Protein AF-A0A1F5VJU9-F1 (afdb_monomer_lite)

Foldseek 3Di:
DDPVLLVLLLVVLVVLCVVQVNPPSVLSSVLLVVQLVVLVVLCQPPPVPDPPQSQPGPVHLSVLSVQDRNVLSSVCSVPDDRVLNRLLQVLLLLLLPQLHPQDALVLVLVLLVVVLVQLVVQVVVCLAAFAGQWASNSHNNCRLLANGAAGQFDFLEKDQVVLVDPDLAPDDPQADPVRTGGIDGWAFLDDDDPPDDPVPTDTDDPVNHDTDPLDDPVRVVVSSVCSNLQSVLSSVLSVLLSVCSVPLDALVVSLVVSVVSCCVSQNDVNLVVQVVVVVSQQPDWHFHFDDDPDDDGDTDTDGDNNSDDLSSLLVSLVSSCCSVPVLSNVLSVQVCVLVVNDDDSGVSNVSPGPSNVVNSVSSVCSLVCLVVSVVSVVVSCVVCVVSVRDNPDDPVNNSRSNVVSVCVVVSNDPDPDCVVVPDDPPPPPPLVADDDDPPFDQAQWEWEDQALFWTWIGGPPDTDIDGQVSLPQASPVVRDGHVLSVVLQVCQLVFQKFAPPPDPDVPPVVVSQVVNQVSVCRRHVPPDGQWDDCVVVVITGGNHGYHHHPVRD

Organism: NCBI:txid1817863

pLDDT: mean 78.78, std 17.87, range [29.16, 98.38]

Sequence (553 aa):
MDTIDKKIVLQKAKEIAKRYHIDDEKRILAIMENTVIRALDINLPKDDSNSHHIVTCIPSLEDALKYMPPDQAMQLFDIHNLDKLRKIIFLWEILTFFKTPFYTHKELAEIIKKFISYLENNENSLISIGYPETYFNDSPWLHDILSLMFPVKVPLFIKDKISDANDASGQHPYRDSYGNLILEYCWSKEQSNQEASAEKQQECSYKEAPFINRLTKQEIDYIKELRAKLFNLKIDLLETSFKYTSFDKSADSYLDECLTSIYQKLGSDNVDKLALIESTYSEISINYSFSRQSGLPRIVYQPIQTGAIQSIFSFLFFIASELQLSIMHSFKSKLLDLTNGSIPSSYYELASLPTIAGIDDVILNISSRADKEKVFFESFRKKLSAIKIPVWVSPQDYGSISAIAQQFEAGKLSFIPPELIKEQSLKRNITASFDLAPETNWKDITIKFINNEDVIIIAKNLHHRTNYREMGFEDLKKKSYNLQWNLLLILTQHKGELSWSTQESNYTIKKQKQLLSKKLRTYFQIDEDPFHPYRKLKKYKIKLQLIPPPDSE

Structure (mmCIF, N/CA/C/O backbone):
data_AF-A0A1F5VJU9-F1
#
_entry.id   AF-A0A1F5VJU9-F1
#
loop_
_atom_site.group_PDB
_atom_site.id
_atom_site.type_symbol
_atom_site.label_atom_id
_atom_site.label_alt_id
_atom_site.label_comp_id
_atom_site.label_asym_id
_atom_site.label_entity_id
_atom_site.label_seq_id
_atom_site.pdbx_PDB_ins_code
_atom_site.Cartn_x
_atom_site.Cartn_y
_atom_site.Cartn_z
_atom_site.occupancy
_atom_site.B_iso_or_equiv
_atom_site.auth_seq_id
_atom_site.auth_comp_id
_atom_site.auth_asym_id
_atom_site.auth_atom_id
_atom_site.pdbx_PDB_model_num
ATOM 1 N N . MET A 1 1 ? 31.536 18.716 -11.413 1.00 59.41 1 MET A N 1
ATOM 2 C CA . MET A 1 1 ? 31.996 17.359 -11.069 1.00 59.41 1 MET A CA 1
ATOM 3 C C . MET A 1 1 ? 33.472 17.442 -10.746 1.00 59.41 1 MET A C 1
ATOM 5 O O . MET A 1 1 ? 34.253 17.807 -11.627 1.00 59.41 1 MET A O 1
ATOM 9 N N . ASP A 1 2 ? 33.825 17.193 -9.492 1.00 68.62 2 ASP A N 1
ATOM 10 C CA . ASP A 1 2 ? 35.184 17.403 -8.997 1.00 68.62 2 ASP A CA 1
ATOM 11 C C . ASP A 1 2 ? 36.101 16.238 -9.406 1.00 68.62 2 ASP A C 1
ATOM 13 O O . ASP A 1 2 ? 35.664 15.192 -9.895 1.00 68.62 2 ASP A O 1
ATOM 17 N N . THR A 1 3 ? 37.413 16.404 -9.228 1.00 65.38 3 THR A N 1
ATOM 18 C CA . THR A 1 3 ? 38.420 15.391 -9.599 1.00 65.38 3 THR A CA 1
ATOM 19 C C . THR A 1 3 ? 38.209 14.050 -8.881 1.00 65.38 3 THR A C 1
ATOM 21 O O . THR A 1 3 ? 38.583 13.003 -9.412 1.00 65.38 3 THR A O 1
ATOM 24 N N . ILE A 1 4 ? 37.619 14.069 -7.681 1.00 61.84 4 ILE A N 1
ATOM 25 C CA . ILE A 1 4 ? 37.304 12.872 -6.887 1.00 61.84 4 ILE A CA 1
ATOM 26 C C . ILE A 1 4 ? 36.139 12.099 -7.526 1.00 61.84 4 ILE A C 1
ATOM 28 O O . ILE A 1 4 ? 36.268 10.895 -7.753 1.00 61.84 4 ILE A O 1
ATOM 32 N N . ASP A 1 5 ? 35.072 12.789 -7.931 1.00 71.19 5 ASP A N 1
ATOM 33 C CA . ASP A 1 5 ? 33.894 12.192 -8.574 1.00 71.19 5 ASP A CA 1
ATOM 34 C C . ASP A 1 5 ? 34.260 11.496 -9.891 1.00 71.19 5 ASP A C 1
ATOM 36 O O . ASP A 1 5 ? 33.865 10.358 -10.134 1.00 71.19 5 ASP A O 1
ATOM 40 N N . LYS A 1 6 ? 35.108 12.132 -10.714 1.00 78.62 6 LYS A N 1
ATOM 41 C CA . LYS A 1 6 ? 35.608 11.547 -11.973 1.00 78.62 6 LYS A CA 1
ATOM 42 C C . LYS A 1 6 ? 36.332 10.220 -11.767 1.00 78.62 6 LYS A C 1
ATOM 44 O O . LYS A 1 6 ? 36.152 9.291 -12.551 1.00 78.62 6 LYS A O 1
ATOM 49 N N . LYS A 1 7 ? 37.150 10.109 -10.715 1.00 80.50 7 LYS A N 1
ATOM 50 C CA . LYS A 1 7 ? 37.872 8.865 -10.402 1.00 80.50 7 LYS A CA 1
ATOM 51 C C . LYS A 1 7 ? 36.917 7.752 -9.977 1.00 80.50 7 LYS A C 1
ATOM 53 O O . LYS A 1 7 ? 37.101 6.617 -10.412 1.00 80.50 7 LYS A O 1
ATOM 58 N N . ILE A 1 8 ? 35.907 8.081 -9.170 1.00 79.50 8 ILE A N 1
ATOM 59 C CA . ILE A 1 8 ? 34.884 7.130 -8.713 1.00 79.50 8 ILE A CA 1
ATOM 60 C C . ILE A 1 8 ? 34.073 6.612 -9.906 1.00 79.50 8 ILE A C 1
ATOM 62 O O . ILE A 1 8 ? 33.934 5.400 -10.073 1.00 79.50 8 ILE A O 1
ATOM 66 N N . VAL A 1 9 ? 33.601 7.514 -10.774 1.00 83.56 9 VAL A N 1
ATOM 67 C CA . VAL A 1 9 ? 32.839 7.155 -11.980 1.00 83.56 9 VAL A CA 1
ATOM 68 C C . VAL A 1 9 ? 33.669 6.274 -12.917 1.00 83.56 9 VAL A C 1
ATOM 70 O O . VAL A 1 9 ? 33.189 5.231 -13.356 1.00 83.56 9 VAL A O 1
ATOM 73 N N . LEU A 1 10 ? 34.941 6.619 -13.152 1.00 87.62 10 LEU A N 1
ATOM 74 C CA . LEU A 1 10 ? 35.851 5.814 -13.971 1.00 87.62 10 LEU A CA 1
ATOM 75 C C . LEU A 1 10 ? 36.080 4.409 -13.406 1.00 87.62 10 LEU A C 1
ATOM 77 O O . LEU A 1 10 ? 36.054 3.427 -14.148 1.00 87.62 10 LEU A O 1
ATOM 81 N N . GLN A 1 11 ? 36.320 4.297 -12.098 1.00 87.44 11 GLN A N 1
ATOM 82 C CA . GLN A 1 11 ? 36.506 2.997 -11.458 1.00 87.44 11 GLN A CA 1
ATOM 83 C C . GLN A 1 11 ? 35.253 2.131 -11.607 1.00 87.44 11 GLN A C 1
ATOM 85 O O . GLN A 1 11 ? 35.348 0.957 -11.965 1.00 87.44 11 GLN A O 1
ATOM 90 N N . LYS A 1 12 ? 34.076 2.716 -11.394 1.00 85.94 12 LYS A N 1
ATOM 91 C CA . LYS A 1 12 ? 32.820 1.990 -11.518 1.00 85.94 12 LYS A CA 1
ATOM 92 C C . LYS A 1 12 ? 32.511 1.587 -12.965 1.00 85.94 12 LYS A C 1
ATOM 94 O O . LYS A 1 12 ? 32.063 0.463 -13.183 1.00 85.94 12 LYS A O 1
ATOM 99 N N . ALA A 1 13 ? 32.802 2.440 -13.948 1.00 90.25 13 ALA A N 1
ATOM 100 C CA . ALA A 1 13 ? 32.663 2.104 -15.366 1.00 90.25 13 ALA A CA 1
ATOM 101 C C . ALA A 1 13 ? 33.482 0.852 -15.729 1.00 90.25 13 ALA A C 1
ATOM 103 O O . ALA A 1 13 ? 32.956 -0.071 -16.351 1.00 90.25 13 ALA A O 1
ATOM 104 N N . LYS A 1 14 ? 34.729 0.762 -15.242 1.00 91.69 14 LYS A N 1
ATOM 105 C CA . LYS A 1 14 ? 35.591 -0.426 -15.391 1.00 91.69 14 LYS A CA 1
ATOM 106 C C . LYS A 1 14 ? 35.002 -1.675 -14.751 1.00 91.69 14 LYS A C 1
ATOM 108 O O . LYS A 1 14 ? 35.057 -2.761 -15.327 1.00 91.69 14 LYS A O 1
ATOM 113 N N . GLU A 1 15 ? 34.449 -1.541 -13.549 1.00 90.62 15 GLU A N 1
ATOM 114 C CA . GLU A 1 15 ? 33.803 -2.654 -12.851 1.00 90.62 15 GLU A CA 1
ATOM 115 C C . GLU A 1 15 ? 32.584 -3.179 -13.618 1.00 90.62 15 GLU A C 1
ATOM 117 O O . GLU A 1 15 ? 32.418 -4.394 -13.729 1.00 90.62 15 GLU A O 1
ATOM 122 N N . ILE A 1 16 ? 31.760 -2.282 -14.169 1.00 89.75 16 ILE A N 1
ATOM 123 C CA . ILE A 1 16 ? 30.594 -2.632 -14.989 1.00 89.75 16 ILE A CA 1
ATOM 124 C C . ILE A 1 16 ? 31.042 -3.316 -16.284 1.00 89.75 16 ILE A C 1
ATOM 126 O O . ILE A 1 16 ? 30.567 -4.415 -16.570 1.00 89.75 16 ILE A O 1
ATOM 130 N N . ALA A 1 17 ? 31.994 -2.723 -17.013 1.00 93.94 17 ALA A N 1
ATOM 131 C CA . ALA A 1 17 ? 32.544 -3.285 -18.247 1.00 93.94 17 ALA A CA 1
ATOM 132 C C . ALA A 1 17 ? 33.038 -4.723 -18.033 1.00 93.94 17 ALA A C 1
ATOM 134 O O . ALA A 1 17 ? 32.650 -5.647 -18.748 1.00 93.94 17 ALA A O 1
ATOM 135 N N . LYS A 1 18 ? 33.810 -4.939 -16.960 1.00 94.19 18 LYS A N 1
ATOM 136 C CA . LYS A 1 18 ? 34.311 -6.264 -16.580 1.00 94.19 18 LYS A CA 1
ATOM 137 C C . LYS A 1 18 ? 33.192 -7.233 -16.193 1.00 94.19 18 LYS A C 1
ATOM 139 O O . LYS A 1 18 ? 33.250 -8.397 -16.576 1.00 94.19 18 LYS A O 1
ATOM 144 N N . ARG A 1 19 ? 32.211 -6.790 -15.398 1.00 93.19 19 ARG A N 1
ATOM 145 C CA . ARG A 1 19 ? 31.134 -7.653 -14.881 1.00 93.19 19 ARG A CA 1
ATOM 146 C C . ARG A 1 19 ? 30.202 -8.149 -15.982 1.00 93.19 19 ARG A C 1
ATOM 148 O O . ARG A 1 19 ? 29.761 -9.290 -15.911 1.00 93.19 19 ARG A O 1
ATOM 155 N N . TYR A 1 20 ? 29.899 -7.297 -16.955 1.00 92.56 20 TYR A N 1
ATOM 156 C CA . TYR A 1 20 ? 28.946 -7.593 -18.026 1.00 92.56 20 TYR A CA 1
ATOM 157 C C . TYR A 1 20 ? 29.621 -7.929 -19.363 1.00 92.56 20 TYR A C 1
ATOM 159 O O . TYR A 1 20 ? 28.929 -8.042 -20.369 1.00 92.56 20 TYR A O 1
ATOM 167 N N . HIS A 1 21 ? 30.946 -8.122 -19.370 1.00 94.38 21 HIS A N 1
ATOM 168 C CA . HIS A 1 21 ? 31.734 -8.481 -20.556 1.00 94.38 21 HIS A CA 1
ATOM 169 C C . HIS A 1 21 ? 31.542 -7.505 -21.731 1.00 94.38 21 HIS A C 1
ATOM 171 O O . HIS A 1 21 ? 31.287 -7.919 -22.858 1.00 94.38 21 HIS A O 1
ATOM 177 N N . ILE A 1 22 ? 31.636 -6.202 -21.451 1.00 94.00 22 ILE A N 1
ATOM 178 C CA . ILE A 1 22 ? 31.463 -5.129 -22.437 1.00 94.00 22 ILE A CA 1
ATOM 179 C C . ILE A 1 22 ? 32.833 -4.541 -22.775 1.00 94.00 22 ILE A C 1
ATOM 181 O O . ILE A 1 22 ? 33.513 -4.019 -21.892 1.00 94.00 22 ILE A O 1
ATOM 185 N N . ASP A 1 23 ? 33.212 -4.584 -24.051 1.00 92.06 23 ASP A N 1
ATOM 186 C CA . ASP A 1 23 ? 34.525 -4.107 -24.510 1.00 92.06 23 ASP A CA 1
ATOM 187 C C . ASP A 1 23 ? 34.599 -2.573 -24.647 1.00 92.06 23 ASP A C 1
ATOM 189 O O . ASP A 1 23 ? 35.679 -1.981 -24.576 1.00 92.06 23 ASP A O 1
ATOM 193 N N . ASP A 1 24 ? 33.455 -1.901 -24.804 1.00 92.62 24 ASP A N 1
ATOM 194 C CA . ASP A 1 24 ? 33.369 -0.445 -24.966 1.00 92.62 24 ASP A CA 1
ATOM 195 C C . ASP A 1 24 ? 33.286 0.299 -23.618 1.00 92.62 24 ASP A C 1
ATOM 197 O O . ASP A 1 24 ? 32.287 0.930 -23.261 1.00 92.62 24 ASP A O 1
ATOM 201 N N . GLU A 1 25 ? 34.374 0.236 -22.846 1.00 92.94 25 GLU A N 1
ATOM 202 C CA . GLU A 1 25 ? 34.501 0.949 -21.564 1.00 92.94 25 GLU A CA 1
ATOM 203 C C . GLU A 1 25 ? 34.300 2.468 -21.725 1.00 92.94 25 GLU A C 1
ATOM 205 O O . GLU A 1 25 ? 33.769 3.130 -20.831 1.00 92.94 25 GLU A O 1
ATOM 210 N N . LYS A 1 26 ? 34.691 3.033 -22.876 1.00 93.06 26 LYS A N 1
ATOM 211 C CA . LYS A 1 26 ? 34.568 4.472 -23.150 1.00 93.06 26 LYS A CA 1
ATOM 212 C C . LYS A 1 26 ? 33.109 4.906 -23.234 1.00 93.06 26 LYS A C 1
ATOM 214 O O . LYS A 1 26 ? 32.765 5.946 -22.676 1.00 93.06 26 LYS A O 1
ATOM 219 N N . ARG A 1 27 ? 32.258 4.120 -23.897 1.00 93.50 27 ARG A N 1
ATOM 220 C CA . ARG A 1 27 ? 30.817 4.393 -23.974 1.00 93.50 27 ARG A CA 1
ATOM 221 C C . ARG A 1 27 ? 30.147 4.270 -22.610 1.00 93.50 27 ARG A C 1
ATOM 223 O O . ARG A 1 27 ? 29.379 5.154 -22.245 1.00 93.50 27 ARG A O 1
ATOM 230 N N . ILE A 1 28 ? 30.504 3.255 -21.817 1.00 91.44 28 ILE A N 1
ATOM 231 C CA . ILE A 1 28 ? 30.021 3.121 -20.429 1.00 91.44 28 ILE A CA 1
ATOM 232 C C . ILE A 1 28 ? 30.398 4.358 -19.612 1.00 91.44 28 ILE A C 1
ATOM 234 O O . ILE A 1 28 ? 29.537 4.951 -18.961 1.00 91.44 28 ILE A O 1
ATOM 238 N N . LEU A 1 29 ? 31.666 4.773 -19.671 1.00 91.12 29 LEU A N 1
ATOM 239 C CA . LEU A 1 29 ? 32.146 5.955 -18.965 1.00 91.12 29 LEU A CA 1
ATOM 240 C C . LEU A 1 29 ? 31.356 7.205 -19.369 1.00 91.12 29 LEU A C 1
ATOM 242 O O . LEU A 1 29 ? 30.867 7.912 -18.495 1.00 91.12 29 LEU A O 1
ATOM 246 N N . ALA A 1 30 ? 31.171 7.440 -20.670 1.00 91.00 30 ALA A N 1
ATOM 247 C CA . ALA A 1 30 ? 30.432 8.596 -21.174 1.00 91.00 30 ALA A CA 1
ATOM 248 C C . ALA A 1 30 ? 28.967 8.619 -20.694 1.00 91.00 30 ALA A C 1
ATOM 250 O O . ALA A 1 30 ? 28.471 9.664 -20.268 1.00 91.00 30 ALA A O 1
ATOM 251 N N . ILE A 1 31 ? 28.280 7.469 -20.712 1.00 90.81 31 ILE A N 1
ATOM 252 C CA . ILE A 1 31 ? 26.907 7.339 -20.195 1.00 90.81 31 ILE A CA 1
ATOM 253 C C . ILE A 1 31 ? 26.860 7.680 -18.700 1.00 90.81 31 ILE A C 1
ATOM 255 O O . ILE A 1 31 ? 25.995 8.441 -18.251 1.00 90.81 31 ILE A O 1
ATOM 259 N N . MET A 1 32 ? 27.795 7.137 -17.920 1.00 87.31 32 MET A N 1
ATOM 260 C CA . MET A 1 32 ? 27.841 7.365 -16.479 1.00 87.31 32 MET A CA 1
ATOM 261 C C . MET A 1 32 ? 28.176 8.816 -16.130 1.00 87.31 32 MET A C 1
ATOM 263 O O . MET A 1 32 ? 27.498 9.400 -15.287 1.00 87.31 32 MET A O 1
ATOM 267 N N . GLU A 1 33 ? 29.165 9.424 -16.791 1.00 86.25 33 GLU A N 1
ATOM 268 C CA . GLU A 1 33 ? 29.511 10.835 -16.590 1.00 86.25 33 GLU A CA 1
ATOM 269 C C . GLU A 1 33 ? 28.309 11.741 -16.882 1.00 86.25 33 GLU A C 1
ATOM 271 O O . GLU A 1 33 ? 27.979 12.595 -16.061 1.00 86.25 33 GLU A O 1
ATOM 276 N N . ASN A 1 34 ? 27.594 11.510 -17.989 1.00 84.62 34 ASN A N 1
ATOM 277 C CA . ASN A 1 34 ? 26.392 12.277 -18.330 1.00 84.62 34 ASN A CA 1
ATOM 278 C C . ASN A 1 34 ? 25.275 12.130 -17.287 1.00 84.62 34 ASN A C 1
ATOM 280 O O . ASN A 1 34 ? 24.610 13.110 -16.947 1.00 84.62 34 ASN A O 1
ATOM 284 N N . THR A 1 35 ? 25.076 10.920 -16.763 1.00 82.94 35 THR A N 1
ATOM 285 C CA . THR A 1 35 ? 24.062 10.648 -15.736 1.00 82.94 35 THR A CA 1
ATOM 286 C C . THR A 1 35 ? 24.405 11.355 -14.420 1.00 82.94 35 THR A C 1
ATOM 288 O O . THR A 1 35 ? 23.545 11.999 -13.818 1.00 82.94 35 THR A O 1
ATOM 291 N N . VAL A 1 36 ? 25.669 11.286 -13.993 1.00 79.00 36 VAL A N 1
ATOM 292 C CA . VAL A 1 36 ? 26.145 11.902 -12.746 1.00 79.00 36 VAL A CA 1
ATOM 293 C C . VAL A 1 36 ? 26.133 13.424 -12.831 1.00 79.00 36 VAL A C 1
ATOM 295 O O . VAL A 1 36 ? 25.658 14.075 -11.905 1.00 79.00 36 VAL A O 1
ATOM 298 N N . ILE A 1 37 ? 26.604 14.006 -13.939 1.00 74.19 37 ILE A N 1
ATOM 299 C CA . ILE A 1 37 ? 26.589 15.463 -14.142 1.00 74.19 37 ILE A CA 1
ATOM 300 C C . ILE A 1 37 ? 25.162 16.001 -13.997 1.00 74.19 37 ILE A C 1
ATOM 302 O O . ILE A 1 37 ? 24.934 16.916 -13.209 1.00 74.19 37 ILE A O 1
ATOM 306 N N . ARG A 1 38 ? 24.186 15.372 -14.663 1.00 71.44 38 ARG A N 1
ATOM 307 C CA . ARG A 1 38 ? 22.778 15.781 -14.562 1.00 71.44 38 ARG A CA 1
ATOM 308 C C . ARG A 1 38 ? 22.194 15.593 -13.167 1.00 71.44 38 ARG A C 1
ATOM 310 O O . ARG A 1 38 ? 21.376 16.400 -12.741 1.00 71.44 38 ARG A O 1
ATOM 317 N N . ALA A 1 39 ? 22.593 14.549 -12.444 1.00 68.62 39 ALA A N 1
ATOM 318 C CA . ALA A 1 39 ? 22.165 14.359 -11.061 1.00 68.62 39 ALA A CA 1
ATOM 319 C C . ALA A 1 39 ? 22.707 15.467 -10.138 1.00 68.62 39 ALA A C 1
ATOM 321 O O . ALA A 1 39 ? 21.977 15.966 -9.281 1.00 68.62 39 ALA A O 1
ATOM 322 N N . LEU A 1 40 ? 23.962 15.885 -10.336 1.00 66.12 40 LEU A N 1
ATOM 323 C CA . LEU A 1 40 ? 24.610 16.949 -9.563 1.00 66.12 40 LEU A CA 1
ATOM 324 C C . LEU A 1 40 ? 24.033 18.343 -9.859 1.00 66.12 40 LEU A C 1
ATOM 326 O O . LEU A 1 40 ? 23.942 19.158 -8.942 1.00 66.12 40 LEU A O 1
ATOM 330 N N . ASP A 1 41 ? 23.592 18.602 -11.093 1.00 59.97 41 ASP A N 1
ATOM 331 C CA . ASP A 1 41 ? 22.950 19.870 -11.477 1.00 59.97 41 ASP A CA 1
ATOM 332 C C . ASP A 1 41 ? 21.605 20.110 -10.758 1.00 59.97 41 ASP A C 1
ATOM 334 O O . ASP A 1 41 ? 21.121 21.239 -10.689 1.00 59.97 41 ASP A O 1
ATOM 338 N N . ILE A 1 42 ? 20.999 19.071 -10.172 1.00 55.75 42 ILE A N 1
ATOM 339 C CA . ILE A 1 42 ? 19.640 19.110 -9.602 1.00 55.75 42 ILE A CA 1
ATOM 340 C C . ILE A 1 42 ? 19.647 19.397 -8.086 1.00 55.75 42 ILE A C 1
ATOM 342 O O . ILE A 1 42 ? 18.673 19.138 -7.388 1.00 55.75 42 ILE A O 1
ATOM 346 N N . ASN A 1 43 ? 20.719 19.999 -7.552 1.00 49.28 43 ASN A N 1
ATOM 347 C CA . ASN A 1 43 ? 20.851 20.329 -6.122 1.00 49.28 43 ASN A CA 1
ATOM 348 C C . ASN A 1 43 ? 20.543 19.130 -5.204 1.00 49.28 43 ASN A C 1
ATOM 350 O O . ASN A 1 43 ? 19.840 19.262 -4.199 1.00 49.28 43 ASN A O 1
ATOM 354 N N . LEU A 1 44 ? 21.069 17.942 -5.530 1.00 51.06 44 LEU A N 1
ATOM 355 C CA . LEU A 1 44 ? 21.102 16.863 -4.545 1.00 51.06 44 LEU A CA 1
ATOM 356 C C . LEU A 1 44 ? 21.842 17.375 -3.293 1.00 51.06 44 LEU A C 1
ATOM 358 O O . LEU A 1 44 ? 22.853 18.071 -3.445 1.00 51.06 44 LEU A O 1
ATOM 362 N N . PRO A 1 45 ? 21.355 17.084 -2.071 1.00 44.00 45 PRO A N 1
ATOM 363 C CA . PRO A 1 45 ? 22.024 17.514 -0.852 1.00 44.00 45 PRO A CA 1
ATOM 364 C C . PRO A 1 45 ? 23.493 17.092 -0.904 1.00 44.00 45 PRO A C 1
ATOM 366 O O . PRO A 1 45 ? 23.791 15.903 -1.034 1.00 44.00 45 PRO A O 1
ATOM 369 N N . LYS A 1 46 ? 24.407 18.065 -0.841 1.00 44.66 46 LYS A N 1
ATOM 370 C CA . LYS A 1 46 ? 25.838 17.807 -0.679 1.00 44.66 46 LYS A CA 1
ATOM 371 C C . LYS A 1 46 ? 26.055 17.335 0.755 1.00 44.66 46 LYS A C 1
ATOM 373 O O . LYS A 1 46 ? 26.357 18.132 1.633 1.00 44.66 46 LYS A O 1
ATOM 378 N N . ASP A 1 47 ? 25.777 16.066 1.012 1.00 43.06 47 ASP A N 1
ATOM 379 C CA . ASP A 1 47 ? 26.198 15.424 2.249 1.00 43.06 47 ASP A CA 1
ATOM 380 C C . ASP A 1 47 ? 27.649 14.972 2.043 1.00 43.06 47 ASP A C 1
ATOM 382 O O . ASP A 1 47 ? 27.924 14.059 1.260 1.00 43.06 47 ASP A O 1
ATOM 386 N N . ASP A 1 48 ? 28.583 15.659 2.705 1.00 39.97 48 ASP A N 1
ATOM 387 C CA . ASP A 1 48 ? 30.040 15.502 2.556 1.00 39.97 48 ASP A CA 1
ATOM 388 C C . ASP A 1 48 ? 30.561 14.103 2.962 1.00 39.97 48 ASP A C 1
ATOM 390 O O . ASP A 1 48 ? 31.758 13.825 2.877 1.00 39.97 48 ASP A O 1
ATOM 394 N N . SER A 1 49 ? 29.683 13.198 3.406 1.00 43.50 49 SER A N 1
ATOM 395 C CA . SER A 1 49 ? 30.059 11.945 4.061 1.00 43.50 49 SER A CA 1
ATOM 396 C C . SER A 1 49 ? 29.965 10.669 3.209 1.00 43.50 49 SER A C 1
ATOM 398 O O . SER A 1 49 ? 30.520 9.654 3.625 1.00 43.50 49 SER A O 1
ATOM 400 N N . ASN A 1 50 ? 29.349 10.667 2.016 1.00 47.50 50 ASN A N 1
ATOM 401 C CA . ASN A 1 50 ? 29.104 9.411 1.281 1.00 47.50 50 ASN A CA 1
ATOM 402 C C . ASN A 1 50 ? 29.391 9.472 -0.231 1.00 47.50 50 ASN A C 1
ATOM 404 O O . ASN A 1 50 ? 28.503 9.677 -1.060 1.00 47.50 50 ASN A O 1
ATOM 408 N N . SER A 1 51 ? 30.616 9.095 -0.604 1.00 47.47 51 SER A N 1
ATOM 409 C CA . SER A 1 51 ? 31.055 8.794 -1.982 1.00 47.47 51 SER A CA 1
ATOM 410 C C . SER A 1 51 ? 30.245 7.696 -2.701 1.00 47.47 51 SER A C 1
ATOM 412 O O . SER A 1 51 ? 30.379 7.519 -3.910 1.00 47.47 51 SER A O 1
ATOM 414 N N . HIS A 1 52 ? 29.386 6.965 -1.982 1.00 46.50 52 HIS A N 1
ATOM 415 C CA . HIS A 1 52 ? 28.538 5.904 -2.529 1.00 46.50 52 HIS A CA 1
ATOM 416 C C . HIS A 1 52 ? 27.299 6.433 -3.276 1.00 46.50 52 HIS A C 1
ATOM 418 O O . HIS A 1 52 ? 26.796 5.744 -4.160 1.00 46.50 52 HIS A O 1
ATOM 424 N N . HIS A 1 53 ? 26.818 7.648 -2.977 1.00 49.88 53 HIS A N 1
ATOM 425 C CA . HIS A 1 53 ? 25.596 8.190 -3.596 1.00 49.88 53 HIS A CA 1
ATOM 426 C C . HIS A 1 53 ? 25.789 8.650 -5.045 1.00 49.88 53 HIS A C 1
ATOM 428 O O . HIS A 1 53 ? 24.840 8.641 -5.823 1.00 49.88 53 HIS A O 1
ATOM 434 N N . ILE A 1 54 ? 27.023 8.991 -5.426 1.00 48.81 54 ILE A N 1
ATOM 435 C CA . ILE A 1 54 ? 27.383 9.409 -6.791 1.00 48.81 54 ILE A CA 1
ATOM 436 C C . ILE A 1 54 ? 27.175 8.258 -7.789 1.00 48.81 54 ILE A C 1
ATOM 438 O O . ILE A 1 54 ? 27.014 8.478 -8.983 1.00 48.81 54 ILE A O 1
ATOM 442 N N . VAL A 1 55 ? 27.154 7.015 -7.303 1.00 49.41 55 VAL A N 1
ATOM 443 C CA . VAL A 1 55 ? 27.072 5.808 -8.134 1.00 49.41 55 VAL A CA 1
ATOM 444 C C . VAL A 1 55 ? 25.635 5.284 -8.276 1.00 49.41 55 VAL A C 1
ATOM 446 O O . VAL A 1 55 ? 25.365 4.466 -9.149 1.00 49.41 55 VAL A O 1
ATOM 449 N N . THR A 1 56 ? 24.692 5.780 -7.471 1.00 57.31 56 THR A N 1
ATOM 450 C CA . THR A 1 56 ? 23.283 5.357 -7.480 1.00 57.31 56 THR A CA 1
ATOM 451 C C . THR A 1 56 ? 22.387 6.441 -8.085 1.00 57.31 56 THR A C 1
ATOM 453 O O . THR A 1 56 ? 21.430 6.899 -7.459 1.00 57.31 56 THR A O 1
ATOM 456 N N . CYS A 1 57 ? 22.737 6.920 -9.280 1.00 69.44 57 CYS A N 1
ATOM 457 C CA . CYS A 1 57 ? 21.930 7.896 -10.011 1.00 69.44 57 CYS A CA 1
ATOM 458 C C . CYS A 1 57 ? 20.851 7.192 -10.843 1.00 69.44 57 CYS A C 1
ATOM 460 O O . CYS A 1 57 ? 21.101 6.150 -11.440 1.00 69.44 57 CYS A O 1
ATOM 462 N N . ILE A 1 58 ? 19.662 7.793 -10.919 1.00 74.31 58 ILE A N 1
ATOM 463 C CA . ILE A 1 58 ? 18.591 7.368 -11.827 1.00 74.31 58 ILE A CA 1
ATOM 464 C C . ILE A 1 58 ? 18.604 8.311 -13.034 1.00 74.31 58 ILE A C 1
ATOM 466 O O . ILE A 1 58 ? 18.555 9.529 -12.828 1.00 74.31 58 ILE A O 1
ATOM 470 N N . PRO A 1 59 ? 18.627 7.798 -14.276 1.00 85.75 59 PRO A N 1
ATOM 471 C CA . PRO A 1 59 ? 18.646 6.381 -14.669 1.00 85.75 59 PRO A CA 1
ATOM 472 C C . PRO A 1 59 ? 19.992 5.682 -14.393 1.00 85.75 59 PRO A C 1
ATOM 474 O O . PRO A 1 59 ? 21.041 6.286 -14.559 1.00 85.75 59 PRO A O 1
ATOM 477 N N . SER A 1 60 ? 19.972 4.393 -14.044 1.00 87.31 60 SER A N 1
ATOM 478 C CA . SER A 1 60 ? 21.163 3.589 -13.724 1.00 87.31 60 SER A CA 1
ATOM 479 C C . SER A 1 60 ? 21.469 2.578 -14.832 1.00 87.31 60 SER A C 1
ATOM 481 O O . SER A 1 60 ? 20.682 1.666 -15.099 1.00 87.31 60 SER A O 1
ATOM 483 N N . LEU A 1 61 ? 22.623 2.723 -15.497 1.00 89.94 61 LEU A N 1
ATOM 484 C CA . LEU A 1 61 ? 23.056 1.773 -16.535 1.00 89.94 61 LEU A CA 1
ATOM 485 C C . LEU A 1 61 ? 23.276 0.373 -15.947 1.00 89.94 61 LEU A C 1
ATOM 487 O O . LEU A 1 61 ? 22.944 -0.626 -16.578 1.00 89.94 61 LEU A O 1
ATOM 491 N N . GLU A 1 62 ? 23.802 0.292 -14.722 1.00 88.81 62 GLU A N 1
ATOM 492 C CA . GLU A 1 62 ? 24.010 -0.985 -14.036 1.00 88.81 62 GLU A CA 1
ATOM 493 C C . GLU A 1 62 ? 22.687 -1.704 -13.756 1.00 88.81 62 GLU A C 1
ATOM 495 O O . GLU A 1 62 ? 22.653 -2.931 -13.832 1.00 88.81 62 GLU A O 1
ATOM 500 N N . ASP A 1 63 ? 21.610 -0.967 -13.462 1.00 87.62 63 ASP A N 1
ATOM 501 C CA . ASP A 1 63 ? 20.277 -1.548 -13.298 1.00 87.62 63 ASP A CA 1
ATOM 502 C C . ASP A 1 63 ? 19.689 -2.001 -14.626 1.00 87.62 63 ASP A C 1
ATOM 504 O O . ASP A 1 63 ? 19.182 -3.116 -14.693 1.00 87.62 63 ASP A O 1
ATOM 508 N N . ALA A 1 64 ? 19.830 -1.213 -15.696 1.00 91.44 64 ALA A N 1
ATOM 509 C CA . ALA A 1 64 ? 19.407 -1.632 -17.032 1.00 91.44 64 ALA A CA 1
ATOM 510 C C . ALA A 1 64 ? 20.064 -2.962 -17.443 1.00 91.44 64 ALA A C 1
ATOM 512 O O . ALA A 1 64 ? 19.377 -3.895 -17.858 1.00 91.44 64 ALA A O 1
ATOM 513 N N . LEU A 1 65 ? 21.377 -3.089 -17.227 1.00 91.75 65 LEU A N 1
ATOM 514 C CA . LEU A 1 65 ? 22.162 -4.289 -17.542 1.00 91.75 65 LEU A CA 1
ATOM 515 C C . LEU A 1 65 ? 21.742 -5.548 -16.760 1.00 91.75 65 LEU A C 1
ATOM 517 O O . LEU A 1 65 ? 22.086 -6.655 -17.170 1.00 91.75 65 LEU A O 1
ATOM 521 N N . LYS A 1 66 ? 20.989 -5.419 -15.657 1.00 90.69 66 LYS A N 1
ATOM 522 C CA . LYS A 1 66 ? 20.415 -6.579 -14.945 1.00 90.69 66 LYS A CA 1
ATOM 523 C C . LYS A 1 66 ? 19.241 -7.207 -15.699 1.00 90.69 66 LYS A C 1
ATOM 525 O O . LYS A 1 66 ? 18.956 -8.380 -15.471 1.00 90.69 66 LYS A O 1
ATOM 530 N N . TYR A 1 67 ? 18.560 -6.438 -16.551 1.00 89.00 67 TYR A N 1
ATOM 531 C CA . TYR A 1 67 ? 17.294 -6.834 -17.176 1.00 89.00 67 TYR A CA 1
ATOM 532 C C . TYR A 1 67 ? 17.356 -6.935 -18.702 1.00 89.00 67 TYR A C 1
ATOM 534 O O . TYR A 1 67 ? 16.481 -7.565 -19.288 1.00 89.00 67 TYR A O 1
ATOM 542 N N . MET A 1 68 ? 18.368 -6.352 -19.355 1.00 91.50 68 MET A N 1
ATOM 543 C CA . MET A 1 68 ? 18.487 -6.387 -20.817 1.00 91.50 68 MET A CA 1
ATOM 544 C C . MET A 1 68 ? 19.932 -6.589 -21.303 1.00 91.50 68 MET A C 1
ATOM 546 O O . MET A 1 68 ? 20.878 -6.298 -20.566 1.00 91.50 68 MET A O 1
ATOM 550 N N . PRO A 1 69 ? 20.125 -7.072 -22.549 1.00 93.12 69 PRO A N 1
ATOM 551 C CA . PRO A 1 69 ? 21.448 -7.226 -23.148 1.00 93.12 69 PRO A CA 1
ATOM 552 C C . PRO A 1 69 ? 22.236 -5.906 -23.196 1.00 93.12 69 PRO A C 1
ATOM 554 O O . PRO A 1 69 ? 21.625 -4.850 -23.391 1.00 93.12 69 PRO A O 1
ATOM 557 N N . PRO A 1 70 ? 23.581 -5.944 -23.113 1.00 94.19 70 PRO A N 1
ATOM 558 C CA . PRO A 1 70 ? 24.414 -4.743 -23.081 1.00 94.19 70 PRO A CA 1
ATOM 559 C C . PRO A 1 70 ? 24.146 -3.717 -24.178 1.00 94.19 70 PRO A C 1
ATOM 561 O O . PRO A 1 70 ? 24.040 -2.529 -23.883 1.00 94.19 70 PRO A O 1
ATOM 564 N N . ASP A 1 71 ? 23.983 -4.156 -25.425 1.00 91.25 71 ASP A N 1
ATOM 565 C CA . ASP A 1 71 ? 23.750 -3.237 -26.541 1.00 91.25 71 ASP A CA 1
ATOM 566 C C . ASP A 1 71 ? 22.419 -2.496 -26.417 1.00 91.25 71 ASP A C 1
ATOM 568 O O . ASP A 1 71 ? 22.369 -1.289 -26.651 1.00 91.25 71 ASP A O 1
ATOM 572 N N . GLN A 1 72 ? 21.364 -3.191 -25.980 1.00 91.44 72 GLN A N 1
ATOM 573 C CA . GLN A 1 72 ? 20.055 -2.585 -25.731 1.00 91.44 72 GLN A CA 1
ATOM 574 C C . GLN A 1 72 ? 20.113 -1.628 -24.536 1.00 91.44 72 GLN A C 1
ATOM 576 O O . GLN A 1 72 ? 19.595 -0.515 -24.619 1.00 91.44 72 GLN A O 1
ATOM 581 N N . ALA A 1 73 ? 20.805 -2.022 -23.460 1.00 92.81 73 ALA A N 1
ATOM 582 C CA . ALA A 1 73 ? 21.007 -1.175 -22.288 1.00 92.81 73 ALA A CA 1
ATOM 583 C C . ALA A 1 73 ? 21.743 0.112 -22.656 1.00 92.81 73 ALA A C 1
ATOM 585 O O . ALA A 1 73 ? 21.287 1.188 -22.302 1.00 92.81 73 ALA A O 1
ATOM 586 N N . MET A 1 74 ? 22.841 0.037 -23.406 1.00 92.12 74 MET A N 1
ATOM 587 C CA . MET A 1 74 ? 23.570 1.236 -23.824 1.00 92.12 74 MET A CA 1
ATOM 588 C C . MET A 1 74 ? 22.754 2.084 -24.813 1.00 92.12 74 MET A C 1
ATOM 590 O O . MET A 1 74 ? 22.706 3.305 -24.683 1.00 92.12 74 MET A O 1
ATOM 594 N N . GLN A 1 75 ? 22.044 1.456 -25.757 1.00 90.69 75 GLN A N 1
ATOM 595 C CA . GLN A 1 75 ? 21.187 2.155 -26.720 1.00 90.69 75 GLN A CA 1
ATOM 596 C C . GLN A 1 75 ? 20.046 2.932 -26.041 1.00 90.69 75 GLN A C 1
ATOM 598 O O . GLN A 1 75 ? 19.704 4.029 -26.488 1.00 90.69 75 GLN A O 1
ATOM 603 N N . LEU A 1 76 ? 19.485 2.407 -24.945 1.00 90.62 76 LEU A N 1
ATOM 604 C CA . LEU A 1 76 ? 18.480 3.105 -24.140 1.00 90.62 76 LEU A CA 1
ATOM 605 C C . LEU A 1 76 ? 18.997 4.475 -23.674 1.00 90.62 76 LEU A C 1
ATOM 607 O O . LEU A 1 76 ? 18.262 5.456 -23.762 1.00 90.62 76 LEU A O 1
ATOM 611 N N . PHE A 1 77 ? 20.258 4.561 -23.246 1.00 90.50 77 PHE A N 1
ATOM 612 C CA . PHE A 1 77 ? 20.870 5.800 -22.752 1.00 90.50 77 PHE A CA 1
ATOM 613 C C . PHE A 1 77 ? 21.357 6.723 -23.875 1.00 90.50 77 PHE A C 1
ATOM 615 O O . PHE A 1 77 ? 21.389 7.934 -23.677 1.00 90.50 77 PHE A O 1
ATOM 622 N N . ASP A 1 78 ? 21.693 6.179 -25.045 1.00 84.06 78 ASP A N 1
ATOM 623 C CA . ASP A 1 78 ? 22.140 6.982 -26.190 1.00 84.06 78 ASP A CA 1
ATOM 624 C C . ASP A 1 78 ? 20.982 7.686 -26.910 1.00 84.06 78 ASP A C 1
ATOM 626 O O . ASP A 1 78 ? 21.132 8.809 -27.389 1.00 84.06 78 ASP A O 1
ATOM 630 N N . ILE A 1 79 ? 19.828 7.018 -27.021 1.00 76.56 79 ILE A N 1
ATOM 631 C CA . ILE A 1 79 ? 18.686 7.512 -27.807 1.00 76.56 79 ILE A CA 1
ATOM 632 C C . ILE A 1 79 ? 17.754 8.387 -26.969 1.00 76.56 79 ILE A C 1
ATOM 634 O O . ILE A 1 79 ? 17.139 9.323 -27.487 1.00 76.56 79 ILE A O 1
ATOM 638 N N . HIS A 1 80 ? 17.609 8.087 -25.678 1.00 76.25 80 HIS A N 1
ATOM 639 C CA . HIS A 1 80 ? 16.624 8.769 -24.852 1.00 76.25 80 HIS A CA 1
ATOM 640 C C . HIS A 1 80 ? 17.196 10.043 -24.245 1.00 76.25 80 HIS A C 1
ATOM 642 O O . HIS A 1 80 ? 18.314 10.089 -23.738 1.00 76.25 80 HIS A O 1
ATOM 648 N N . ASN A 1 81 ? 16.365 11.084 -24.206 1.00 85.88 81 ASN A N 1
ATOM 649 C CA . ASN A 1 81 ? 16.624 12.218 -23.335 1.00 85.88 81 ASN A CA 1
ATOM 650 C C . ASN A 1 81 ? 16.673 11.708 -21.881 1.00 85.88 81 ASN A C 1
ATOM 652 O O . ASN A 1 81 ? 15.657 11.236 -21.367 1.00 85.88 81 ASN A O 1
ATOM 656 N N . LEU A 1 82 ? 17.837 11.807 -21.232 1.00 84.75 82 LEU A N 1
ATOM 657 C CA . LEU A 1 82 ? 18.055 11.285 -19.879 1.00 84.75 82 LEU A CA 1
ATOM 658 C C . LEU A 1 82 ? 17.087 11.877 -18.844 1.00 84.75 82 LEU A C 1
ATOM 660 O O . LEU A 1 82 ? 16.713 11.169 -17.915 1.00 84.75 82 LEU A O 1
ATOM 664 N N . ASP A 1 83 ? 16.611 13.115 -19.018 1.00 82.69 83 ASP A N 1
ATOM 665 C CA . ASP A 1 83 ? 15.610 13.706 -18.115 1.00 82.69 83 ASP A CA 1
ATOM 666 C C . ASP A 1 83 ? 14.243 13.045 -18.301 1.00 82.69 83 ASP A C 1
ATOM 668 O O . ASP A 1 83 ? 13.551 12.747 -17.325 1.00 82.69 83 ASP A O 1
ATOM 672 N N . LYS A 1 84 ? 13.870 12.766 -19.558 1.00 86.44 84 LYS A N 1
ATOM 673 C CA . LYS A 1 84 ? 12.642 12.027 -19.885 1.00 86.44 84 LYS A CA 1
ATOM 674 C C . LYS A 1 84 ? 12.719 10.610 -19.317 1.00 86.44 84 LYS A C 1
ATOM 676 O O . LYS A 1 84 ? 11.794 10.189 -18.628 1.00 86.44 84 LYS A O 1
ATOM 681 N N . LEU A 1 85 ? 13.828 9.908 -19.556 1.00 87.94 85 LEU A N 1
ATOM 682 C CA . LEU A 1 85 ? 14.053 8.549 -19.060 1.00 87.94 85 LEU A CA 1
ATOM 683 C C . LEU A 1 85 ? 14.021 8.503 -17.526 1.00 87.94 85 LEU A C 1
ATOM 685 O O . LEU A 1 85 ? 13.336 7.663 -16.948 1.00 87.94 85 LEU A O 1
ATOM 689 N N . ARG A 1 86 ? 14.687 9.456 -16.861 1.00 85.31 86 ARG A N 1
ATOM 690 C CA . ARG A 1 86 ? 14.644 9.610 -15.402 1.00 85.31 86 ARG A CA 1
ATOM 691 C C . ARG A 1 86 ? 13.218 9.783 -14.895 1.00 85.31 86 ARG A C 1
ATOM 693 O O . ARG A 1 86 ? 12.832 9.105 -13.949 1.00 85.31 86 ARG A O 1
ATOM 700 N N . LYS A 1 87 ? 12.444 10.681 -15.514 1.00 83.56 87 LYS A N 1
ATOM 701 C CA . LYS A 1 87 ? 11.049 10.937 -15.134 1.00 83.56 87 LYS A CA 1
ATOM 702 C C . LYS A 1 87 ? 10.202 9.672 -15.256 1.00 83.56 87 LYS A C 1
ATOM 704 O O . LYS A 1 87 ? 9.436 9.376 -14.347 1.00 83.56 87 LYS A O 1
ATOM 709 N N . ILE A 1 88 ? 10.353 8.923 -16.348 1.00 87.62 88 ILE A N 1
ATOM 710 C CA . ILE A 1 88 ? 9.608 7.679 -16.576 1.00 87.62 88 ILE A CA 1
ATOM 711 C C . ILE A 1 88 ? 9.950 6.634 -15.510 1.00 87.62 88 ILE A C 1
ATOM 713 O O . ILE A 1 88 ? 9.039 6.100 -14.882 1.00 87.62 88 ILE A O 1
ATOM 717 N N . ILE A 1 89 ? 11.240 6.387 -15.259 1.00 87.75 89 ILE A N 1
ATOM 718 C CA . ILE A 1 89 ? 11.678 5.422 -14.237 1.00 87.75 89 ILE A CA 1
ATOM 719 C C . ILE A 1 89 ? 11.172 5.834 -12.857 1.00 87.75 89 ILE A C 1
ATOM 721 O O . ILE A 1 89 ? 10.630 5.008 -12.134 1.00 87.75 89 ILE A O 1
ATOM 725 N N . PHE A 1 90 ? 11.282 7.116 -12.513 1.00 82.94 90 PHE A N 1
ATOM 726 C CA . PHE A 1 90 ? 10.813 7.631 -11.233 1.00 82.94 90 PHE A CA 1
ATOM 727 C C . PHE A 1 90 ? 9.302 7.432 -11.042 1.00 82.94 90 PHE A C 1
ATOM 729 O O . PHE A 1 90 ? 8.859 6.931 -10.010 1.00 82.94 90 PHE A O 1
ATOM 736 N N . LEU A 1 91 ? 8.496 7.781 -12.051 1.00 82.50 91 LEU A N 1
ATOM 737 C CA . LEU A 1 91 ? 7.050 7.557 -12.013 1.00 82.50 91 LEU A CA 1
ATOM 738 C C . LEU A 1 91 ? 6.720 6.064 -11.909 1.00 82.50 91 LEU A C 1
ATOM 740 O O . LEU A 1 91 ? 5.835 5.690 -11.140 1.00 82.50 91 LEU A O 1
ATOM 744 N N . TRP A 1 92 ? 7.443 5.214 -12.641 1.00 87.25 92 TRP A N 1
ATOM 745 C CA . TRP A 1 92 ? 7.290 3.764 -12.573 1.00 87.25 92 TRP A CA 1
ATOM 746 C C . TRP A 1 92 ? 7.586 3.207 -11.176 1.00 87.25 92 TRP A C 1
ATOM 748 O O . TRP A 1 92 ? 6.807 2.415 -10.645 1.00 87.25 92 TRP A O 1
ATOM 758 N N . GLU A 1 93 ? 8.684 3.632 -10.556 1.00 83.12 93 GLU A N 1
ATOM 759 C CA . GLU A 1 93 ? 9.044 3.222 -9.197 1.00 83.12 93 GLU A CA 1
ATOM 760 C C . GLU A 1 93 ? 7.978 3.639 -8.183 1.00 83.12 93 GLU A C 1
ATOM 762 O O . GLU A 1 93 ? 7.619 2.837 -7.329 1.00 83.12 93 GLU A O 1
ATOM 767 N N . ILE A 1 94 ? 7.401 4.839 -8.306 1.00 79.38 94 ILE A N 1
ATOM 768 C CA . ILE A 1 94 ? 6.270 5.259 -7.463 1.00 79.38 94 ILE A CA 1
ATOM 769 C C . ILE A 1 94 ? 5.054 4.366 -7.687 1.00 79.38 94 ILE A C 1
ATOM 771 O O . ILE A 1 94 ? 4.441 3.915 -6.725 1.00 79.38 94 ILE A O 1
ATOM 775 N N . LEU A 1 95 ? 4.689 4.106 -8.941 1.00 81.31 95 LEU A N 1
ATOM 776 C CA . LEU A 1 95 ? 3.522 3.293 -9.293 1.00 81.31 95 LEU A CA 1
ATOM 777 C C . LEU A 1 95 ? 3.623 1.865 -8.759 1.00 81.31 95 LEU A C 1
ATOM 779 O O . LEU A 1 95 ? 2.647 1.308 -8.265 1.00 81.31 95 LEU A O 1
ATOM 783 N N . THR A 1 96 ? 4.813 1.284 -8.862 1.00 81.06 96 THR A N 1
ATOM 784 C CA . THR A 1 96 ? 5.108 -0.081 -8.416 1.00 81.06 96 THR A CA 1
ATOM 785 C C . THR A 1 96 ? 5.569 -0.160 -6.965 1.00 81.06 96 THR A C 1
ATOM 787 O O . THR A 1 96 ? 5.793 -1.258 -6.449 1.00 81.06 96 THR A O 1
ATOM 790 N N . PHE A 1 97 ? 5.678 0.979 -6.277 1.00 81.62 97 PHE A N 1
ATOM 791 C CA . PHE A 1 97 ? 5.991 0.996 -4.861 1.00 81.62 97 PHE A CA 1
ATOM 792 C C . PHE A 1 97 ? 4.887 0.271 -4.095 1.00 81.62 97 PHE A C 1
ATOM 794 O O . PHE A 1 97 ? 3.700 0.517 -4.282 1.00 81.62 97 PHE A O 1
ATOM 801 N N . PHE A 1 98 ? 5.276 -0.629 -3.199 1.00 75.88 98 PHE A N 1
ATOM 802 C CA . PHE A 1 98 ? 4.349 -1.557 -2.552 1.00 75.88 98 PHE A CA 1
ATOM 803 C C . PHE A 1 98 ? 3.285 -0.881 -1.663 1.00 75.88 98 PHE A C 1
ATOM 805 O O . PHE A 1 98 ? 2.291 -1.515 -1.312 1.00 75.88 98 PHE A O 1
ATOM 812 N N . LYS A 1 99 ? 3.482 0.393 -1.287 1.00 80.19 99 LYS A N 1
ATOM 813 C CA . LYS A 1 99 ? 2.493 1.210 -0.559 1.00 80.19 99 LYS A CA 1
ATOM 814 C C . LYS A 1 99 ? 1.644 2.101 -1.468 1.00 80.19 99 LYS A C 1
ATOM 816 O O . LYS A 1 99 ? 0.791 2.828 -0.969 1.00 80.19 99 LYS A O 1
ATOM 821 N N . THR A 1 100 ? 1.866 2.075 -2.777 1.00 83.00 100 THR A N 1
ATOM 822 C CA . THR A 1 100 ? 1.032 2.798 -3.735 1.00 83.00 100 THR A CA 1
ATOM 823 C C . THR A 1 100 ? -0.195 1.945 -4.058 1.00 83.00 100 THR A C 1
ATOM 825 O O . THR A 1 100 ? -0.041 0.768 -4.394 1.00 83.00 100 THR A O 1
ATOM 828 N N . PRO A 1 101 ? -1.422 2.489 -3.971 1.00 88.88 101 PRO A N 1
ATOM 829 C CA . PRO A 1 101 ? -2.653 1.745 -4.240 1.00 88.88 101 PRO A CA 1
ATOM 830 C C . PRO A 1 101 ? -2.896 1.514 -5.735 1.00 88.88 101 PRO A C 1
ATOM 832 O O . PRO A 1 101 ? -3.872 1.986 -6.320 1.00 88.88 101 PRO A O 1
ATOM 835 N N . PHE A 1 102 ? -1.988 0.784 -6.374 1.00 89.44 102 PHE A N 1
ATOM 836 C CA . PHE A 1 102 ? -1.993 0.572 -7.809 1.00 89.44 102 PHE A CA 1
ATOM 837 C C . PHE A 1 102 ? -2.875 -0.625 -8.200 1.00 89.44 102 PHE A C 1
ATOM 839 O O . PHE A 1 102 ? -2.401 -1.737 -8.465 1.00 89.44 102 PHE A O 1
ATOM 846 N N . TYR A 1 103 ? -4.189 -0.392 -8.217 1.00 91.50 103 TYR A N 1
ATOM 847 C CA . TYR A 1 103 ? -5.220 -1.411 -8.430 1.00 91.50 103 TYR A CA 1
ATOM 848 C C . TY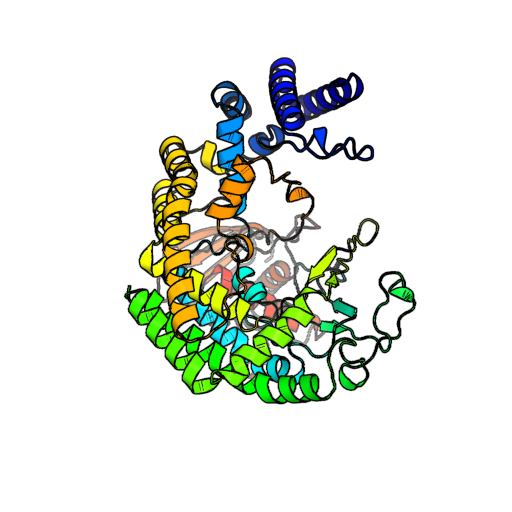R A 1 103 ? -6.163 -1.063 -9.586 1.00 91.50 103 TYR A C 1
ATOM 850 O O . TYR A 1 103 ? -6.482 0.097 -9.836 1.00 91.50 103 TYR A O 1
ATOM 858 N N . THR A 1 104 ? -6.662 -2.092 -10.269 1.00 93.12 104 THR A N 1
ATOM 859 C CA . THR A 1 104 ? -7.920 -2.008 -11.020 1.00 93.12 104 THR A CA 1
ATOM 860 C C . THR A 1 104 ? -9.100 -1.932 -10.048 1.00 93.12 104 THR A C 1
ATOM 862 O O . THR A 1 104 ? -8.966 -2.331 -8.894 1.00 93.12 104 THR A O 1
ATOM 865 N N . HIS A 1 105 ? -10.281 -1.481 -10.490 1.00 93.00 105 HIS A N 1
ATOM 866 C CA . HIS A 1 105 ? -11.467 -1.460 -9.617 1.00 93.00 105 HIS A CA 1
ATOM 867 C C . HIS A 1 105 ? -11.819 -2.841 -9.055 1.00 93.00 105 HIS A C 1
ATOM 869 O O . HIS A 1 105 ? -12.163 -2.953 -7.881 1.00 93.00 105 HIS A O 1
ATOM 875 N N . LYS A 1 106 ? -11.655 -3.903 -9.855 1.00 93.94 106 LYS A N 1
ATOM 876 C CA . LYS A 1 106 ? -11.874 -5.283 -9.406 1.00 93.94 106 LYS A CA 1
ATOM 877 C C . LYS A 1 106 ? -10.899 -5.680 -8.296 1.00 93.94 106 LYS A C 1
ATOM 879 O O . LYS A 1 106 ? -11.334 -6.146 -7.248 1.00 93.94 106 LYS A O 1
ATOM 884 N N . GLU A 1 107 ? -9.599 -5.470 -8.504 1.00 95.12 107 GLU A N 1
ATOM 885 C CA . GLU A 1 107 ? -8.586 -5.756 -7.477 1.00 95.12 107 GLU A CA 1
ATOM 886 C C . GLU A 1 107 ? -8.804 -4.900 -6.224 1.00 95.12 107 GLU A C 1
ATOM 888 O O . GLU A 1 107 ? -8.631 -5.394 -5.114 1.00 95.12 107 GLU A O 1
ATOM 893 N N . LEU A 1 108 ? -9.222 -3.639 -6.393 1.00 95.69 108 LEU A N 1
ATOM 894 C CA . LEU A 1 108 ? -9.537 -2.727 -5.297 1.00 95.69 108 LEU A CA 1
ATOM 895 C C . LEU A 1 108 ? -10.729 -3.234 -4.465 1.00 95.69 108 LEU A C 1
ATOM 897 O O . LEU A 1 108 ? -10.677 -3.241 -3.238 1.00 95.69 108 LEU A O 1
ATOM 901 N N . ALA A 1 109 ? -11.791 -3.714 -5.110 1.00 96.25 109 ALA A N 1
ATOM 902 C CA . ALA A 1 109 ? -12.917 -4.322 -4.409 1.00 96.25 109 ALA A CA 1
ATOM 903 C C . ALA A 1 109 ? -12.489 -5.599 -3.658 1.00 96.25 109 ALA A C 1
ATOM 905 O O . ALA A 1 109 ? -12.807 -5.778 -2.480 1.00 96.25 109 ALA A O 1
ATOM 906 N N . GLU A 1 110 ? -11.722 -6.478 -4.309 1.00 96.56 110 GLU A N 1
ATOM 907 C CA . GLU A 1 110 ? -11.220 -7.714 -3.700 1.00 96.56 110 GLU A CA 1
ATOM 908 C C . GLU A 1 110 ? -10.318 -7.439 -2.489 1.00 96.56 110 GLU A C 1
ATOM 910 O O . GLU A 1 110 ? -10.457 -8.098 -1.454 1.00 96.56 110 GLU A O 1
ATOM 915 N N . ILE A 1 111 ? -9.424 -6.450 -2.586 1.00 96.75 111 ILE A N 1
ATOM 916 C CA . ILE A 1 111 ? -8.511 -6.109 -1.496 1.00 96.75 111 ILE A CA 1
ATOM 917 C C . ILE A 1 111 ? -9.235 -5.446 -0.324 1.00 96.75 111 ILE A C 1
ATOM 919 O O . ILE A 1 111 ? -8.945 -5.789 0.821 1.00 96.75 111 ILE A O 1
ATOM 923 N N . ILE A 1 112 ? -10.225 -4.581 -0.582 1.00 98.06 112 ILE A N 1
ATOM 924 C CA . ILE A 1 112 ? -11.080 -4.003 0.468 1.00 98.06 112 ILE A CA 1
ATOM 925 C C . ILE A 1 112 ? -11.814 -5.121 1.209 1.00 98.06 112 ILE A C 1
ATOM 927 O O . ILE A 1 112 ? -11.803 -5.152 2.437 1.00 98.06 112 ILE A O 1
ATOM 931 N N . LYS A 1 113 ? -12.389 -6.089 0.484 1.00 97.62 113 LYS A N 1
ATOM 932 C CA . LYS A 1 113 ? -13.088 -7.226 1.096 1.00 97.62 113 LYS A CA 1
ATOM 933 C C . LYS A 1 113 ? -12.173 -8.045 2.007 1.00 97.62 113 LYS A C 1
ATOM 935 O O . LYS A 1 113 ? -12.555 -8.378 3.125 1.00 97.62 113 LYS A O 1
ATOM 940 N N . LYS A 1 114 ? -10.955 -8.350 1.553 1.00 97.00 114 LYS A N 1
ATOM 941 C CA . LYS A 1 114 ? -9.951 -9.033 2.384 1.00 97.00 114 LYS A CA 1
ATOM 942 C C . LYS A 1 114 ? -9.554 -8.202 3.602 1.00 97.00 114 LYS A C 1
ATOM 944 O O . LYS A 1 114 ? -9.345 -8.760 4.677 1.00 97.00 114 LYS A O 1
ATOM 949 N N . PHE A 1 115 ? -9.453 -6.884 3.438 1.00 97.88 115 PHE A N 1
ATOM 950 C CA . PHE A 1 115 ? -9.083 -5.976 4.514 1.00 97.88 115 PHE A CA 1
ATOM 951 C C . PHE A 1 115 ? -10.158 -5.881 5.603 1.00 97.88 115 PHE A C 1
ATOM 953 O O . PHE A 1 115 ? -9.810 -5.848 6.779 1.00 97.88 115 PHE A O 1
ATOM 960 N N . ILE A 1 116 ? -11.446 -5.927 5.240 1.00 98.25 116 ILE A N 1
ATOM 961 C CA . ILE A 1 116 ? -12.558 -6.034 6.202 1.00 98.25 116 ILE A CA 1
ATOM 962 C C . ILE A 1 116 ? -12.361 -7.269 7.087 1.00 98.25 116 ILE A C 1
ATOM 964 O O . ILE A 1 116 ? -12.247 -7.133 8.302 1.00 98.25 116 ILE A O 1
ATOM 968 N N . SER A 1 117 ? -12.193 -8.450 6.482 1.00 96.81 117 SER A N 1
ATOM 969 C CA . SER A 1 117 ? -11.961 -9.688 7.240 1.00 96.81 117 SER A CA 1
ATOM 970 C C . SER A 1 117 ? -10.687 -9.636 8.084 1.00 96.81 117 SER A C 1
ATOM 972 O O . SER A 1 117 ? -10.635 -10.193 9.178 1.00 96.81 117 SER A O 1
ATOM 974 N N . TYR A 1 118 ? -9.642 -8.961 7.602 1.00 97.31 118 TYR A N 1
ATOM 975 C CA . TYR A 1 118 ? -8.444 -8.707 8.395 1.00 97.31 118 TYR A CA 1
ATOM 976 C C . TYR A 1 118 ? -8.748 -7.846 9.632 1.00 97.31 118 TYR A C 1
ATOM 978 O O . TYR A 1 118 ? -8.302 -8.200 10.721 1.00 97.31 118 TYR A O 1
ATOM 986 N N . LEU A 1 119 ? -9.511 -6.755 9.508 1.00 97.31 119 LEU A N 1
ATOM 987 C CA . LEU A 1 119 ? -9.866 -5.912 10.653 1.00 97.31 119 LEU A CA 1
ATOM 988 C C . LEU A 1 119 ? -10.722 -6.668 11.670 1.00 97.31 119 LEU A C 1
ATOM 990 O O . LEU A 1 119 ? -10.431 -6.590 12.859 1.00 97.31 119 LEU A O 1
ATOM 994 N N . GLU A 1 120 ? -11.709 -7.439 11.213 1.00 97.12 120 GLU A N 1
ATOM 995 C CA . GLU A 1 120 ? -12.546 -8.302 12.062 1.00 97.12 120 GLU A CA 1
ATOM 996 C C . GLU A 1 120 ? -11.698 -9.312 12.847 1.00 97.12 120 GLU A C 1
ATOM 998 O O . GLU A 1 120 ? -11.833 -9.440 14.062 1.00 97.12 120 GLU A O 1
ATOM 1003 N N . ASN A 1 121 ? -10.727 -9.958 12.193 1.00 95.81 121 ASN A N 1
ATOM 1004 C CA . ASN A 1 121 ? -9.806 -10.879 12.867 1.00 95.81 121 ASN A CA 1
ATOM 1005 C C . ASN A 1 121 ? -8.915 -10.190 13.918 1.00 95.81 121 ASN A C 1
ATOM 1007 O O . ASN A 1 121 ? -8.414 -10.857 14.821 1.00 95.81 121 ASN A O 1
ATOM 1011 N N . ASN A 1 122 ? -8.711 -8.874 13.811 1.00 96.44 122 ASN A N 1
ATOM 1012 C CA . ASN A 1 122 ? -7.911 -8.076 14.742 1.00 96.44 122 ASN A CA 1
ATOM 1013 C C . ASN A 1 122 ? -8.769 -7.227 15.704 1.00 96.44 122 ASN A C 1
ATOM 1015 O O . ASN A 1 122 ? -8.208 -6.449 16.481 1.00 96.44 122 ASN A O 1
ATOM 1019 N N . GLU A 1 123 ? -10.101 -7.368 15.689 1.00 97.12 123 GLU A N 1
ATOM 1020 C CA . GLU A 1 123 ? -11.049 -6.497 16.404 1.00 97.12 123 GLU A CA 1
ATOM 1021 C C . GLU A 1 123 ? -10.690 -6.342 17.886 1.00 97.12 123 GLU A C 1
ATOM 1023 O O . GLU A 1 123 ? -10.546 -5.226 18.392 1.00 97.12 123 GLU A O 1
ATOM 1028 N N . ASN A 1 124 ? -10.471 -7.464 18.576 1.00 96.75 124 ASN A N 1
ATOM 1029 C CA . ASN A 1 124 ? -10.194 -7.474 20.012 1.00 96.75 124 ASN A CA 1
ATOM 1030 C C . ASN A 1 124 ? -8.960 -6.635 20.376 1.00 96.75 124 ASN A C 1
ATOM 1032 O O . ASN A 1 124 ? -8.989 -5.861 21.339 1.00 96.75 124 ASN A O 1
ATOM 1036 N N . SER A 1 125 ? -7.874 -6.757 19.611 1.00 95.81 125 SER A N 1
ATOM 1037 C CA . SER A 1 125 ? -6.636 -6.014 19.867 1.00 95.81 125 SER A CA 1
ATOM 1038 C C . SER A 1 125 ? -6.778 -4.536 19.488 1.00 95.81 125 SER A C 1
ATOM 1040 O O . SER A 1 125 ? -6.403 -3.637 20.250 1.00 95.81 125 SER A O 1
ATOM 1042 N N . LEU A 1 126 ? -7.452 -4.253 18.372 1.00 95.75 126 LEU A N 1
ATOM 1043 C CA . LEU A 1 126 ? -7.722 -2.888 17.925 1.00 95.75 126 LEU A CA 1
ATOM 1044 C C . LEU A 1 126 ? -8.588 -2.106 18.915 1.00 95.75 126 LEU A C 1
ATOM 1046 O O . LEU A 1 126 ? -8.289 -0.950 19.218 1.00 95.75 126 LEU A O 1
ATOM 1050 N N . ILE A 1 127 ? -9.618 -2.733 19.482 1.00 95.69 127 ILE A N 1
ATOM 1051 C CA . ILE A 1 127 ? -10.463 -2.100 20.497 1.00 95.69 127 ILE A CA 1
ATOM 1052 C C . ILE A 1 127 ? -9.695 -1.953 21.821 1.00 95.69 127 ILE A C 1
ATOM 1054 O O . ILE A 1 127 ? -9.688 -0.876 22.429 1.00 95.69 127 ILE A O 1
ATOM 1058 N N . SER A 1 128 ? -8.996 -2.999 22.269 1.00 95.06 128 SER A N 1
ATOM 1059 C CA . SER A 1 128 ? -8.357 -3.011 23.594 1.00 95.06 128 SER A CA 1
ATOM 1060 C C . SER A 1 128 ? -7.100 -2.140 23.688 1.00 95.06 128 SER A C 1
ATOM 1062 O O . SER A 1 128 ? -6.943 -1.374 24.649 1.00 95.06 128 SER A O 1
ATOM 1064 N N . ILE A 1 129 ? -6.213 -2.193 22.691 1.00 94.06 129 ILE A N 1
ATOM 1065 C CA . ILE A 1 129 ? -4.905 -1.523 22.738 1.00 94.06 129 ILE A CA 1
ATOM 1066 C C . ILE A 1 129 ? -4.679 -0.524 21.604 1.00 94.06 129 ILE A C 1
ATOM 1068 O O . ILE A 1 129 ? -3.942 0.444 21.806 1.00 94.06 129 ILE A O 1
ATOM 1072 N N . GLY A 1 130 ? -5.403 -0.647 20.492 1.00 93.56 130 GLY A N 1
ATOM 1073 C CA . GLY A 1 130 ? -5.313 0.269 19.349 1.00 93.56 130 GLY A CA 1
ATOM 1074 C C . GLY A 1 130 ? -4.417 -0.219 18.209 1.00 93.56 130 GLY A C 1
ATOM 1075 O O . GLY A 1 130 ? -4.233 0.496 17.231 1.00 93.56 130 GLY A O 1
ATOM 1076 N N . TYR A 1 131 ? -3.874 -1.430 18.326 1.00 92.94 131 TYR A N 1
ATOM 1077 C CA . TYR A 1 131 ? -2.922 -2.006 17.381 1.00 92.94 131 TYR A CA 1
ATOM 1078 C C . TYR A 1 131 ? -3.417 -3.371 16.874 1.00 92.94 131 TYR A C 1
ATOM 1080 O O . TYR A 1 131 ? -4.031 -4.099 17.653 1.00 92.94 131 TYR A O 1
ATOM 1088 N N . PRO A 1 132 ? -3.184 -3.737 15.603 1.00 94.12 132 PRO A N 1
ATOM 1089 C CA . PRO A 1 132 ? -3.521 -5.062 15.088 1.00 94.12 132 PRO A CA 1
ATOM 1090 C C . PRO A 1 132 ? -2.487 -6.108 15.525 1.00 94.12 132 PRO A C 1
ATOM 1092 O O . PRO A 1 132 ? -1.315 -5.807 15.657 1.00 94.12 132 PRO A O 1
ATOM 1095 N N . GLU A 1 133 ? -2.871 -7.368 15.695 1.00 92.00 133 GLU A N 1
ATOM 1096 C CA . GLU A 1 133 ? -1.935 -8.470 15.998 1.00 92.00 133 GLU A CA 1
ATOM 1097 C C . GLU A 1 133 ? -1.218 -9.005 14.754 1.00 92.00 133 GLU A C 1
ATOM 1099 O O . GLU A 1 133 ? -0.305 -9.825 14.849 1.00 92.00 133 GLU A O 1
ATOM 1104 N N . THR A 1 134 ? -1.638 -8.571 13.569 1.00 91.00 134 THR A N 1
ATOM 1105 C CA . THR A 1 134 ? -1.075 -9.007 12.292 1.00 91.00 134 THR A CA 1
ATOM 1106 C C . THR A 1 134 ? -0.848 -7.827 11.349 1.00 91.00 134 THR A C 1
ATOM 1108 O O . THR A 1 134 ? -1.470 -6.785 11.496 1.00 91.00 134 THR A O 1
ATOM 1111 N N . TYR A 1 135 ? 0.050 -7.973 10.374 1.00 89.00 135 TYR A N 1
ATOM 1112 C CA . TYR A 1 135 ? 0.307 -7.005 9.308 1.00 89.00 135 TYR A CA 1
ATOM 1113 C C . TYR A 1 135 ? -0.370 -7.451 8.017 1.00 89.00 135 TYR A C 1
ATOM 1115 O O . TYR A 1 135 ? -0.098 -8.551 7.523 1.00 89.00 135 TYR A O 1
ATOM 1123 N N . PHE A 1 136 ? -1.205 -6.587 7.444 1.00 91.50 136 PHE A N 1
ATOM 1124 C CA . PHE A 1 136 ? -1.957 -6.898 6.233 1.00 91.50 136 PHE A CA 1
ATOM 1125 C C . PHE A 1 136 ? -1.062 -6.818 4.991 1.00 91.50 136 PHE A C 1
ATOM 1127 O O . PHE A 1 136 ? -0.891 -5.761 4.385 1.00 91.50 136 PHE A O 1
ATOM 1134 N N . ASN A 1 137 ? -0.480 -7.956 4.608 1.00 86.50 137 ASN A N 1
ATOM 1135 C CA . ASN A 1 137 ? 0.517 -8.014 3.533 1.00 86.50 137 ASN A CA 1
ATOM 1136 C C . ASN A 1 137 ? -0.063 -7.794 2.138 1.00 86.50 137 ASN A C 1
ATOM 1138 O O . ASN A 1 137 ? 0.671 -7.380 1.243 1.00 86.50 137 ASN A O 1
ATOM 1142 N N . ASP A 1 138 ? -1.348 -8.089 1.939 1.00 88.31 138 ASP A N 1
ATOM 1143 C CA . ASP A 1 138 ? -1.964 -7.960 0.620 1.00 88.31 138 ASP A CA 1
ATOM 1144 C C . ASP A 1 138 ? -2.089 -6.480 0.201 1.00 88.31 138 ASP A C 1
ATOM 1146 O O . ASP A 1 138 ? -2.108 -6.186 -0.992 1.00 88.31 138 ASP A O 1
ATOM 1150 N N . SER A 1 139 ? -2.140 -5.541 1.162 1.00 92.31 139 SER A N 1
ATOM 1151 C CA . SER A 1 139 ? -2.027 -4.104 0.894 1.00 92.31 139 SER A CA 1
ATOM 1152 C C . SER A 1 139 ? -1.376 -3.338 2.052 1.00 92.31 139 SER A C 1
ATOM 1154 O O . SER A 1 139 ? -2.064 -2.890 2.974 1.00 92.31 139 SER A O 1
ATOM 1156 N N . PRO A 1 140 ? -0.066 -3.077 1.946 1.00 86.88 140 PRO A N 1
ATOM 1157 C CA . PRO A 1 140 ? 0.667 -2.181 2.840 1.00 86.88 140 PRO A CA 1
ATOM 1158 C C . PRO A 1 140 ? 0.050 -0.781 2.937 1.00 86.88 140 PRO A C 1
ATOM 1160 O O . PRO A 1 140 ? 0.000 -0.201 4.013 1.00 86.88 140 PRO A O 1
ATOM 1163 N N . TRP A 1 141 ? -0.507 -0.274 1.833 1.00 89.00 141 TRP A N 1
ATOM 1164 C CA . TRP A 1 141 ? -1.285 0.968 1.807 1.00 89.00 141 TRP A CA 1
ATOM 1165 C C . TRP A 1 141 ? -2.483 0.957 2.772 1.00 89.00 141 TRP A C 1
ATOM 1167 O O . TRP A 1 141 ? -2.595 1.841 3.620 1.00 89.00 141 TRP A O 1
ATOM 1177 N N . LEU A 1 142 ? -3.369 -0.046 2.677 1.00 93.00 142 LEU A N 1
ATOM 1178 C CA . LEU A 1 142 ? -4.516 -0.156 3.588 1.00 93.00 142 LEU A CA 1
ATOM 1179 C C . LEU A 1 142 ? -4.069 -0.403 5.027 1.00 93.00 142 LEU A C 1
ATOM 1181 O O . LEU A 1 142 ? -4.688 0.122 5.952 1.00 93.00 142 LEU A O 1
ATOM 1185 N N . HIS A 1 143 ? -2.997 -1.177 5.223 1.00 92.06 143 HIS A N 1
ATOM 1186 C CA . HIS A 1 143 ? -2.443 -1.389 6.552 1.00 92.06 143 HIS A CA 1
ATOM 1187 C C . HIS A 1 143 ? -2.028 -0.062 7.192 1.00 92.06 143 HIS A C 1
ATOM 1189 O O . HIS A 1 143 ? -2.515 0.274 8.269 1.00 92.06 143 HIS A O 1
ATOM 1195 N N . ASP A 1 144 ? -1.187 0.707 6.513 1.00 83.94 144 ASP A N 1
ATOM 1196 C CA . ASP A 1 144 ? -0.631 1.947 7.048 1.00 83.94 144 ASP A CA 1
ATOM 1197 C C . ASP A 1 144 ? -1.728 2.993 7.301 1.00 83.94 144 ASP A C 1
ATOM 1199 O O . ASP A 1 144 ? -1.773 3.620 8.358 1.00 83.94 144 ASP A O 1
ATOM 1203 N N . ILE A 1 145 ? -2.677 3.138 6.369 1.00 86.00 145 ILE A N 1
ATOM 1204 C CA . ILE A 1 145 ? -3.717 4.165 6.490 1.00 86.00 145 ILE A CA 1
ATOM 1205 C C . ILE A 1 145 ? -4.827 3.745 7.452 1.00 86.00 145 ILE A C 1
ATOM 1207 O O . ILE A 1 145 ? -5.325 4.574 8.199 1.00 86.00 145 ILE A O 1
ATOM 1211 N N . LEU A 1 146 ? -5.273 2.489 7.457 1.00 93.00 146 LEU A N 1
ATOM 1212 C CA . LEU A 1 146 ? -6.525 2.127 8.131 1.00 93.00 146 LEU A CA 1
ATOM 1213 C C . LEU A 1 146 ? -6.403 1.030 9.183 1.00 93.00 146 LEU A C 1
ATOM 1215 O O . LEU A 1 146 ? -7.388 0.805 9.887 1.00 93.00 146 LEU A O 1
ATOM 1219 N N . SER A 1 147 ? -5.267 0.345 9.337 1.00 93.31 147 SER A N 1
ATOM 1220 C CA . SER A 1 147 ? -5.217 -0.770 10.293 1.00 93.31 147 SER A CA 1
ATOM 1221 C C . SER A 1 147 ? -5.207 -0.322 11.746 1.00 93.31 147 SER A C 1
ATOM 1223 O O . SER A 1 147 ? -5.703 -1.056 12.590 1.00 93.31 147 SER A O 1
ATOM 1225 N N . LEU A 1 148 ? -4.673 0.863 12.043 1.00 91.75 148 LEU A N 1
ATOM 1226 C CA . LEU A 1 148 ? -4.532 1.353 13.411 1.00 91.75 148 LEU A CA 1
ATOM 1227 C C . LEU A 1 148 ? -5.819 2.008 13.930 1.00 91.75 148 LEU A C 1
ATOM 1229 O O . LEU A 1 148 ? -6.687 2.456 13.174 1.00 91.75 148 LEU A O 1
ATOM 1233 N N . MET A 1 149 ? -5.921 2.050 15.254 1.00 91.94 149 MET A N 1
ATOM 1234 C CA . MET A 1 149 ? -6.871 2.867 16.006 1.00 91.94 149 MET A CA 1
ATOM 1235 C C . MET A 1 149 ? -6.094 3.752 16.968 1.00 91.94 149 MET A C 1
ATOM 1237 O O . MET A 1 149 ? -4.997 3.378 17.358 1.00 91.94 149 MET A O 1
ATOM 1241 N N . PHE A 1 150 ? -6.677 4.864 17.432 1.00 90.81 150 PHE A N 1
ATOM 1242 C CA . PHE A 1 150 ? -6.041 5.785 18.386 1.00 90.81 150 PHE A CA 1
ATOM 1243 C C . PHE A 1 150 ? -5.346 5.054 19.549 1.00 90.81 150 PHE A C 1
ATOM 1245 O O . PHE A 1 150 ? -6.024 4.589 20.481 1.00 90.81 150 PHE A O 1
ATOM 1252 N N . PRO A 1 151 ? -4.008 4.930 19.537 1.00 91.62 151 PRO A N 1
ATOM 1253 C CA . PRO A 1 151 ? -3.306 4.184 20.562 1.00 91.62 151 PRO A CA 1
ATOM 1254 C C . PRO A 1 151 ? -3.064 5.094 21.762 1.00 91.62 151 PRO A C 1
ATOM 1256 O O . PRO A 1 151 ? -2.550 6.192 21.614 1.00 91.62 151 PRO A O 1
ATOM 1259 N N . VAL A 1 152 ? -3.410 4.665 22.975 1.00 92.75 152 VAL A N 1
ATOM 1260 C CA . VAL A 1 152 ? -3.166 5.483 24.185 1.00 92.75 152 VAL A CA 1
ATOM 1261 C C . VAL A 1 152 ? -1.794 5.218 24.808 1.00 92.75 152 VAL A C 1
ATOM 1263 O O . VAL A 1 152 ? -1.403 5.902 25.752 1.00 92.75 152 VAL A O 1
ATOM 1266 N N . LYS A 1 153 ? -1.067 4.224 24.286 1.00 91.25 153 LYS A N 1
ATOM 1267 C CA . LYS A 1 153 ? 0.300 3.853 24.668 1.00 91.25 153 LYS A CA 1
ATOM 1268 C C . LYS A 1 153 ? 1.116 3.575 23.411 1.00 91.25 153 LYS A C 1
ATOM 1270 O O . LYS A 1 153 ? 0.566 3.159 22.391 1.00 91.25 153 LYS A O 1
ATOM 1275 N N . VAL A 1 154 ? 2.422 3.775 23.503 1.00 86.31 154 VAL A N 1
ATOM 1276 C CA . VAL A 1 154 ? 3.367 3.574 22.402 1.00 86.31 154 VAL A CA 1
ATOM 1277 C C . VAL A 1 154 ? 4.228 2.349 22.715 1.00 86.31 154 VAL A C 1
ATOM 1279 O O . VAL A 1 154 ? 4.790 2.296 23.812 1.00 86.31 154 VAL A O 1
ATOM 1282 N N . PRO A 1 155 ? 4.312 1.353 21.816 1.00 84.75 155 PRO A N 1
ATOM 1283 C CA . PRO A 1 155 ? 5.252 0.254 21.981 1.00 84.75 155 PRO A CA 1
ATOM 1284 C C . PRO A 1 155 ? 6.686 0.783 21.864 1.00 84.75 155 PRO A C 1
ATOM 1286 O O . PRO A 1 155 ? 6.956 1.692 21.084 1.00 84.75 155 PRO A O 1
ATOM 1289 N N . LEU A 1 156 ? 7.613 0.200 22.623 1.00 77.31 156 LEU A N 1
ATOM 1290 C CA . LEU A 1 156 ? 9.039 0.511 22.523 1.00 77.31 156 LEU A CA 1
ATOM 1291 C C . LEU A 1 156 ? 9.592 0.110 21.150 1.00 77.31 156 LEU A C 1
ATOM 1293 O O . LEU A 1 156 ? 10.354 0.851 20.541 1.00 77.31 156 LEU A O 1
ATOM 1297 N N . PHE A 1 157 ? 9.194 -1.069 20.679 1.00 73.38 157 PHE A N 1
ATOM 1298 C CA . PHE A 1 157 ? 9.417 -1.558 19.325 1.00 73.38 157 PHE A CA 1
ATOM 1299 C C . PHE A 1 157 ? 8.394 -2.652 19.015 1.00 73.38 157 PHE A C 1
ATOM 1301 O O . PHE A 1 157 ? 7.740 -3.204 19.907 1.00 73.38 157 PHE A O 1
ATOM 1308 N N . ILE A 1 158 ? 8.257 -2.959 17.731 1.00 75.12 158 ILE A N 1
ATOM 1309 C CA . ILE A 1 158 ? 7.449 -4.070 17.241 1.00 75.12 158 ILE A CA 1
ATOM 1310 C C . ILE A 1 158 ? 8.439 -5.154 16.831 1.00 75.12 158 ILE A C 1
ATOM 1312 O O . ILE A 1 158 ? 9.263 -4.924 15.948 1.00 75.12 158 ILE A O 1
ATOM 1316 N N . LYS A 1 159 ? 8.396 -6.315 17.489 1.00 68.12 159 LYS A N 1
ATOM 1317 C CA . LYS A 1 159 ? 9.191 -7.477 17.085 1.00 68.12 159 LYS A CA 1
ATOM 1318 C C . LYS A 1 159 ? 8.607 -8.004 15.782 1.00 68.12 159 LYS A C 1
ATOM 1320 O O . LYS A 1 159 ? 7.627 -8.750 15.785 1.00 68.12 159 LYS A O 1
ATOM 1325 N N . ASP A 1 160 ? 9.224 -7.638 14.665 1.00 57.97 160 ASP A N 1
ATOM 1326 C CA . ASP A 1 160 ? 9.075 -8.391 13.436 1.00 57.97 160 ASP A CA 1
ATOM 1327 C C . ASP A 1 160 ? 10.012 -9.599 13.530 1.00 57.97 160 ASP A C 1
ATOM 1329 O O . ASP A 1 160 ? 11.219 -9.527 13.337 1.00 57.97 160 ASP A O 1
ATOM 1333 N N . LYS A 1 161 ? 9.485 -10.782 13.852 1.00 48.50 161 LYS A N 1
ATOM 1334 C CA . LYS A 1 161 ? 10.332 -11.985 14.023 1.00 48.50 161 LYS A CA 1
ATOM 1335 C C . LYS A 1 161 ? 11.044 -12.455 12.734 1.00 48.50 161 LYS A C 1
ATOM 1337 O O . LYS A 1 161 ? 11.586 -13.556 12.680 1.00 48.50 161 LYS A O 1
ATOM 1342 N N . ILE A 1 162 ? 11.034 -11.633 11.684 1.00 46.84 162 ILE A N 1
ATOM 1343 C CA . ILE A 1 162 ? 11.875 -11.743 10.495 1.00 46.84 162 ILE A CA 1
ATOM 1344 C C . ILE A 1 162 ? 13.350 -11.508 10.866 1.00 46.84 162 ILE A C 1
ATOM 1346 O O . ILE A 1 162 ? 14.197 -12.271 10.405 1.00 46.84 162 ILE A O 1
ATOM 1350 N N . SER A 1 163 ? 13.656 -10.529 11.726 1.00 43.62 163 SER A N 1
ATOM 1351 C CA . SER A 1 163 ? 15.039 -10.133 12.041 1.00 43.62 163 SER A CA 1
ATOM 1352 C C . SER A 1 163 ? 15.791 -11.141 12.931 1.00 43.62 163 SER A C 1
ATOM 1354 O O . SER A 1 163 ? 17.005 -11.315 12.778 1.00 43.62 163 SER A O 1
ATOM 1356 N N . ASP A 1 164 ? 15.066 -11.893 13.769 1.00 38.66 164 ASP A N 1
ATOM 1357 C CA . ASP A 1 164 ? 15.629 -12.878 14.710 1.00 38.66 164 ASP A CA 1
ATOM 1358 C C . ASP A 1 164 ? 15.844 -14.287 14.115 1.00 38.66 164 ASP A C 1
ATOM 1360 O O . ASP A 1 164 ? 16.472 -15.145 14.739 1.00 38.66 164 ASP A O 1
ATOM 1364 N N . ALA A 1 165 ? 15.343 -14.568 12.907 1.00 38.50 165 ALA A N 1
ATOM 1365 C CA . ALA A 1 165 ? 15.364 -15.912 12.332 1.00 38.50 165 ALA A CA 1
ATOM 1366 C C . ALA A 1 165 ? 16.304 -16.027 11.123 1.00 38.50 165 ALA A C 1
ATOM 1368 O O . ALA A 1 165 ? 15.873 -16.102 9.976 1.00 38.50 165 ALA A O 1
ATOM 1369 N N . ASN A 1 166 ? 17.596 -16.224 11.398 1.00 40.28 166 ASN A N 1
ATOM 1370 C CA . ASN A 1 166 ? 18.564 -16.816 10.459 1.00 40.28 166 ASN A CA 1
ATOM 1371 C C . ASN A 1 166 ? 18.294 -18.312 10.166 1.00 40.28 166 ASN A C 1
ATOM 1373 O O . ASN A 1 166 ? 19.204 -19.077 9.816 1.00 40.28 166 ASN A O 1
ATOM 1377 N N . ASP A 1 167 ? 17.046 -18.762 10.296 1.00 39.03 167 ASP A N 1
ATOM 1378 C CA . ASP A 1 167 ? 16.719 -20.175 10.235 1.00 39.03 167 ASP A CA 1
ATOM 1379 C C . ASP A 1 167 ? 16.722 -20.675 8.782 1.00 39.03 167 ASP A C 1
ATOM 1381 O O . ASP A 1 167 ? 16.033 -20.178 7.892 1.00 39.03 167 ASP A O 1
ATOM 1385 N N . ALA A 1 168 ? 17.561 -21.677 8.531 1.00 37.09 168 ALA A N 1
ATOM 1386 C CA . ALA A 1 168 ? 17.888 -22.251 7.225 1.00 37.09 168 ALA A CA 1
ATOM 1387 C C . ALA A 1 168 ? 16.733 -22.987 6.527 1.00 37.09 168 ALA A C 1
ATOM 1389 O O . ALA A 1 168 ? 16.941 -23.615 5.495 1.00 37.09 168 ALA A O 1
ATOM 1390 N N . SER A 1 169 ? 15.527 -22.937 7.085 1.00 42.22 169 SER A N 1
ATOM 1391 C CA . SER A 1 169 ? 14.415 -23.809 6.719 1.00 42.22 169 SER A CA 1
ATOM 1392 C C . SER A 1 169 ? 13.443 -23.207 5.695 1.00 42.22 169 SER A C 1
ATOM 1394 O O . SER A 1 169 ? 12.516 -23.898 5.267 1.00 42.22 169 SER A O 1
ATOM 1396 N N . GLY A 1 170 ? 13.624 -21.941 5.291 1.00 41.91 170 GLY A N 1
ATOM 1397 C CA . GLY A 1 170 ? 12.750 -21.265 4.319 1.00 41.91 170 GLY A CA 1
ATOM 1398 C C . GLY A 1 170 ? 11.288 -21.151 4.776 1.00 41.91 170 GLY A C 1
ATOM 1399 O O . GLY A 1 170 ? 10.394 -20.911 3.966 1.00 41.91 170 GLY A O 1
ATOM 1400 N N . GLN A 1 171 ? 11.025 -21.357 6.070 1.00 41.53 171 GLN A N 1
ATOM 1401 C CA . GLN A 1 171 ? 9.724 -21.142 6.685 1.00 41.53 171 GLN A CA 1
ATOM 1402 C C . GLN A 1 171 ? 9.782 -19.839 7.459 1.00 41.53 171 GLN A C 1
ATOM 1404 O O . GLN A 1 171 ? 10.632 -19.692 8.326 1.00 41.53 171 GLN A O 1
ATOM 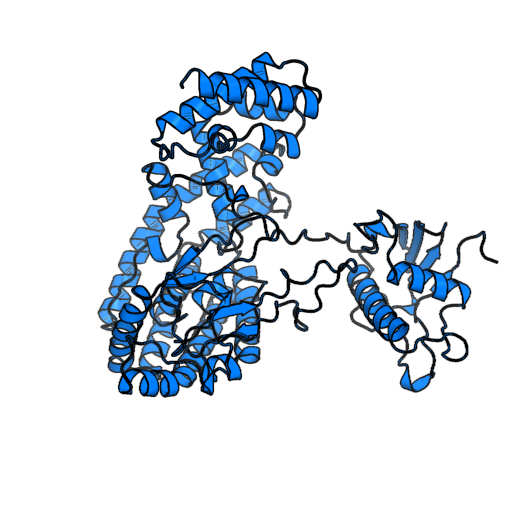1409 N N . HIS A 1 172 ? 8.844 -18.933 7.211 1.00 47.00 172 HIS A N 1
ATOM 1410 C CA . HIS A 1 172 ? 8.526 -17.897 8.186 1.00 47.00 172 HIS A CA 1
ATOM 1411 C C . HIS A 1 172 ? 7.473 -18.484 9.142 1.00 47.00 172 HIS A C 1
ATOM 1413 O O . HIS A 1 172 ? 6.310 -18.572 8.745 1.00 47.00 172 HIS A O 1
ATOM 1419 N N . PRO A 1 173 ? 7.817 -18.916 10.373 1.00 48.59 173 PRO A N 1
ATOM 1420 C CA . PRO A 1 173 ? 6.847 -19.419 11.357 1.00 48.59 173 PRO A CA 1
ATOM 1421 C C . PRO A 1 173 ? 5.940 -18.318 11.943 1.00 48.59 173 PRO A C 1
ATOM 1423 O O . PRO A 1 173 ? 5.215 -18.564 12.900 1.00 48.59 173 PRO A O 1
ATOM 1426 N N . TYR A 1 174 ? 5.967 -17.118 11.365 1.00 68.31 174 TYR A N 1
ATOM 1427 C CA . TYR A 1 174 ? 5.379 -15.895 11.910 1.00 68.31 174 TYR A CA 1
ATOM 1428 C C . TYR A 1 174 ? 4.316 -15.314 10.987 1.00 68.31 174 TYR A C 1
ATOM 1430 O O . TYR A 1 174 ? 4.176 -14.099 10.888 1.00 68.31 174 TYR A O 1
ATOM 1438 N N . ARG A 1 175 ? 3.619 -16.181 10.248 1.00 72.62 175 ARG A N 1
ATOM 1439 C CA . ARG A 1 175 ? 2.471 -15.790 9.439 1.00 72.62 175 ARG A CA 1
ATOM 1440 C C . ARG A 1 175 ? 1.218 -16.506 9.918 1.00 72.62 175 ARG A C 1
ATOM 1442 O O . ARG A 1 175 ? 1.294 -17.682 10.278 1.00 72.62 175 ARG A O 1
ATOM 1449 N N . ASP A 1 176 ? 0.094 -15.803 9.921 1.00 76.81 176 ASP A N 1
ATOM 1450 C CA . ASP A 1 176 ? -1.213 -16.388 10.216 1.00 76.81 176 ASP A CA 1
ATOM 1451 C C . ASP A 1 176 ? -1.675 -17.339 9.087 1.00 76.81 176 ASP A C 1
ATOM 1453 O O . ASP A 1 176 ? -0.958 -17.606 8.113 1.00 76.81 176 ASP A O 1
ATOM 1457 N N . SER A 1 177 ? -2.892 -17.878 9.202 1.00 73.31 177 SER A N 1
ATOM 1458 C CA . SER A 1 177 ? -3.482 -18.744 8.172 1.00 73.31 177 SER A CA 1
ATOM 1459 C C . SER A 1 177 ? -3.678 -18.061 6.815 1.00 73.31 177 SER A C 1
ATOM 1461 O O . SER A 1 177 ? -3.803 -18.762 5.812 1.00 73.31 177 SER A O 1
ATOM 1463 N N . TYR A 1 178 ? -3.681 -16.729 6.779 1.00 74.06 178 TYR A N 1
ATOM 1464 C CA . TYR A 1 178 ? -3.878 -15.901 5.592 1.00 74.06 178 TYR A CA 1
ATOM 1465 C C . TYR A 1 178 ? -2.555 -15.386 5.005 1.00 74.06 178 TYR A C 1
ATOM 1467 O O . TYR A 1 178 ? -2.547 -14.784 3.938 1.00 74.06 178 TYR A O 1
ATOM 1475 N N . GLY A 1 179 ? -1.420 -15.660 5.658 1.00 78.69 179 GLY A N 1
ATOM 1476 C CA . GLY A 1 179 ? -0.106 -15.197 5.221 1.00 78.69 179 GLY A CA 1
ATOM 1477 C C . GLY A 1 179 ? 0.287 -13.817 5.758 1.00 78.69 179 GLY A C 1
ATOM 1478 O O . GLY A 1 179 ? 1.356 -13.327 5.383 1.00 78.69 179 GLY A O 1
ATOM 1479 N N . ASN A 1 180 ? -0.504 -13.202 6.641 1.00 82.62 180 ASN A N 1
ATOM 1480 C CA . ASN A 1 180 ? -0.192 -11.932 7.308 1.00 82.62 180 ASN A CA 1
ATOM 1481 C C . ASN A 1 180 ? 0.918 -12.121 8.338 1.00 82.62 180 ASN A C 1
ATOM 1483 O O . ASN A 1 180 ? 0.944 -13.152 9.001 1.00 82.62 180 ASN A O 1
ATOM 1487 N N . LEU A 1 181 ? 1.836 -11.160 8.480 1.00 81.38 181 LEU A N 1
ATOM 1488 C CA . LEU A 1 181 ? 2.903 -11.269 9.488 1.00 81.38 181 LEU A CA 1
ATOM 1489 C C . LEU A 1 181 ? 2.299 -11.090 10.878 1.00 81.38 181 LEU A C 1
ATOM 1491 O O . LEU A 1 181 ? 1.502 -10.186 11.063 1.00 81.38 181 LEU A O 1
ATOM 1495 N N . ILE A 1 182 ? 2.678 -11.915 11.844 1.00 83.56 182 ILE A N 1
ATOM 1496 C CA . ILE A 1 182 ? 2.258 -11.760 13.240 1.00 83.56 182 ILE A CA 1
ATOM 1497 C C . ILE A 1 182 ? 3.121 -10.671 13.884 1.00 83.56 182 ILE A C 1
ATOM 1499 O O . ILE A 1 182 ? 4.349 -10.734 13.804 1.00 83.56 182 ILE A O 1
ATOM 1503 N N . LEU A 1 183 ? 2.473 -9.693 14.513 1.00 84.12 183 LEU A N 1
ATOM 1504 C CA . LEU A 1 183 ? 3.092 -8.552 15.178 1.00 84.12 183 LEU A CA 1
ATOM 1505 C C . LEU A 1 183 ? 3.125 -8.783 16.689 1.00 84.12 183 LEU A C 1
ATOM 1507 O O . LEU A 1 183 ? 2.104 -9.081 17.307 1.00 84.12 183 LEU A O 1
ATOM 1511 N N . GLU A 1 184 ? 4.299 -8.621 17.296 1.00 83.06 184 GLU A N 1
ATOM 1512 C CA . GLU A 1 184 ? 4.462 -8.676 18.748 1.00 83.06 184 GLU A CA 1
ATOM 1513 C C . GLU A 1 184 ? 4.938 -7.316 19.268 1.00 83.06 184 GLU A C 1
ATOM 1515 O O . GLU A 1 184 ? 6.007 -6.828 18.903 1.00 83.06 184 GLU A O 1
ATOM 1520 N N . TYR A 1 185 ? 4.122 -6.693 20.118 1.00 85.25 185 TYR A N 1
ATOM 1521 C CA . TYR A 1 185 ? 4.391 -5.370 20.673 1.00 85.25 185 TYR A CA 1
ATOM 1522 C C . TYR A 1 185 ? 5.154 -5.475 21.986 1.00 85.25 185 TYR A C 1
ATOM 1524 O O . TYR A 1 185 ? 4.649 -6.039 22.961 1.00 85.25 185 TYR A O 1
ATOM 1532 N N . CYS A 1 186 ? 6.342 -4.878 22.028 1.00 82.44 186 CYS A N 1
ATOM 1533 C CA . CYS A 1 186 ? 7.132 -4.766 23.245 1.00 82.44 186 CYS A CA 1
ATOM 1534 C C . CYS A 1 186 ? 6.884 -3.415 23.901 1.00 82.44 186 CYS A C 1
ATOM 1536 O O . CYS A 1 186 ? 6.907 -2.382 23.236 1.00 82.44 186 CYS A O 1
ATOM 1538 N N . TRP A 1 187 ? 6.651 -3.414 25.210 1.00 88.06 187 TRP A N 1
ATOM 1539 C CA . TRP A 1 187 ? 6.348 -2.205 25.971 1.00 88.06 187 TRP A CA 1
ATOM 1540 C C . TRP A 1 187 ? 7.446 -1.918 26.984 1.00 88.06 187 TRP A C 1
ATOM 1542 O O . TRP A 1 187 ? 8.141 -2.834 27.412 1.00 88.06 187 TRP A O 1
ATOM 1552 N N . SER A 1 188 ? 7.580 -0.657 27.383 1.00 85.69 188 SER A N 1
ATOM 1553 C CA . SER A 1 188 ? 8.542 -0.208 28.393 1.00 85.69 188 SER A CA 1
ATOM 1554 C C . SER A 1 188 ? 7.818 0.499 29.531 1.00 85.69 188 SER A C 1
ATOM 1556 O O . SER A 1 188 ? 6.781 1.130 29.315 1.00 85.69 188 SER A O 1
ATOM 1558 N N . LYS A 1 189 ? 8.347 0.397 30.756 1.00 83.75 189 LYS A N 1
ATOM 1559 C CA . LYS A 1 189 ? 7.843 1.179 31.904 1.00 83.75 189 LYS A CA 1
ATOM 1560 C C . LYS A 1 189 ? 8.193 2.661 31.802 1.00 83.75 189 LYS A C 1
ATOM 1562 O O . LYS A 1 189 ? 7.528 3.488 32.420 1.00 83.75 189 LYS A O 1
ATOM 1567 N N . GLU A 1 190 ? 9.217 2.986 31.026 1.00 78.31 190 GLU A N 1
ATOM 1568 C CA . GLU A 1 190 ? 9.674 4.348 30.787 1.00 78.31 190 GLU A CA 1
ATOM 1569 C C . GLU A 1 190 ? 9.246 4.769 29.381 1.00 78.31 190 GLU A C 1
ATOM 1571 O O . GLU A 1 190 ? 9.328 3.985 28.434 1.00 78.31 190 GLU A O 1
ATOM 1576 N N . GLN A 1 191 ? 8.775 6.007 29.217 1.00 64.81 191 GLN A N 1
ATOM 1577 C CA . GLN A 1 191 ? 8.652 6.555 27.868 1.00 64.81 191 GLN A CA 1
ATOM 1578 C C . GLN A 1 191 ? 10.057 6.736 27.307 1.00 64.81 191 GLN A C 1
ATOM 1580 O O . GLN A 1 191 ? 10.910 7.315 27.978 1.00 64.81 191 GLN A O 1
ATOM 1585 N N . SER A 1 192 ? 10.302 6.241 26.092 1.00 56.28 192 SER A N 1
ATOM 1586 C CA . SER A 1 192 ? 11.598 6.398 25.444 1.00 56.28 192 SER A CA 1
ATOM 1587 C C . SER A 1 192 ? 11.903 7.887 25.271 1.00 56.28 192 SER A C 1
ATOM 1589 O O . SER A 1 192 ? 11.382 8.535 24.361 1.00 56.28 192 SER A O 1
ATOM 1591 N N . ASN A 1 193 ? 12.762 8.437 26.125 1.00 51.62 193 ASN A N 1
ATOM 1592 C CA . ASN A 1 193 ? 13.448 9.675 25.798 1.00 51.62 193 ASN A CA 1
ATOM 1593 C C . ASN A 1 193 ? 14.312 9.381 24.568 1.00 51.62 193 ASN A C 1
ATOM 1595 O O . ASN A 1 193 ? 14.954 8.331 24.510 1.00 51.62 193 ASN A O 1
ATOM 1599 N N . GLN A 1 194 ? 14.294 10.289 23.591 1.00 50.59 194 GLN A N 1
ATOM 1600 C CA . GLN A 1 194 ? 14.858 10.162 22.235 1.00 50.59 194 GLN A CA 1
ATOM 1601 C C . GLN A 1 194 ? 16.361 9.780 22.175 1.00 50.59 194 GLN A C 1
ATOM 1603 O O . GLN A 1 194 ? 16.902 9.579 21.094 1.00 50.59 194 GLN A O 1
ATOM 1608 N N . GLU A 1 195 ? 17.026 9.626 23.323 1.00 42.38 195 GLU A N 1
ATOM 1609 C CA . GLU A 1 195 ? 18.471 9.432 23.477 1.00 42.38 195 GLU A CA 1
ATOM 1610 C C . GLU A 1 195 ? 18.866 8.178 24.288 1.00 42.38 195 GLU A C 1
ATOM 1612 O O . GLU A 1 195 ? 20.049 7.846 24.368 1.00 42.38 195 GLU A O 1
ATOM 1617 N N . ALA A 1 196 ? 17.921 7.453 24.902 1.00 45.69 196 ALA A N 1
ATOM 1618 C CA . ALA A 1 196 ? 18.253 6.280 25.717 1.00 45.69 196 ALA A CA 1
ATOM 1619 C C . ALA A 1 196 ? 18.379 5.015 24.852 1.00 45.69 196 ALA A C 1
ATOM 1621 O O . ALA A 1 196 ? 17.417 4.605 24.199 1.00 45.69 196 ALA A O 1
ATOM 1622 N N . SER A 1 197 ? 19.548 4.364 24.874 1.00 50.91 197 SER A N 1
ATOM 1623 C CA . SER A 1 197 ? 19.761 3.089 24.183 1.00 50.91 197 SER A CA 1
ATOM 1624 C C . SER A 1 197 ? 18.750 2.033 24.655 1.00 50.91 197 SER A C 1
ATOM 1626 O O . SER A 1 197 ? 18.526 1.857 25.856 1.00 50.91 197 SER A O 1
ATOM 1628 N N . ALA A 1 198 ? 18.145 1.313 23.702 1.00 49.84 198 ALA A N 1
ATOM 1629 C CA . ALA A 1 198 ? 17.138 0.275 23.957 1.00 49.84 198 ALA A CA 1
ATOM 1630 C C . ALA A 1 198 ? 17.611 -0.804 24.957 1.00 49.84 198 ALA A C 1
ATOM 1632 O O . ALA A 1 198 ? 16.796 -1.415 25.639 1.00 49.84 198 ALA A O 1
ATOM 1633 N N . GLU A 1 199 ? 18.927 -0.979 25.109 1.00 49.78 199 GLU A N 1
ATOM 1634 C CA . GLU A 1 199 ? 19.570 -1.938 26.016 1.00 49.78 199 GLU A CA 1
ATOM 1635 C C . GLU A 1 199 ? 19.339 -1.675 27.517 1.00 49.78 199 GLU A C 1
ATOM 1637 O O . GLU A 1 199 ? 19.605 -2.558 28.329 1.00 49.78 199 GLU A O 1
ATOM 1642 N N . LYS A 1 200 ? 18.856 -0.488 27.916 1.00 53.38 200 LYS A N 1
ATOM 1643 C CA . LYS A 1 200 ? 18.616 -0.147 29.335 1.00 53.38 200 LYS A CA 1
ATOM 1644 C C . LYS A 1 200 ? 17.145 -0.108 29.750 1.00 53.38 200 LYS A C 1
ATOM 1646 O O . LYS A 1 200 ? 16.869 0.088 30.931 1.00 53.38 200 LYS A O 1
ATOM 1651 N N . GLN A 1 201 ? 16.206 -0.276 28.822 1.00 65.50 201 GLN A N 1
ATOM 1652 C CA . GLN A 1 201 ? 14.784 -0.128 29.132 1.00 65.50 201 GLN A CA 1
ATOM 1653 C C . GLN A 1 201 ? 14.168 -1.437 29.636 1.00 65.50 201 GLN A C 1
ATOM 1655 O O . GLN A 1 201 ? 14.354 -2.499 29.046 1.00 65.50 201 GLN A O 1
ATOM 1660 N N . GLN A 1 202 ? 13.418 -1.366 30.739 1.00 75.81 202 GLN A N 1
ATOM 1661 C CA . GLN A 1 202 ? 12.758 -2.534 31.321 1.00 75.81 202 GLN A CA 1
ATOM 1662 C C . GLN A 1 202 ? 11.479 -2.874 30.539 1.00 75.81 202 GLN A C 1
ATOM 1664 O O . GLN A 1 202 ? 10.487 -2.144 30.642 1.00 75.81 202 GLN A O 1
ATOM 1669 N N . GLU A 1 203 ? 11.491 -4.001 29.812 1.00 82.69 203 GLU A N 1
ATOM 1670 C CA . GLU A 1 203 ? 10.294 -4.541 29.151 1.00 82.69 203 GLU A CA 1
ATOM 1671 C C . GLU A 1 203 ? 9.149 -4.752 30.166 1.00 82.69 203 GLU A C 1
ATOM 1673 O O . GLU A 1 203 ? 9.366 -5.163 31.313 1.00 82.69 203 GLU A O 1
ATOM 1678 N N . CYS A 1 204 ? 7.914 -4.463 29.754 1.00 87.81 204 CYS A N 1
ATOM 1679 C CA . CYS A 1 204 ? 6.718 -4.636 30.575 1.00 87.81 204 CYS A CA 1
ATOM 1680 C C . CYS A 1 204 ? 5.492 -5.055 29.754 1.00 87.81 204 CYS A C 1
ATOM 1682 O O . CYS A 1 204 ? 5.527 -5.152 28.526 1.00 87.81 204 CYS A O 1
ATOM 1684 N N . SER A 1 205 ? 4.382 -5.319 30.444 1.00 91.88 205 SER A N 1
ATOM 1685 C CA . SER A 1 205 ? 3.092 -5.555 29.795 1.00 91.88 205 SER A CA 1
ATOM 1686 C C . SER A 1 205 ? 2.437 -4.247 29.334 1.00 91.88 205 SER A C 1
ATOM 1688 O O . SER A 1 205 ? 2.660 -3.181 29.912 1.00 91.88 205 SER A O 1
ATOM 1690 N N . TYR A 1 206 ? 1.505 -4.329 28.375 1.00 92.00 206 TYR A N 1
ATOM 1691 C CA . TYR A 1 206 ? 0.690 -3.173 27.976 1.00 92.00 206 TYR A CA 1
ATOM 1692 C C . TYR A 1 206 ? 0.021 -2.491 29.176 1.00 92.00 206 TYR A C 1
ATOM 1694 O O . TYR A 1 206 ? -0.104 -1.271 29.200 1.00 92.00 206 TYR A O 1
ATOM 1702 N N . LYS A 1 207 ? -0.408 -3.248 30.197 1.00 93.19 207 LYS A N 1
ATOM 1703 C CA . LYS A 1 207 ? -1.068 -2.691 31.388 1.00 93.19 207 LYS A CA 1
ATOM 1704 C C . LYS A 1 207 ? -0.140 -1.760 32.173 1.00 93.19 207 LYS A C 1
ATOM 1706 O O . LYS A 1 207 ? -0.602 -0.718 32.632 1.00 93.19 207 LYS A O 1
ATOM 1711 N N . GLU A 1 208 ? 1.134 -2.118 32.278 1.00 92.69 208 GLU A N 1
ATOM 1712 C CA . GLU A 1 208 ? 2.158 -1.403 33.049 1.00 92.69 208 GLU A CA 1
ATOM 1713 C C . GLU A 1 208 ? 2.789 -0.239 32.284 1.00 92.69 208 GLU A C 1
ATOM 1715 O O . GLU A 1 208 ? 3.314 0.681 32.904 1.00 92.69 208 GLU A O 1
ATOM 1720 N N . ALA A 1 209 ? 2.723 -0.262 30.953 1.00 91.81 209 ALA A N 1
ATOM 1721 C CA . ALA A 1 209 ? 3.280 0.791 30.117 1.00 91.81 209 ALA A CA 1
ATOM 1722 C C . ALA A 1 209 ? 2.626 2.162 30.392 1.00 91.81 209 ALA A C 1
ATOM 1724 O O . ALA A 1 209 ? 1.420 2.227 30.669 1.00 91.81 209 ALA A O 1
ATOM 1725 N N . PRO A 1 210 ? 3.370 3.274 30.294 1.00 91.31 210 PRO A N 1
ATOM 1726 C CA . PRO A 1 210 ? 2.817 4.607 30.485 1.00 91.31 210 PRO A CA 1
ATOM 1727 C C . PRO A 1 210 ? 1.868 4.983 29.339 1.00 91.31 210 PRO A C 1
ATOM 1729 O O . PRO A 1 210 ? 2.025 4.550 28.195 1.00 91.31 210 PRO A O 1
ATOM 1732 N N . PHE A 1 211 ? 0.871 5.815 29.644 1.00 92.00 211 PHE A N 1
ATOM 1733 C CA . PHE A 1 211 ? 0.090 6.487 28.604 1.00 92.00 211 PHE A CA 1
ATOM 1734 C C . PHE A 1 211 ? 0.937 7.539 27.898 1.00 92.00 211 PHE A C 1
ATOM 1736 O O . PHE A 1 211 ? 1.912 8.017 28.468 1.00 92.00 211 PHE A O 1
ATOM 1743 N N . ILE A 1 212 ? 0.551 7.919 26.683 1.00 87.81 212 ILE A N 1
ATOM 1744 C CA . ILE A 1 212 ? 1.145 9.051 25.963 1.00 87.81 212 ILE A CA 1
ATOM 1745 C C . ILE A 1 212 ? 1.045 10.314 26.832 1.00 87.81 212 ILE A C 1
ATOM 1747 O O . ILE A 1 212 ? -0.039 10.683 27.272 1.00 87.81 212 ILE A O 1
ATOM 1751 N N . ASN A 1 213 ? 2.178 10.978 27.077 1.00 84.12 213 ASN A N 1
ATOM 1752 C CA . ASN A 1 213 ? 2.292 12.080 28.047 1.00 84.12 213 ASN A CA 1
ATOM 1753 C C . ASN A 1 213 ? 1.520 13.342 27.643 1.00 84.12 213 ASN A C 1
ATOM 1755 O O . ASN A 1 213 ? 1.152 14.133 28.504 1.00 84.12 213 ASN A O 1
ATOM 1759 N N . ARG A 1 214 ? 1.274 13.522 26.344 1.00 85.81 214 ARG A N 1
ATOM 1760 C CA . ARG A 1 214 ? 0.502 14.643 25.802 1.00 85.81 214 ARG A CA 1
ATOM 1761 C C . ARG A 1 214 ? -1.010 14.445 25.873 1.00 85.81 214 ARG A C 1
ATOM 1763 O O . ARG A 1 214 ? -1.735 15.394 25.614 1.00 85.81 214 ARG A O 1
ATOM 1770 N N . LEU A 1 215 ? -1.483 13.245 26.218 1.00 88.62 215 LEU A N 1
ATOM 1771 C CA . LEU A 1 215 ? -2.909 12.979 26.378 1.00 88.62 215 LEU A CA 1
ATOM 1772 C C . LEU A 1 215 ? -3.325 13.161 27.836 1.00 88.62 215 LEU A C 1
ATOM 1774 O O . LEU A 1 215 ? -2.745 12.581 28.756 1.00 88.62 215 LEU A O 1
ATOM 1778 N N . THR A 1 216 ? -4.390 13.921 28.046 1.00 92.19 216 THR A N 1
ATOM 1779 C CA . THR A 1 216 ? -5.048 14.025 29.345 1.00 92.19 216 THR A CA 1
ATOM 1780 C C . THR A 1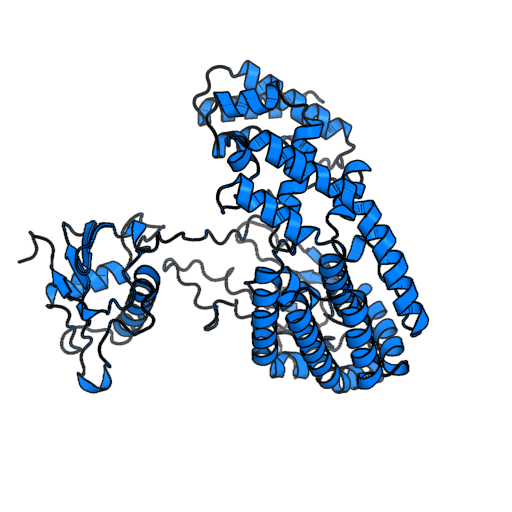 216 ? -5.777 12.725 29.689 1.00 92.19 216 THR A C 1
ATOM 1782 O O . THR A 1 216 ? -6.168 11.938 28.824 1.00 92.19 216 THR A O 1
ATOM 1785 N N . LYS A 1 217 ? -6.044 12.504 30.981 1.00 93.38 217 LYS A N 1
ATOM 1786 C CA . LYS A 1 217 ? -6.845 11.353 31.431 1.00 93.38 217 LYS A CA 1
ATOM 1787 C C . LYS A 1 217 ? -8.228 11.312 30.766 1.00 93.38 217 LYS A C 1
ATOM 1789 O O . LYS A 1 217 ? -8.676 10.245 30.362 1.00 93.38 217 LYS A O 1
ATOM 1794 N N . GLN A 1 218 ? -8.869 12.472 30.611 1.00 93.38 218 GLN A N 1
ATOM 1795 C CA . GLN A 1 218 ? -10.182 12.580 29.975 1.00 93.38 218 GLN A CA 1
ATOM 1796 C C . GLN A 1 218 ? -10.138 12.185 28.492 1.00 93.38 218 GLN A C 1
ATOM 1798 O O . GLN A 1 218 ? -11.065 11.538 28.009 1.00 93.38 218 GLN A O 1
ATOM 1803 N N . GLU A 1 219 ? -9.076 12.543 27.768 1.00 93.12 219 GLU A N 1
ATOM 1804 C CA . GLU A 1 219 ? -8.882 12.119 26.376 1.00 93.12 219 GLU A CA 1
ATOM 1805 C C . GLU A 1 219 ? -8.600 10.623 26.275 1.00 93.12 219 GLU A C 1
ATOM 1807 O O . GLU A 1 219 ? -9.158 9.966 25.405 1.00 93.12 219 GLU A O 1
ATOM 1812 N N . ILE A 1 220 ? -7.802 10.061 27.186 1.00 93.81 220 ILE A N 1
ATOM 1813 C CA . ILE A 1 220 ? -7.520 8.619 27.227 1.00 93.81 220 ILE A CA 1
ATOM 1814 C C . ILE A 1 220 ? -8.805 7.811 27.429 1.00 93.81 220 ILE A C 1
ATOM 1816 O O . ILE A 1 220 ? -9.027 6.826 26.720 1.00 93.81 220 ILE A O 1
ATOM 1820 N N . ASP A 1 221 ? -9.638 8.203 28.393 1.00 94.00 221 ASP A N 1
ATOM 1821 C CA . ASP A 1 221 ? -10.896 7.510 28.682 1.00 94.00 221 ASP A CA 1
ATOM 1822 C C . ASP A 1 221 ? -11.869 7.654 27.502 1.00 94.00 221 ASP A C 1
ATOM 1824 O O . ASP A 1 221 ? -12.413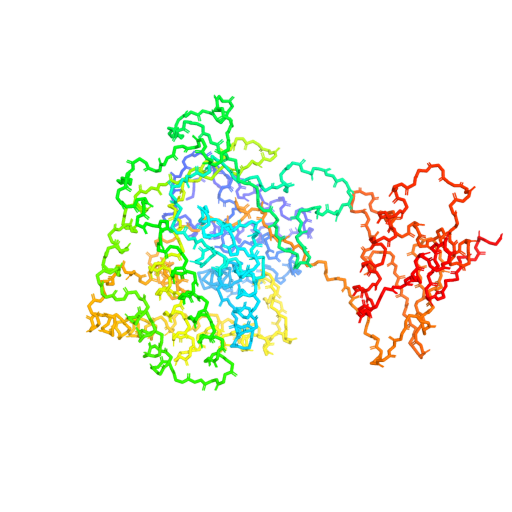 6.659 27.021 1.00 94.00 221 ASP A O 1
ATOM 1828 N N . TYR A 1 222 ? -11.962 8.859 26.932 1.00 92.88 222 TYR A N 1
ATOM 1829 C CA . TYR A 1 222 ? -12.747 9.120 25.728 1.00 92.88 222 TYR A CA 1
ATOM 1830 C C . TYR A 1 222 ? -12.296 8.279 24.521 1.00 92.88 222 TYR A C 1
ATOM 1832 O O . TYR A 1 222 ? -13.129 7.674 23.850 1.00 92.88 222 TYR A O 1
ATOM 1840 N N . ILE A 1 223 ? -10.988 8.183 24.257 1.00 92.50 223 ILE A N 1
ATOM 1841 C CA . ILE A 1 223 ? -10.434 7.362 23.170 1.00 92.50 223 ILE A CA 1
ATOM 1842 C C . ILE A 1 223 ? -10.826 5.895 23.357 1.00 92.50 223 ILE A C 1
ATOM 1844 O O . ILE A 1 223 ? -11.285 5.260 22.408 1.00 92.50 223 ILE A O 1
ATOM 1848 N N . LYS A 1 224 ? -10.670 5.346 24.568 1.00 92.19 224 LYS A N 1
ATOM 1849 C CA . LYS A 1 224 ? -11.000 3.940 24.852 1.00 92.19 224 LYS A CA 1
ATOM 1850 C C . LYS A 1 224 ? -12.472 3.631 24.598 1.00 92.19 224 LYS A C 1
ATOM 1852 O O . LYS A 1 224 ? -12.769 2.609 23.985 1.00 92.19 224 LYS A O 1
ATOM 1857 N N . GLU A 1 225 ? -13.373 4.509 25.030 1.00 91.00 225 GLU A N 1
ATOM 1858 C CA . GLU A 1 225 ? -14.814 4.361 24.792 1.00 91.00 225 GLU A CA 1
ATOM 1859 C C . GLU A 1 225 ? -15.170 4.462 23.303 1.00 91.00 225 GLU A C 1
ATOM 1861 O O . GLU A 1 225 ? -16.090 3.799 22.818 1.00 91.00 225 GLU A O 1
ATOM 1866 N N . LEU A 1 226 ? -14.431 5.284 22.558 1.00 90.56 226 LEU A N 1
ATOM 1867 C CA . LEU A 1 226 ? -14.732 5.589 21.167 1.00 90.56 226 LEU A CA 1
ATOM 1868 C C . LEU A 1 226 ? -14.190 4.554 20.174 1.00 90.56 226 LEU A C 1
ATOM 1870 O O . LEU A 1 226 ? -14.753 4.419 19.089 1.00 90.56 226 LEU A O 1
ATOM 1874 N N . ARG A 1 227 ? -13.145 3.791 20.523 1.00 92.56 227 ARG A N 1
ATOM 1875 C CA . ARG A 1 227 ? -12.527 2.797 19.620 1.00 92.56 227 ARG A CA 1
ATOM 1876 C C . ARG A 1 227 ? -13.525 1.807 19.034 1.00 92.56 227 ARG A C 1
ATOM 1878 O O . ARG A 1 227 ? -13.482 1.575 17.833 1.00 92.56 227 ARG A O 1
ATOM 1885 N N . ALA A 1 228 ? -14.442 1.273 19.839 1.00 93.69 228 ALA A N 1
ATOM 1886 C CA . ALA A 1 228 ? -15.463 0.345 19.348 1.00 93.69 228 ALA A CA 1
ATOM 1887 C C . ALA A 1 228 ? -16.410 1.018 18.335 1.00 93.69 228 ALA A C 1
ATOM 1889 O O . ALA A 1 228 ? -16.741 0.443 17.300 1.00 93.69 228 ALA A O 1
ATOM 1890 N N . LYS A 1 229 ? -16.800 2.277 18.583 1.00 92.31 229 LYS A N 1
ATOM 1891 C CA . LYS A 1 229 ? -17.625 3.053 17.641 1.00 92.31 229 LYS A CA 1
ATOM 1892 C C . LYS A 1 229 ? -16.874 3.347 16.341 1.00 92.31 229 LYS A C 1
ATOM 1894 O O . LYS A 1 229 ? -17.453 3.203 15.269 1.00 92.31 229 LYS A O 1
ATOM 1899 N N . LEU A 1 230 ? -15.596 3.724 16.429 1.00 92.62 230 LEU A N 1
ATOM 1900 C CA . LEU A 1 230 ? -14.736 3.955 15.265 1.00 92.62 230 LEU A CA 1
ATOM 1901 C C . LEU A 1 230 ? -14.464 2.672 14.479 1.00 92.62 230 LEU A C 1
ATOM 1903 O O . LEU A 1 230 ? -14.408 2.728 13.256 1.00 92.62 230 LEU A O 1
ATOM 1907 N N . PHE A 1 231 ? -14.329 1.531 15.158 1.00 95.56 231 PHE A N 1
ATOM 1908 C CA . PHE A 1 231 ? -14.191 0.221 14.524 1.00 95.56 231 PHE A CA 1
ATOM 1909 C C . PHE A 1 231 ? -15.401 -0.080 13.656 1.00 95.56 231 PHE A C 1
ATOM 1911 O O . PHE A 1 231 ? -15.259 -0.238 12.448 1.00 95.56 231 PHE A O 1
ATOM 1918 N N . ASN A 1 232 ? -16.593 -0.013 14.244 1.00 95.38 232 ASN A N 1
ATOM 1919 C CA . ASN A 1 232 ? -17.831 -0.255 13.514 1.00 95.38 232 ASN A CA 1
ATOM 1920 C C . ASN A 1 232 ? -18.030 0.748 12.373 1.00 95.38 232 ASN A C 1
ATOM 1922 O O . ASN A 1 232 ? -18.438 0.364 11.287 1.00 95.38 232 ASN A O 1
ATOM 1926 N N . LEU A 1 233 ? -17.718 2.032 12.577 1.00 95.44 233 LEU A N 1
ATOM 1927 C CA . LEU A 1 233 ? -17.756 3.009 11.487 1.00 95.44 233 LEU A CA 1
ATOM 1928 C C . LEU A 1 233 ? -16.800 2.627 10.347 1.00 95.44 233 LEU A C 1
ATOM 1930 O O . LEU A 1 233 ? -17.183 2.699 9.186 1.00 95.44 233 LEU A O 1
ATOM 1934 N N . LYS A 1 234 ? -15.563 2.232 10.661 1.00 95.88 234 LYS A N 1
ATOM 1935 C CA . LYS A 1 234 ? -14.564 1.855 9.656 1.00 95.88 234 LYS A CA 1
ATOM 1936 C C . LYS A 1 234 ? -15.024 0.642 8.844 1.00 95.88 234 LYS A C 1
ATOM 1938 O O . LYS A 1 234 ? -14.881 0.669 7.625 1.00 95.88 234 LYS A O 1
ATOM 1943 N N . ILE A 1 235 ? -15.611 -0.365 9.494 1.00 97.94 235 ILE A N 1
ATOM 1944 C CA . ILE A 1 235 ? -16.203 -1.526 8.817 1.00 97.94 235 ILE A CA 1
ATOM 1945 C C . ILE A 1 235 ? -17.323 -1.087 7.862 1.00 97.94 235 ILE A C 1
ATOM 1947 O O . ILE A 1 235 ? -17.213 -1.351 6.669 1.00 97.94 235 ILE A O 1
ATOM 1951 N N . ASP A 1 236 ? -18.318 -0.323 8.327 1.00 97.69 236 ASP A N 1
ATOM 1952 C CA . ASP A 1 236 ? -19.412 0.176 7.473 1.00 97.69 236 ASP A CA 1
ATOM 1953 C C . ASP A 1 236 ? -18.908 0.970 6.255 1.00 97.69 236 ASP A C 1
ATOM 1955 O O . ASP A 1 236 ? -19.428 0.845 5.141 1.00 97.69 236 ASP A O 1
ATOM 1959 N N . LEU A 1 237 ? -17.899 1.825 6.457 1.00 97.81 237 LEU A N 1
ATOM 1960 C CA . LEU A 1 237 ? -17.317 2.616 5.376 1.00 97.81 237 LEU A CA 1
ATOM 1961 C C . LEU A 1 237 ? -16.609 1.721 4.359 1.00 97.81 237 LEU A C 1
ATOM 1963 O O . LEU A 1 237 ? -16.809 1.910 3.164 1.00 97.81 237 LEU A O 1
ATOM 1967 N N . LEU A 1 238 ? -15.844 0.722 4.808 1.00 98.38 238 LEU A N 1
ATOM 1968 C CA . LEU A 1 238 ? -15.195 -0.247 3.924 1.00 98.38 238 LEU A CA 1
ATOM 1969 C C . LEU A 1 238 ? -16.214 -1.099 3.158 1.00 98.38 238 LEU A C 1
ATOM 1971 O O . LEU A 1 238 ? -16.033 -1.324 1.962 1.00 98.38 238 LEU A O 1
ATOM 1975 N N . GLU A 1 239 ? -17.301 -1.536 3.797 1.00 98.06 239 GLU A N 1
ATOM 1976 C CA . GLU A 1 239 ? -18.398 -2.248 3.129 1.00 98.06 239 GLU A CA 1
ATOM 1977 C C . GLU A 1 239 ? -19.064 -1.376 2.059 1.00 98.06 239 GLU A C 1
ATOM 1979 O O . GLU A 1 239 ? -19.339 -1.834 0.944 1.00 98.06 239 GLU A O 1
ATOM 1984 N N . THR A 1 240 ? -19.257 -0.090 2.364 1.00 97.75 240 THR A N 1
ATOM 1985 C CA . THR A 1 240 ? -19.752 0.898 1.400 1.00 97.75 240 THR A CA 1
ATOM 1986 C C . THR A 1 240 ? -18.771 1.041 0.235 1.00 97.75 240 THR A C 1
ATOM 1988 O O . THR A 1 240 ? -19.171 0.925 -0.923 1.00 97.75 240 THR A O 1
ATOM 1991 N N . SER A 1 241 ? -17.471 1.199 0.492 1.00 97.38 241 SER A N 1
ATOM 1992 C CA . SER A 1 241 ? -16.451 1.278 -0.562 1.00 97.38 241 SER A CA 1
ATOM 1993 C C . SER A 1 241 ? -16.405 0.015 -1.419 1.00 97.38 241 SER A C 1
ATOM 1995 O O . SER A 1 241 ? -16.347 0.116 -2.644 1.00 97.38 241 SER A O 1
ATOM 1997 N N . PHE A 1 242 ? -16.502 -1.173 -0.816 1.00 97.06 242 PHE A N 1
ATOM 1998 C CA . PHE A 1 242 ? -16.588 -2.447 -1.533 1.00 97.06 242 PHE A CA 1
ATOM 1999 C C . PHE A 1 242 ? -17.807 -2.487 -2.464 1.00 97.06 242 PHE A C 1
ATOM 2001 O O . PHE A 1 242 ? -17.683 -2.809 -3.648 1.00 97.06 242 PHE A O 1
ATOM 2008 N N . LYS A 1 243 ? -18.984 -2.094 -1.962 1.00 95.69 243 LYS A N 1
ATOM 2009 C CA . LYS A 1 243 ? -20.220 -1.995 -2.750 1.00 95.69 243 LYS A CA 1
ATOM 2010 C C . LYS A 1 243 ? -20.049 -1.048 -3.940 1.00 95.69 243 LYS A C 1
ATOM 2012 O O . LYS A 1 243 ? -20.469 -1.391 -5.039 1.00 95.69 243 LYS A O 1
ATOM 2017 N N . TYR A 1 244 ? -19.472 0.137 -3.764 1.00 95.88 244 TYR A N 1
ATOM 2018 C CA . TYR A 1 244 ? -19.363 1.099 -4.869 1.00 95.88 244 TYR A CA 1
ATOM 2019 C C . TYR A 1 244 ? -18.291 0.716 -5.894 1.00 95.88 244 TYR A C 1
ATOM 2021 O O . TYR A 1 244 ? -18.548 0.813 -7.092 1.00 95.88 244 TYR A O 1
ATOM 2029 N N . THR A 1 245 ? -17.147 0.199 -5.444 1.00 92.94 245 THR A N 1
ATOM 2030 C CA . THR A 1 245 ? -16.064 -0.269 -6.330 1.00 92.94 245 THR A CA 1
ATOM 2031 C C . THR A 1 245 ? -16.431 -1.529 -7.120 1.00 92.94 245 THR A C 1
ATOM 2033 O O . THR A 1 245 ? -15.910 -1.731 -8.212 1.00 92.94 245 THR A O 1
ATOM 2036 N N . SER A 1 246 ? -17.364 -2.351 -6.625 1.00 90.19 246 SER A N 1
ATOM 2037 C CA . SER A 1 246 ? -17.814 -3.572 -7.317 1.00 90.19 246 SER A CA 1
ATOM 2038 C C . SER A 1 246 ? -18.839 -3.335 -8.433 1.00 90.19 246 SER A C 1
ATOM 2040 O O . SER A 1 246 ? -19.005 -4.198 -9.292 1.00 90.19 246 SER A O 1
ATOM 2042 N N . PHE A 1 247 ? -19.573 -2.216 -8.407 1.00 86.12 247 PHE A N 1
ATOM 2043 C CA . PHE A 1 247 ? -20.749 -1.996 -9.265 1.00 86.12 247 PHE A CA 1
ATOM 2044 C C . PHE A 1 247 ? -20.671 -0.727 -10.130 1.00 86.12 247 PHE A C 1
ATOM 2046 O O . PHE A 1 247 ? -21.707 -0.306 -10.636 1.00 86.12 247 PHE A O 1
ATOM 2053 N N . ASP A 1 248 ? -19.486 -0.123 -10.266 1.00 74.25 248 ASP A N 1
ATOM 2054 C CA . ASP A 1 248 ? -19.221 1.079 -11.078 1.00 74.25 248 ASP A CA 1
ATOM 2055 C C . ASP A 1 248 ? -20.252 2.205 -10.852 1.00 74.25 248 ASP A C 1
ATOM 2057 O O . ASP A 1 248 ? -21.098 2.530 -11.688 1.00 74.25 248 ASP A O 1
ATOM 2061 N N . LYS A 1 249 ? -20.259 2.730 -9.622 1.00 80.88 249 LYS A N 1
ATOM 2062 C CA . LYS A 1 249 ? -21.257 3.691 -9.133 1.00 80.88 249 LYS A CA 1
ATOM 2063 C C . LYS A 1 249 ? -20.679 5.099 -8.976 1.00 80.88 249 LYS A C 1
ATOM 2065 O O . LYS A 1 249 ? -19.479 5.286 -8.822 1.00 80.88 249 LYS A O 1
ATOM 2070 N N . SER A 1 250 ? -21.569 6.093 -8.939 1.00 91.75 250 SER A N 1
ATOM 2071 C CA . SER A 1 250 ? -21.215 7.513 -8.805 1.00 91.75 250 SER A CA 1
ATOM 2072 C C . SER A 1 250 ? -20.420 7.823 -7.529 1.00 91.75 250 SER A C 1
ATOM 2074 O O . SER A 1 250 ? -20.837 7.459 -6.424 1.00 91.75 250 SER A O 1
ATOM 2076 N N . ALA A 1 251 ? -19.328 8.578 -7.687 1.00 93.00 251 ALA A N 1
ATOM 2077 C CA . ALA A 1 251 ? -18.525 9.109 -6.589 1.00 93.00 251 ALA A CA 1
ATOM 2078 C C . ALA A 1 251 ? -19.331 10.030 -5.657 1.00 93.00 251 ALA A C 1
ATOM 2080 O O . ALA A 1 251 ? -19.106 10.029 -4.449 1.00 93.00 251 ALA A O 1
ATOM 2081 N N . ASP A 1 252 ? -20.298 10.783 -6.190 1.00 91.94 252 ASP A N 1
ATOM 2082 C CA . ASP A 1 252 ? -21.132 11.669 -5.376 1.00 91.94 252 ASP A CA 1
ATOM 2083 C C . ASP A 1 252 ? -22.039 10.880 -4.434 1.00 91.94 252 ASP A C 1
ATOM 2085 O O . ASP A 1 252 ? -22.051 11.148 -3.237 1.00 91.94 252 ASP A O 1
ATOM 2089 N N . SER A 1 253 ? -22.730 9.860 -4.950 1.00 94.06 253 SER A N 1
ATOM 2090 C CA . SER A 1 253 ? -23.585 8.994 -4.132 1.00 94.06 253 SER A CA 1
ATOM 2091 C C . SER A 1 253 ? -22.782 8.221 -3.085 1.00 94.06 253 SER A C 1
ATOM 2093 O O . SER A 1 253 ? -23.233 8.083 -1.951 1.00 94.06 253 SER A O 1
ATOM 2095 N N . TYR A 1 254 ? -21.576 7.767 -3.446 1.00 95.44 254 TYR A N 1
ATOM 2096 C CA . TYR A 1 254 ? -20.643 7.139 -2.512 1.00 95.44 254 TYR A CA 1
ATOM 2097 C C . TYR A 1 254 ? -20.298 8.070 -1.344 1.00 95.44 254 TYR A C 1
ATOM 2099 O O . TYR A 1 254 ? -20.440 7.693 -0.181 1.00 95.44 254 TYR A O 1
ATOM 2107 N N . LEU A 1 255 ? -19.875 9.298 -1.654 1.00 93.81 255 LEU A N 1
ATOM 2108 C CA . LEU A 1 255 ? -19.514 10.281 -0.641 1.00 93.81 255 LEU A CA 1
ATOM 2109 C C . LEU A 1 255 ? -20.706 10.636 0.244 1.00 93.81 255 LEU A C 1
ATOM 2111 O O . LEU A 1 255 ? -20.562 10.657 1.461 1.00 93.81 255 LEU A O 1
ATOM 2115 N N . ASP A 1 256 ? -21.878 10.870 -0.339 1.00 92.69 256 ASP A N 1
ATOM 2116 C CA . ASP A 1 256 ? -23.068 11.237 0.424 1.00 92.69 256 ASP A CA 1
ATOM 2117 C C . ASP A 1 256 ? -23.473 10.115 1.406 1.00 92.69 256 ASP A C 1
ATOM 2119 O O . ASP A 1 256 ? -23.785 10.395 2.567 1.00 92.69 256 ASP A O 1
ATOM 2123 N N . GLU A 1 257 ? -23.387 8.842 0.996 1.00 95.25 257 GLU A N 1
ATOM 2124 C CA . GLU A 1 257 ? -23.644 7.671 1.854 1.00 95.25 257 GLU A CA 1
ATOM 2125 C C . GLU A 1 257 ? -22.604 7.560 2.988 1.00 95.25 257 GLU A C 1
ATOM 2127 O O . GLU A 1 257 ? -22.971 7.446 4.162 1.00 95.25 257 GLU A O 1
ATOM 2132 N N . CYS A 1 258 ? -21.310 7.685 2.672 1.00 95.12 258 CYS A N 1
ATOM 2133 C CA . CYS A 1 258 ? -20.234 7.631 3.665 1.00 95.12 258 CYS A CA 1
ATOM 2134 C C . CYS A 1 258 ? -20.305 8.776 4.683 1.00 95.12 258 CYS A C 1
ATOM 2136 O O . CYS A 1 258 ? -20.206 8.544 5.888 1.00 95.12 258 CYS A O 1
ATOM 2138 N N . LEU A 1 259 ? -20.495 10.015 4.224 1.00 91.62 259 LEU A N 1
ATOM 2139 C CA . LEU A 1 259 ? -20.569 11.189 5.095 1.00 91.62 259 LEU A CA 1
ATOM 2140 C C . LEU A 1 259 ? -21.811 11.145 5.991 1.00 91.62 259 LEU A C 1
ATOM 2142 O O . LEU A 1 259 ? -21.729 11.502 7.167 1.00 91.62 259 LEU A O 1
ATOM 2146 N N . THR A 1 260 ? -22.931 10.634 5.472 1.00 91.56 260 THR A N 1
ATOM 2147 C CA . THR A 1 260 ? -24.134 10.379 6.273 1.00 91.56 260 THR A CA 1
ATOM 2148 C C . THR A 1 260 ? -23.853 9.364 7.381 1.00 91.56 260 THR A C 1
ATOM 2150 O O . THR A 1 260 ? -24.205 9.620 8.532 1.00 91.56 260 THR A O 1
ATOM 2153 N N . SER A 1 261 ? -23.166 8.257 7.076 1.00 93.19 261 SER A N 1
ATOM 2154 C CA . SER A 1 261 ? -22.788 7.245 8.076 1.00 93.19 261 SER A CA 1
ATOM 2155 C C . SER A 1 261 ? -21.871 7.818 9.166 1.00 93.19 261 SER A C 1
ATOM 2157 O O . SER A 1 261 ? -22.132 7.641 10.359 1.00 93.19 261 SER A O 1
ATOM 2159 N N . ILE A 1 262 ? -20.850 8.595 8.779 1.00 91.50 262 ILE A N 1
ATOM 2160 C CA . ILE A 1 262 ? -19.955 9.287 9.723 1.00 91.50 262 ILE A CA 1
ATOM 2161 C C . ILE A 1 262 ? -20.757 10.200 10.652 1.00 91.50 262 ILE A C 1
ATOM 2163 O O . ILE A 1 262 ? -20.617 10.118 11.875 1.00 91.50 262 ILE A O 1
ATOM 2167 N N . TYR A 1 263 ? -21.626 11.040 10.085 1.00 87.81 263 TYR A N 1
ATOM 2168 C CA . TYR A 1 263 ? -22.436 11.972 10.860 1.00 87.81 263 TYR A CA 1
ATOM 2169 C C . TYR A 1 263 ? -23.394 11.250 11.814 1.00 87.81 263 TYR A C 1
ATOM 2171 O O . TYR A 1 263 ? -23.491 11.625 12.979 1.00 87.81 263 TYR A O 1
ATOM 2179 N N . GLN A 1 264 ? -24.060 10.186 11.361 1.00 89.00 264 GLN A N 1
ATOM 2180 C CA . GLN A 1 264 ? -24.999 9.420 12.184 1.00 89.00 264 GLN A CA 1
ATOM 2181 C C . GLN A 1 264 ? -24.315 8.668 13.332 1.00 89.00 264 GLN A C 1
ATOM 2183 O O . GLN A 1 264 ? -24.870 8.596 14.427 1.00 89.00 264 GLN A O 1
ATOM 2188 N N . LYS A 1 265 ? -23.123 8.100 13.104 1.00 90.19 265 LYS A N 1
ATOM 2189 C CA . LYS A 1 265 ? -22.436 7.268 14.106 1.00 90.19 265 LYS A CA 1
ATOM 2190 C C . LYS A 1 265 ? -21.577 8.059 15.085 1.00 90.19 265 LYS A C 1
ATOM 2192 O O . LYS A 1 265 ? -21.464 7.659 16.246 1.00 90.19 265 LYS A O 1
ATOM 2197 N N . LEU A 1 266 ? -20.950 9.146 14.633 1.00 87.50 266 LEU A N 1
ATOM 2198 C CA . LEU A 1 266 ? -20.093 9.974 15.482 1.00 87.50 266 LEU A CA 1
ATOM 2199 C C . LEU A 1 266 ? -20.799 11.245 15.951 1.00 87.50 266 LEU A C 1
ATOM 2201 O O . LEU A 1 266 ? -20.653 11.609 17.111 1.00 87.50 266 LEU A O 1
ATOM 2205 N N . GLY A 1 267 ? -21.579 11.913 15.104 1.00 82.75 267 GLY A N 1
ATOM 2206 C CA . GLY A 1 267 ? -22.029 13.286 15.356 1.00 82.75 267 GLY A CA 1
ATOM 2207 C C . GLY A 1 267 ? -20.891 14.310 15.227 1.00 82.75 267 GLY A C 1
ATOM 2208 O O . GLY A 1 267 ? -19.710 13.958 15.265 1.00 82.75 267 GLY A O 1
ATOM 2209 N N . SER A 1 268 ? -21.237 15.593 15.073 1.00 75.88 268 SER A N 1
ATOM 2210 C CA . SER A 1 268 ? -20.265 16.679 14.840 1.00 75.88 268 SER A CA 1
ATOM 2211 C C . SER A 1 268 ? -19.247 16.824 15.970 1.00 75.88 268 SER A C 1
ATOM 2213 O O . SER A 1 268 ? -18.048 16.887 15.719 1.00 75.88 268 SER A O 1
ATOM 2215 N N . ASP A 1 269 ? -19.714 16.791 17.217 1.00 79.19 269 ASP A N 1
ATOM 2216 C CA . ASP A 1 269 ? -18.884 17.106 18.384 1.00 79.19 269 ASP A CA 1
ATOM 2217 C C . ASP A 1 269 ? -17.764 16.077 18.582 1.00 79.19 269 ASP A C 1
ATOM 2219 O O . ASP A 1 269 ? -16.653 16.413 18.996 1.00 79.19 269 ASP A O 1
ATOM 2223 N N . ASN A 1 270 ? -18.035 14.810 18.249 1.00 84.00 270 ASN A N 1
ATOM 2224 C CA . ASN A 1 270 ? -17.018 13.768 18.304 1.00 84.00 270 ASN A CA 1
ATOM 2225 C C . ASN A 1 270 ? -16.008 13.905 17.162 1.00 84.00 270 ASN A C 1
ATOM 2227 O O . ASN A 1 270 ? -14.833 13.633 17.380 1.00 84.00 270 ASN A O 1
ATOM 2231 N N . VAL A 1 271 ? -16.424 14.346 15.971 1.00 80.94 271 VAL A N 1
ATOM 2232 C CA . VAL A 1 271 ? -15.494 14.579 14.855 1.00 80.94 271 VAL A CA 1
ATOM 2233 C C . VAL A 1 271 ? -14.518 15.709 15.185 1.00 80.94 271 VAL A C 1
ATOM 2235 O O . VAL A 1 271 ? -13.312 15.527 15.021 1.00 80.94 271 VAL A O 1
ATOM 2238 N N . ASP A 1 272 ? -15.005 16.827 15.724 1.00 80.25 272 ASP A N 1
ATOM 2239 C CA . ASP A 1 272 ? -14.153 17.960 16.107 1.00 80.25 272 ASP A CA 1
ATOM 2240 C C . ASP A 1 272 ? -13.175 17.581 17.221 1.00 80.25 272 ASP A C 1
ATOM 2242 O O . ASP A 1 272 ? -11.975 17.862 17.146 1.00 80.25 272 ASP A O 1
ATOM 2246 N N . LYS A 1 273 ? -13.669 16.869 18.240 1.00 85.94 273 LYS A N 1
ATOM 2247 C CA . LYS A 1 273 ? -12.828 16.388 19.337 1.00 85.94 273 LYS A CA 1
ATOM 2248 C C . LYS A 1 273 ? -11.775 15.388 18.856 1.00 85.94 273 LYS A C 1
ATOM 2250 O O . LYS A 1 273 ? -10.635 15.445 19.310 1.00 85.94 273 LYS A O 1
ATOM 2255 N N . LEU A 1 274 ? -12.127 14.496 17.929 1.00 84.44 274 LEU A N 1
ATOM 2256 C CA . LEU A 1 274 ? -11.178 13.565 17.321 1.00 84.44 274 LEU A CA 1
ATOM 2257 C C . LEU A 1 274 ? -10.110 14.274 16.494 1.00 84.44 274 LEU A C 1
ATOM 2259 O O . LEU A 1 274 ? -8.946 13.897 16.585 1.00 84.44 274 LEU A O 1
ATOM 2263 N N . ALA A 1 275 ? -10.483 15.296 15.726 1.00 79.88 275 ALA A N 1
ATOM 2264 C CA . ALA A 1 275 ? -9.531 16.085 14.954 1.00 79.88 275 ALA A CA 1
ATOM 2265 C C . ALA A 1 275 ? -8.531 16.813 15.870 1.00 79.88 275 ALA A C 1
ATOM 2267 O O . ALA A 1 275 ? -7.334 16.837 15.584 1.00 79.88 275 ALA A O 1
ATOM 2268 N N . LEU A 1 276 ? -9.000 17.344 17.007 1.00 82.06 276 LEU A N 1
ATOM 2269 C CA . LEU A 1 276 ? -8.124 17.945 18.014 1.00 82.06 276 LEU A CA 1
ATOM 2270 C C . LEU A 1 276 ? -7.156 16.911 18.610 1.00 82.06 276 LEU A C 1
ATOM 2272 O O . LEU A 1 276 ? -5.949 17.151 18.666 1.00 82.06 276 LEU A O 1
ATOM 2276 N N . ILE A 1 277 ? -7.665 15.738 18.995 1.00 85.00 277 ILE A N 1
ATOM 2277 C CA . ILE A 1 277 ? -6.838 14.631 19.490 1.00 85.00 277 ILE A CA 1
ATOM 2278 C C . ILE A 1 277 ? -5.793 14.229 18.438 1.00 85.00 277 ILE A C 1
ATOM 2280 O O . ILE A 1 277 ? -4.621 14.090 18.766 1.00 85.00 277 ILE A O 1
ATOM 2284 N N . GLU A 1 278 ? -6.176 14.088 17.169 1.00 81.62 278 GLU A N 1
ATOM 2285 C CA . GLU A 1 278 ? -5.278 13.692 16.077 1.00 81.62 278 GLU A CA 1
ATOM 2286 C C . GLU A 1 278 ? -4.142 14.699 15.847 1.00 81.62 278 GLU A C 1
ATOM 2288 O O . GLU A 1 278 ? -3.005 14.288 15.612 1.00 81.62 278 GLU A O 1
ATOM 2293 N N . SER A 1 279 ? -4.392 16.001 16.039 1.00 78.31 279 SER A N 1
ATOM 2294 C CA . SER A 1 279 ? -3.324 17.010 16.008 1.00 78.31 279 SER A CA 1
ATOM 2295 C C . SER A 1 279 ? -2.240 16.743 17.064 1.00 78.31 279 SER A C 1
ATOM 2297 O O . SER A 1 279 ? -1.052 16.846 16.763 1.00 78.31 279 SER A O 1
ATOM 2299 N N . THR A 1 280 ? -2.621 16.239 18.244 1.00 80.31 280 THR A N 1
ATOM 2300 C CA . THR A 1 280 ? -1.668 15.833 19.291 1.00 80.31 280 THR A CA 1
ATOM 2301 C C . THR A 1 280 ? -0.784 14.671 18.834 1.00 80.31 280 THR A C 1
ATOM 2303 O O . THR A 1 280 ? 0.402 14.646 19.155 1.00 80.31 280 THR A O 1
ATOM 2306 N N . TYR A 1 281 ? -1.326 13.722 18.060 1.00 78.69 281 TYR A N 1
ATOM 2307 C CA . TYR A 1 281 ? -0.561 12.596 17.508 1.00 78.69 281 TYR A CA 1
ATOM 2308 C C . TYR A 1 281 ? 0.398 13.003 16.392 1.00 78.69 281 TYR A C 1
ATOM 2310 O O . TYR A 1 281 ? 1.484 12.433 16.304 1.00 78.69 281 TYR A O 1
ATOM 2318 N N . SER A 1 282 ? 0.041 14.002 15.580 1.00 70.31 282 SER A N 1
ATOM 2319 C CA . SER A 1 282 ? 0.911 14.506 14.506 1.00 70.31 282 SER A CA 1
ATOM 2320 C C . SER A 1 282 ? 2.234 15.082 15.030 1.00 70.31 282 SER A C 1
ATOM 2322 O O . SER A 1 282 ? 3.258 15.028 14.352 1.00 70.31 282 SER A O 1
ATOM 2324 N N . GLU A 1 283 ? 2.234 15.559 16.277 1.00 69.25 283 GLU A N 1
ATOM 2325 C CA . GLU A 1 283 ? 3.418 16.084 16.959 1.00 69.25 283 GLU A CA 1
ATOM 2326 C C . GLU A 1 283 ? 4.228 14.999 17.693 1.00 69.25 283 GLU A C 1
ATOM 2328 O O . GLU A 1 283 ? 5.313 15.274 18.213 1.00 69.25 283 GLU A O 1
ATOM 2333 N N . ILE A 1 284 ? 3.725 13.760 17.759 1.00 67.62 284 ILE A N 1
ATOM 2334 C CA . ILE A 1 284 ? 4.395 12.634 18.414 1.00 67.62 284 ILE A CA 1
ATOM 2335 C C . ILE A 1 284 ? 5.093 11.791 17.349 1.00 67.62 284 ILE A C 1
ATOM 2337 O O . ILE A 1 284 ? 4.455 11.108 16.552 1.00 67.62 284 ILE A O 1
ATOM 2341 N N . SER A 1 285 ? 6.424 11.794 17.369 1.00 57.81 285 SER A N 1
ATOM 2342 C CA . SER A 1 285 ? 7.239 10.889 16.554 1.00 57.81 285 SER A CA 1
ATOM 2343 C C . SER A 1 285 ? 7.636 9.652 17.359 1.00 57.81 285 SER A C 1
ATOM 2345 O O . SER A 1 285 ? 8.179 9.785 18.456 1.00 57.81 285 SER A O 1
ATOM 2347 N N . ILE A 1 286 ? 7.391 8.454 16.819 1.00 55.84 286 ILE A N 1
ATOM 2348 C CA . ILE A 1 286 ? 7.876 7.188 17.390 1.00 55.84 286 ILE A CA 1
ATOM 2349 C C . ILE A 1 286 ? 9.219 6.822 16.756 1.00 55.84 286 ILE A C 1
ATOM 2351 O O . ILE A 1 286 ? 9.430 7.006 15.556 1.00 55.84 286 ILE A O 1
ATOM 2355 N N . ASN A 1 287 ? 10.100 6.248 17.576 1.00 50.31 287 ASN A N 1
ATOM 2356 C CA . ASN A 1 287 ? 11.298 5.541 17.139 1.00 50.31 287 ASN A CA 1
ATOM 2357 C C . ASN A 1 287 ? 10.924 4.210 16.472 1.00 50.31 287 ASN A C 1
ATOM 2359 O O . ASN A 1 287 ? 10.596 3.249 17.165 1.00 50.31 287 ASN A O 1
ATOM 2363 N N . TYR A 1 288 ? 11.033 4.109 15.148 1.00 44.31 288 TYR A N 1
ATOM 2364 C CA . TYR A 1 288 ? 11.093 2.801 14.498 1.00 44.31 288 TYR A CA 1
ATOM 2365 C C . TYR A 1 288 ? 12.554 2.350 14.445 1.00 44.31 288 TYR A C 1
ATOM 2367 O O . TYR A 1 288 ? 13.347 2.860 13.652 1.00 44.31 288 TYR A O 1
ATOM 2375 N N . SER A 1 289 ? 12.932 1.401 15.305 1.00 39.75 289 SER A N 1
ATOM 2376 C CA . SER A 1 289 ? 14.211 0.703 15.185 1.00 39.75 289 SER A CA 1
ATOM 2377 C C . SER A 1 289 ? 14.038 -0.513 14.276 1.00 39.75 289 SER A C 1
ATOM 2379 O O . SER A 1 289 ? 13.549 -1.551 14.716 1.00 39.75 289 SER A O 1
ATOM 2381 N N . PHE A 1 290 ? 14.462 -0.406 13.017 1.00 40.09 290 PHE A N 1
ATOM 2382 C CA . PHE A 1 290 ? 14.706 -1.591 12.196 1.00 40.09 290 PHE A CA 1
ATOM 2383 C C . PHE A 1 290 ? 16.071 -2.161 12.593 1.00 40.09 290 PHE A C 1
ATOM 2385 O O . PHE A 1 290 ? 17.105 -1.522 12.367 1.00 40.09 290 PHE A O 1
ATOM 2392 N N . SER A 1 291 ? 16.100 -3.338 13.218 1.00 36.72 291 SER A N 1
ATOM 2393 C CA . SER A 1 291 ? 17.350 -4.044 13.494 1.00 36.72 291 SER A CA 1
ATOM 2394 C C . SER A 1 291 ? 17.926 -4.575 12.176 1.00 36.72 291 SER A C 1
ATOM 2396 O O . SER A 1 291 ? 17.567 -5.638 11.681 1.00 36.72 291 SER A O 1
ATOM 2398 N N . ARG A 1 292 ? 18.852 -3.828 11.566 1.00 38.44 292 ARG A N 1
ATOM 2399 C CA . ARG A 1 292 ? 19.683 -4.386 10.492 1.00 38.44 292 ARG A CA 1
ATOM 2400 C C . ARG A 1 292 ? 20.694 -5.355 11.095 1.00 38.44 292 ARG A C 1
ATOM 2402 O O . ARG A 1 292 ? 21.441 -4.979 11.994 1.00 38.44 292 ARG A O 1
ATOM 2409 N N . GLN A 1 293 ? 20.811 -6.550 10.517 1.00 36.44 293 GLN A N 1
ATOM 2410 C CA . GLN A 1 293 ? 21.871 -7.516 10.842 1.00 36.44 293 GLN A CA 1
ATOM 2411 C C . GLN A 1 293 ? 23.301 -7.023 10.500 1.00 36.44 293 GLN A C 1
ATOM 2413 O O . GLN A 1 293 ? 24.262 -7.753 10.723 1.00 36.44 293 GLN A O 1
ATOM 2418 N N . SER A 1 294 ? 23.492 -5.803 9.978 1.00 34.38 294 SER A N 1
ATOM 2419 C CA . SER A 1 294 ? 24.801 -5.343 9.488 1.00 34.38 294 SER A CA 1
ATOM 2420 C C . SER A 1 294 ? 25.103 -3.853 9.727 1.00 34.38 294 SER A C 1
ATOM 2422 O O . SER A 1 294 ? 25.491 -3.144 8.798 1.00 34.38 294 SER A O 1
ATOM 2424 N N . GLY A 1 295 ? 24.966 -3.382 10.970 1.00 34.84 295 GLY A N 1
ATOM 2425 C CA . GLY A 1 295 ? 25.548 -2.108 11.418 1.00 34.84 295 GLY A CA 1
ATOM 2426 C C . GLY A 1 295 ? 24.529 -1.001 11.697 1.00 34.84 295 GLY A C 1
ATOM 2427 O O . GLY A 1 295 ? 23.705 -0.697 10.843 1.00 34.84 295 GLY A O 1
ATOM 2428 N N . LEU A 1 296 ? 24.647 -0.455 12.918 1.00 29.16 296 LEU A N 1
ATOM 2429 C CA . LEU A 1 296 ? 23.928 0.639 13.595 1.00 29.16 296 LEU A CA 1
ATOM 2430 C C . LEU A 1 296 ? 22.415 0.781 13.293 1.00 29.16 296 LEU A C 1
ATOM 2432 O O . LEU A 1 296 ? 22.036 1.052 12.154 1.00 29.16 296 LEU A O 1
ATOM 2436 N N . PRO A 1 297 ? 21.530 0.691 14.310 1.00 35.72 297 PRO A N 1
ATOM 2437 C CA . PRO A 1 297 ? 20.103 0.933 14.119 1.00 35.72 297 PRO A CA 1
ATOM 2438 C C . PRO A 1 297 ? 19.898 2.350 13.577 1.00 35.72 297 PRO A C 1
ATOM 2440 O O . PRO A 1 297 ? 20.214 3.339 14.239 1.00 35.72 297 PRO A O 1
ATOM 2443 N N . ARG A 1 298 ? 19.379 2.459 12.351 1.00 37.44 298 ARG A N 1
ATOM 2444 C CA . ARG A 1 298 ? 18.961 3.749 11.807 1.00 37.44 298 ARG A CA 1
ATOM 2445 C C . ARG A 1 298 ? 17.619 4.071 12.449 1.00 37.44 298 ARG A C 1
ATOM 2447 O O . ARG A 1 298 ? 16.615 3.444 12.124 1.00 37.44 298 ARG A O 1
ATOM 2454 N N . ILE A 1 299 ? 17.628 5.001 13.397 1.00 41.69 299 ILE A N 1
ATOM 2455 C CA . ILE A 1 299 ? 16.411 5.503 14.030 1.00 41.69 299 ILE A CA 1
ATOM 2456 C C . ILE A 1 299 ? 15.675 6.328 12.976 1.00 41.69 299 ILE A C 1
ATOM 2458 O O . ILE A 1 299 ? 16.150 7.391 12.576 1.00 41.69 299 ILE A O 1
ATOM 2462 N N . VAL A 1 300 ? 14.545 5.819 12.486 1.00 41.66 300 VAL A N 1
ATOM 2463 C CA . VAL A 1 300 ? 13.639 6.606 11.647 1.00 41.66 300 VAL A CA 1
ATOM 2464 C C . VAL A 1 300 ? 12.492 7.065 12.533 1.00 41.66 300 VAL A C 1
ATOM 2466 O O . VAL A 1 300 ? 11.715 6.254 13.035 1.00 41.66 300 VAL A O 1
ATOM 2469 N N . TYR A 1 301 ? 12.414 8.375 12.736 1.00 47.81 301 TYR A N 1
ATOM 2470 C CA . TYR A 1 301 ? 11.292 9.017 13.404 1.00 47.81 301 TYR A CA 1
ATOM 2471 C C . TYR A 1 301 ? 10.132 9.103 12.415 1.00 47.81 301 TYR A C 1
ATOM 2473 O O . TYR A 1 301 ? 10.237 9.800 11.406 1.00 47.81 301 TYR A O 1
ATOM 2481 N N . GLN A 1 302 ? 9.040 8.385 12.679 1.00 53.84 302 GLN A N 1
ATOM 2482 C CA . GLN A 1 302 ? 7.787 8.575 11.945 1.00 53.84 302 GLN A CA 1
ATOM 2483 C C . GLN A 1 302 ? 6.683 9.010 12.912 1.00 53.84 302 GLN A C 1
ATOM 2485 O O . GLN A 1 302 ? 6.617 8.480 14.029 1.00 53.84 302 GLN A O 1
ATOM 2490 N N . PRO A 1 303 ? 5.822 9.965 12.516 1.00 59.31 303 PRO A N 1
ATOM 2491 C CA . PRO A 1 303 ? 4.626 10.293 13.276 1.00 59.31 303 PRO A CA 1
ATOM 2492 C C . PRO A 1 303 ? 3.780 9.044 13.523 1.00 59.31 303 PRO A C 1
ATOM 2494 O O . PRO A 1 303 ? 3.743 8.133 12.689 1.00 59.31 303 PRO A O 1
ATOM 2497 N N . ILE A 1 304 ? 3.074 9.002 14.651 1.00 67.25 304 ILE A N 1
ATOM 2498 C CA . ILE A 1 304 ? 2.090 7.942 14.891 1.00 67.25 304 ILE A CA 1
ATOM 2499 C C . ILE A 1 304 ? 0.972 8.086 13.866 1.00 67.25 304 ILE A C 1
ATOM 2501 O O . ILE A 1 304 ? 0.167 9.011 13.953 1.00 67.25 304 ILE A O 1
ATOM 2505 N N . GLN A 1 305 ? 0.876 7.145 12.932 1.00 70.62 305 GLN A N 1
ATOM 2506 C CA . GLN A 1 305 ? -0.343 6.995 12.151 1.00 70.62 305 GLN A CA 1
ATOM 2507 C C . GLN A 1 305 ? -1.425 6.431 13.076 1.00 70.62 305 GLN A C 1
ATOM 2509 O O . GLN A 1 305 ? -1.254 5.393 13.705 1.00 70.62 305 GLN A O 1
ATOM 2514 N N . THR A 1 306 ? -2.528 7.151 13.232 1.00 75.31 306 THR A N 1
ATOM 2515 C CA . THR A 1 306 ? -3.611 6.794 14.166 1.00 75.31 306 THR A CA 1
ATOM 2516 C C . THR A 1 306 ? -4.699 5.950 13.506 1.00 75.31 306 THR A C 1
ATOM 2518 O O . THR A 1 306 ? -5.586 5.449 14.198 1.00 75.31 306 THR A O 1
ATOM 2521 N N . GLY A 1 307 ? -4.657 5.823 12.173 1.00 76.94 307 GLY A N 1
ATOM 2522 C CA . GLY A 1 307 ? -5.708 5.219 11.359 1.00 76.94 307 GLY A CA 1
ATOM 2523 C C . GLY A 1 307 ? -7.086 5.848 11.582 1.00 76.94 307 GLY A C 1
ATOM 2524 O O . GLY A 1 307 ? -8.106 5.163 11.462 1.00 76.94 307 GLY A O 1
ATOM 2525 N N . ALA A 1 308 ? -7.108 7.121 11.983 1.00 82.62 308 ALA A N 1
ATOM 2526 C CA . ALA A 1 308 ? -8.275 7.804 12.514 1.00 82.62 308 ALA A CA 1
ATOM 2527 C C . ALA A 1 308 ? -9.009 8.650 11.465 1.00 82.62 308 ALA A C 1
ATOM 2529 O O . ALA A 1 308 ? -9.126 8.235 10.314 1.00 82.62 308 ALA A O 1
ATOM 2530 N N . ILE A 1 309 ? -9.583 9.795 11.856 1.00 85.19 309 ILE A N 1
ATOM 2531 C CA . ILE A 1 309 ? -10.548 10.512 11.024 1.00 85.19 309 ILE A CA 1
ATOM 2532 C C . ILE A 1 309 ? -9.889 11.091 9.769 1.00 85.19 309 ILE A C 1
ATOM 2534 O O . ILE A 1 309 ? -10.457 10.959 8.685 1.00 85.19 309 ILE A O 1
ATOM 2538 N N . GLN A 1 310 ? -8.662 11.620 9.862 1.00 81.62 310 GLN A N 1
ATOM 2539 C CA . GLN A 1 310 ? -7.924 12.051 8.670 1.00 81.62 310 GLN A CA 1
ATOM 2540 C C . GLN A 1 310 ? -7.644 10.876 7.736 1.00 81.62 310 GLN A C 1
ATOM 2542 O O . GLN A 1 310 ? -7.892 10.974 6.539 1.00 81.62 310 GLN A O 1
ATOM 2547 N N . SER A 1 311 ? -7.210 9.740 8.284 1.00 86.06 311 SER A N 1
ATOM 2548 C CA . SER A 1 311 ? -6.920 8.543 7.490 1.00 86.06 311 SER A CA 1
ATOM 2549 C C . SER A 1 311 ? -8.172 7.957 6.824 1.00 86.06 311 SER A C 1
ATOM 2551 O O . SER A 1 311 ? -8.123 7.511 5.678 1.00 86.06 311 SER A O 1
ATOM 2553 N N . ILE A 1 312 ? -9.321 8.018 7.506 1.00 90.75 312 ILE A N 1
ATOM 2554 C CA . ILE A 1 312 ? -10.627 7.686 6.931 1.00 90.75 312 ILE A CA 1
ATOM 2555 C C . ILE A 1 312 ? -10.924 8.621 5.759 1.00 90.75 312 ILE A C 1
ATOM 2557 O O . ILE A 1 312 ? -11.230 8.136 4.674 1.00 90.75 312 ILE A O 1
ATOM 2561 N N . PHE A 1 313 ? -10.788 9.940 5.918 1.00 88.31 313 PHE A N 1
ATOM 2562 C CA . PHE A 1 313 ? -11.012 10.868 4.806 1.00 88.31 313 PHE A CA 1
ATOM 2563 C C . PHE A 1 313 ? -10.026 10.671 3.657 1.00 88.31 313 PHE A C 1
ATOM 2565 O O . PHE A 1 313 ? -10.433 10.811 2.507 1.00 88.31 313 PHE A O 1
ATOM 2572 N N . SER A 1 314 ? -8.780 10.287 3.937 1.00 85.25 314 SER A N 1
ATOM 2573 C CA . SER A 1 314 ? -7.800 9.878 2.925 1.00 85.25 314 SER A CA 1
ATOM 2574 C C . SER A 1 314 ? -8.250 8.701 2.103 1.00 85.25 314 SER A C 1
ATOM 2576 O O . SER A 1 314 ? -8.219 8.751 0.873 1.00 85.25 314 SER A O 1
ATOM 2578 N N . PHE A 1 315 ? -8.733 7.669 2.774 1.00 92.25 315 PHE A N 1
ATOM 2579 C CA . PHE A 1 315 ? -9.295 6.525 2.095 1.00 92.25 315 PHE A CA 1
ATOM 2580 C C . PHE A 1 315 ? -10.552 6.897 1.292 1.00 92.25 315 PHE A C 1
ATOM 2582 O O . PHE A 1 315 ? -10.643 6.560 0.114 1.00 92.25 315 PHE A O 1
ATOM 2589 N N . LEU A 1 316 ? -11.495 7.644 1.878 1.00 93.31 316 LEU A N 1
ATOM 2590 C CA . LEU A 1 316 ? -12.721 8.053 1.184 1.00 93.31 316 LEU A CA 1
ATOM 2591 C C . LEU A 1 316 ? -12.426 8.914 -0.047 1.00 93.31 316 LEU A C 1
ATOM 2593 O O . LEU A 1 316 ? -13.027 8.688 -1.096 1.00 93.31 316 LEU A O 1
ATOM 2597 N N . PHE A 1 317 ? -11.493 9.862 0.066 1.00 90.50 317 PHE A N 1
ATOM 2598 C CA . PHE A 1 317 ? -11.042 10.682 -1.052 1.00 90.50 317 PHE A CA 1
ATOM 2599 C C . PHE A 1 317 ? -10.476 9.816 -2.176 1.00 90.50 317 PHE A C 1
ATOM 2601 O O . PHE A 1 317 ? -10.904 9.972 -3.316 1.00 90.50 317 PHE A O 1
ATOM 2608 N N . PHE A 1 318 ? -9.579 8.877 -1.851 1.00 90.62 318 PHE A N 1
ATOM 2609 C CA . PHE A 1 318 ? -8.997 7.967 -2.836 1.00 90.62 318 PHE A CA 1
ATOM 2610 C C . PHE A 1 318 ? -10.065 7.127 -3.552 1.00 90.62 318 PHE A C 1
ATOM 2612 O O . PHE A 1 318 ? -10.067 7.038 -4.775 1.00 90.62 318 PHE A O 1
ATOM 2619 N N . ILE A 1 319 ? -11.011 6.534 -2.816 1.00 93.88 319 ILE A N 1
ATOM 2620 C CA . ILE A 1 319 ? -12.081 5.746 -3.446 1.00 93.88 319 ILE A CA 1
ATOM 2621 C C . ILE A 1 319 ? -12.944 6.632 -4.346 1.00 93.88 319 ILE A C 1
ATOM 2623 O O . ILE A 1 319 ? -13.230 6.264 -5.482 1.00 93.88 319 ILE A O 1
ATOM 2627 N N . ALA A 1 320 ? -13.340 7.814 -3.872 1.00 93.12 320 ALA A N 1
ATOM 2628 C CA . ALA A 1 320 ? -14.172 8.721 -4.650 1.00 93.12 320 ALA A CA 1
ATOM 2629 C C . ALA A 1 320 ? -13.445 9.239 -5.904 1.00 93.12 320 ALA A C 1
ATOM 2631 O O . ALA A 1 320 ? -14.060 9.345 -6.966 1.00 93.12 320 ALA A O 1
ATOM 2632 N N . SER A 1 321 ? -12.140 9.516 -5.811 1.00 89.69 321 SER A N 1
ATOM 2633 C CA . SER A 1 321 ? -11.335 9.931 -6.959 1.00 89.69 321 SER A CA 1
ATOM 2634 C C . SER A 1 321 ? -11.166 8.790 -7.962 1.00 89.69 321 SER A C 1
ATOM 2636 O O . SER A 1 321 ? -11.284 9.028 -9.161 1.00 89.69 321 SER A O 1
ATOM 2638 N N . GLU A 1 322 ? -10.999 7.544 -7.516 1.00 91.19 322 GLU A N 1
ATOM 2639 C CA . GLU A 1 322 ? -10.942 6.387 -8.416 1.00 91.19 322 GLU A CA 1
ATOM 2640 C C . GLU A 1 322 ? -12.286 6.076 -9.088 1.00 91.19 322 GLU A C 1
ATOM 2642 O O . GLU A 1 322 ? -12.299 5.677 -10.255 1.00 91.19 322 GLU A O 1
ATOM 2647 N N . LEU A 1 323 ? -13.413 6.304 -8.412 1.00 92.69 323 LEU A N 1
ATOM 2648 C CA . LEU A 1 323 ? -14.742 6.197 -9.027 1.00 92.69 323 LEU A CA 1
ATOM 2649 C C . LEU A 1 323 ? -14.977 7.306 -10.066 1.00 92.69 323 LEU A C 1
ATOM 2651 O O . LEU A 1 323 ? -15.539 7.053 -11.124 1.00 92.69 323 LEU A O 1
ATOM 2655 N N . GLN A 1 324 ? -14.530 8.535 -9.791 1.00 92.00 324 GLN A N 1
ATOM 2656 C CA . GLN A 1 324 ? -14.789 9.686 -10.665 1.00 92.00 324 GLN A CA 1
ATOM 2657 C C . GLN A 1 324 ? -13.800 9.814 -11.833 1.00 92.00 324 GLN A C 1
ATOM 2659 O O . GLN A 1 324 ? -14.169 10.233 -12.931 1.00 92.00 324 GLN A O 1
ATOM 2664 N N . LEU A 1 325 ? -12.519 9.556 -11.572 1.00 89.50 325 LEU A N 1
ATOM 2665 C CA . LEU A 1 325 ? -11.403 9.829 -12.483 1.00 89.50 325 LEU A CA 1
ATOM 2666 C C . LEU A 1 325 ? -10.724 8.547 -12.977 1.00 89.50 3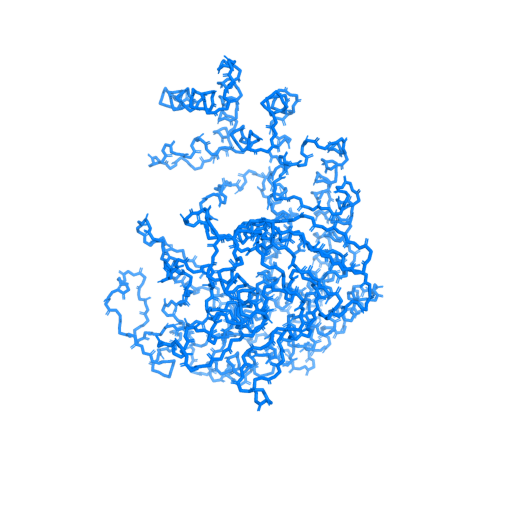25 LEU A C 1
ATOM 2668 O O . LEU A 1 325 ? -10.062 8.584 -14.018 1.00 89.50 325 LEU A O 1
ATOM 2672 N N . SER A 1 326 ? -10.871 7.442 -12.235 1.00 90.44 326 SER A N 1
ATOM 2673 C CA . SER A 1 326 ? -10.303 6.121 -12.544 1.00 90.44 326 SER A CA 1
ATOM 2674 C C . SER A 1 326 ? -8.824 6.188 -12.909 1.00 90.44 326 SER A C 1
ATOM 2676 O O . SER A 1 326 ? -8.400 5.627 -13.927 1.00 90.44 326 SER A O 1
ATOM 2678 N N . ILE A 1 327 ? -8.036 6.939 -12.131 1.00 85.19 327 ILE A N 1
ATOM 2679 C CA . ILE A 1 327 ? -6.646 7.239 -12.472 1.00 85.19 327 ILE A CA 1
ATOM 2680 C C . ILE A 1 327 ? -5.837 5.946 -12.449 1.00 85.19 327 ILE A C 1
ATOM 2682 O O . ILE A 1 327 ? -5.275 5.585 -13.487 1.00 85.19 327 ILE A O 1
ATOM 2686 N N . MET A 1 328 ? -5.832 5.237 -11.317 1.00 88.50 328 MET A N 1
ATOM 2687 C CA . MET A 1 328 ? -5.104 3.978 -11.145 1.00 88.50 328 MET A CA 1
ATOM 2688 C C . MET A 1 328 ? -5.706 2.879 -12.005 1.00 88.50 328 MET A C 1
ATOM 2690 O O . MET A 1 328 ? -4.970 2.199 -12.721 1.00 88.50 328 MET A O 1
ATOM 2694 N N . HIS A 1 329 ? -7.036 2.750 -12.009 1.00 91.19 329 HIS A N 1
ATOM 2695 C CA . HIS A 1 329 ? -7.698 1.696 -12.773 1.00 91.19 329 HIS A CA 1
ATOM 2696 C C . HIS A 1 329 ? -7.384 1.772 -14.270 1.00 91.19 329 HIS A C 1
ATOM 2698 O O . HIS A 1 329 ? -6.934 0.784 -14.859 1.00 91.19 329 HIS A O 1
ATOM 2704 N N . SER A 1 330 ? -7.592 2.931 -14.899 1.00 89.38 330 SER A N 1
ATOM 2705 C CA . SER A 1 330 ? -7.376 3.056 -16.345 1.00 89.38 330 SER A CA 1
ATOM 2706 C C . SER A 1 330 ? -5.897 2.989 -16.717 1.00 89.38 330 SER A C 1
ATOM 2708 O O . SER A 1 330 ? -5.565 2.522 -17.804 1.00 89.38 330 SER A O 1
ATOM 2710 N N . PHE A 1 331 ? -5.005 3.419 -15.825 1.00 88.75 331 PHE A N 1
ATOM 2711 C CA . PHE A 1 331 ? -3.569 3.296 -16.033 1.00 88.75 331 PHE A CA 1
ATOM 2712 C C . PHE A 1 331 ? -3.119 1.834 -15.961 1.00 88.75 331 PHE A C 1
ATOM 2714 O O . PHE A 1 331 ? -2.486 1.337 -16.891 1.00 88.75 331 PHE A O 1
ATOM 2721 N N . LYS A 1 332 ? -3.507 1.118 -14.899 1.00 91.44 332 LYS A N 1
ATOM 2722 C CA . LYS A 1 332 ? -3.162 -0.293 -14.714 1.00 91.44 332 LYS A CA 1
ATOM 2723 C C . LYS A 1 332 ? -3.730 -1.169 -15.819 1.00 91.44 332 LYS A C 1
ATOM 2725 O O . LYS A 1 332 ? -3.009 -2.010 -16.337 1.00 91.44 332 LYS A O 1
ATOM 2730 N N . SER A 1 333 ? -4.986 -0.946 -16.205 1.00 92.62 333 SER A N 1
ATOM 2731 C CA . SER A 1 333 ? -5.640 -1.731 -17.260 1.00 92.62 333 SER A CA 1
ATOM 2732 C C . SER A 1 333 ? -4.916 -1.569 -18.595 1.00 92.62 333 SER A C 1
ATOM 2734 O O . SER A 1 333 ? -4.534 -2.561 -19.200 1.00 92.62 333 SER A O 1
ATOM 2736 N N . LYS A 1 334 ? -4.598 -0.327 -18.992 1.00 92.44 334 LYS A N 1
ATOM 2737 C CA . LYS A 1 334 ? -3.817 -0.072 -20.211 1.00 92.44 334 LYS A CA 1
ATOM 2738 C C . LYS A 1 334 ? -2.430 -0.700 -20.164 1.00 92.44 334 LYS A C 1
ATOM 2740 O O . LYS A 1 334 ? -1.960 -1.196 -21.180 1.00 92.44 334 LYS A O 1
ATOM 2745 N N . LEU A 1 335 ? -1.761 -0.660 -19.012 1.00 90.25 335 LEU A N 1
ATOM 2746 C CA . LEU A 1 335 ? -0.467 -1.320 -18.878 1.00 90.25 335 LEU A CA 1
ATOM 2747 C C . LEU A 1 335 ? -0.595 -2.828 -19.031 1.00 90.25 335 LEU A C 1
ATOM 2749 O O . LEU A 1 335 ? 0.150 -3.384 -19.821 1.00 90.25 335 LEU A O 1
ATOM 2753 N N . LEU A 1 336 ? -1.554 -3.463 -18.354 1.00 91.94 336 LEU A N 1
ATOM 2754 C CA . LEU A 1 336 ? -1.813 -4.895 -18.503 1.00 91.94 336 LEU A CA 1
ATOM 2755 C C . LEU A 1 336 ? -2.078 -5.268 -19.968 1.00 91.94 336 LEU A C 1
ATOM 2757 O O . LEU A 1 336 ? -1.546 -6.272 -20.431 1.00 91.94 336 LEU A O 1
ATOM 2761 N N . ASP A 1 337 ? -2.819 -4.447 -20.713 1.00 92.00 337 ASP A N 1
ATOM 2762 C CA . ASP A 1 337 ? -3.041 -4.666 -22.146 1.00 92.00 337 ASP A CA 1
ATOM 2763 C C . ASP A 1 337 ? -1.729 -4.586 -22.948 1.00 92.00 337 ASP A C 1
ATOM 2765 O O . ASP A 1 337 ? -1.468 -5.420 -23.814 1.00 92.00 337 ASP A O 1
ATOM 2769 N N . LEU A 1 338 ? -0.870 -3.606 -22.645 1.00 90.94 338 LEU A N 1
ATOM 2770 C CA . LEU A 1 338 ? 0.411 -3.391 -23.333 1.00 90.94 338 LEU A CA 1
ATOM 2771 C C . LEU A 1 338 ? 1.499 -4.405 -22.953 1.00 90.94 338 LEU A C 1
ATOM 2773 O O . LEU A 1 338 ? 2.476 -4.553 -23.693 1.00 90.94 338 LEU A O 1
ATOM 2777 N N . THR A 1 339 ? 1.354 -5.078 -21.813 1.00 88.06 339 THR A N 1
ATOM 2778 C CA . THR A 1 339 ? 2.345 -6.001 -21.244 1.00 88.06 339 THR A CA 1
ATOM 2779 C C . THR A 1 339 ? 1.853 -7.447 -21.175 1.00 88.06 339 THR A C 1
ATOM 2781 O O . THR A 1 339 ? 2.442 -8.271 -20.469 1.00 88.06 339 THR A O 1
ATOM 2784 N N . ASN A 1 340 ? 0.780 -7.778 -21.900 1.00 87.94 340 ASN A N 1
ATOM 2785 C CA . ASN A 1 340 ? 0.173 -9.112 -21.927 1.00 87.94 340 ASN A CA 1
ATOM 2786 C C . ASN A 1 340 ? -0.168 -9.654 -20.523 1.00 87.94 340 ASN A C 1
ATOM 2788 O O . ASN A 1 340 ? 0.028 -10.832 -20.226 1.00 87.94 340 ASN A O 1
ATOM 2792 N N . GLY A 1 341 ? -0.664 -8.785 -19.643 1.00 89.00 341 GLY A N 1
ATOM 2793 C CA . GLY A 1 341 ? -1.173 -9.133 -18.317 1.00 89.00 341 GLY A CA 1
ATOM 2794 C C . GLY A 1 341 ? -0.134 -9.161 -17.192 1.00 89.00 341 GLY A C 1
ATOM 2795 O O . GLY A 1 341 ? -0.494 -9.479 -16.060 1.00 89.00 341 GLY A O 1
ATOM 2796 N N . SER A 1 342 ? 1.133 -8.818 -17.452 1.00 87.25 342 SER A N 1
ATOM 2797 C CA . SER A 1 342 ? 2.190 -8.806 -16.427 1.00 87.25 342 SER A CA 1
ATOM 2798 C C . SER A 1 342 ? 2.688 -7.394 -16.133 1.00 87.25 342 SER A C 1
ATOM 2800 O O . SER A 1 342 ? 3.020 -6.655 -17.048 1.00 87.25 342 SER A O 1
ATOM 2802 N N . ILE A 1 343 ? 2.793 -7.006 -14.862 1.00 86.94 343 ILE A N 1
ATOM 2803 C CA . ILE A 1 343 ? 3.400 -5.726 -14.460 1.00 86.94 343 ILE A CA 1
ATOM 2804 C C . ILE A 1 343 ? 4.775 -6.037 -13.863 1.00 86.94 343 ILE A C 1
ATOM 2806 O O . ILE A 1 343 ? 4.828 -6.605 -12.765 1.00 86.94 343 ILE A O 1
ATOM 2810 N N . PRO A 1 344 ? 5.874 -5.716 -14.569 1.00 86.06 344 PRO A N 1
ATOM 2811 C CA . PRO A 1 344 ? 7.223 -5.993 -14.096 1.00 86.06 344 PRO A CA 1
ATOM 2812 C C . PRO A 1 344 ? 7.596 -5.204 -12.843 1.00 86.06 344 PRO A C 1
ATOM 2814 O O . PRO A 1 344 ? 6.942 -4.231 -12.470 1.00 86.06 344 PRO A O 1
ATOM 2817 N N . SER A 1 345 ? 8.679 -5.615 -12.192 1.00 79.56 345 SER A N 1
ATOM 2818 C CA . SER A 1 345 ? 9.181 -4.918 -11.004 1.00 79.56 345 SER A CA 1
ATOM 2819 C C . SER A 1 345 ? 10.036 -3.702 -11.352 1.00 79.56 345 SER A C 1
ATOM 2821 O O . SER A 1 345 ? 10.131 -2.767 -10.563 1.00 79.56 345 SER A O 1
ATOM 2823 N N . SER A 1 346 ? 10.626 -3.687 -12.550 1.00 86.19 346 SER A N 1
ATOM 2824 C CA . SER A 1 346 ? 11.469 -2.602 -13.038 1.00 86.19 346 SER A CA 1
ATOM 2825 C C . SER A 1 346 ? 11.014 -2.094 -14.403 1.00 86.19 346 SER A C 1
ATOM 2827 O O . SER A 1 346 ? 10.624 -2.869 -15.275 1.00 86.19 346 SER A O 1
ATOM 2829 N N . TYR A 1 347 ? 11.151 -0.786 -14.621 1.00 90.81 347 TYR A N 1
ATOM 2830 C CA . TYR A 1 347 ? 10.950 -0.175 -15.934 1.00 90.81 347 TYR A CA 1
ATOM 2831 C C . TYR A 1 347 ? 11.897 -0.768 -16.989 1.00 90.81 347 TYR A C 1
ATOM 2833 O O . TYR A 1 347 ? 11.531 -0.900 -18.151 1.00 90.81 347 TYR A O 1
ATOM 2841 N N . TYR A 1 348 ? 13.102 -1.187 -16.597 1.00 90.94 348 TYR A N 1
ATOM 2842 C CA . TYR A 1 348 ? 14.060 -1.780 -17.529 1.00 90.94 348 TYR A CA 1
ATOM 2843 C C . TYR A 1 348 ? 13.570 -3.107 -18.126 1.00 90.94 348 TYR A C 1
ATOM 2845 O O . TYR A 1 348 ? 13.908 -3.418 -19.262 1.00 90.94 348 TYR A O 1
ATOM 2853 N N . GLU A 1 349 ? 12.719 -3.856 -17.421 1.00 89.31 349 GLU A N 1
ATOM 2854 C CA . GLU A 1 349 ? 12.063 -5.039 -17.991 1.00 89.31 349 GLU A CA 1
ATOM 2855 C C . GLU A 1 349 ? 11.095 -4.631 -19.119 1.00 89.31 349 GLU A C 1
ATOM 2857 O O . GLU A 1 349 ? 11.065 -5.261 -20.176 1.00 89.31 349 GLU A O 1
ATOM 2862 N N . LEU A 1 350 ? 10.361 -3.525 -18.936 1.00 88.94 350 LEU A N 1
ATOM 2863 C CA . LEU A 1 350 ? 9.444 -2.974 -19.940 1.00 88.94 350 LEU A CA 1
ATOM 2864 C C . LEU A 1 350 ? 10.165 -2.380 -21.145 1.00 88.94 350 LEU A C 1
ATOM 2866 O O . LEU A 1 350 ? 9.674 -2.502 -22.263 1.00 88.94 350 LEU A O 1
ATOM 2870 N N . ALA A 1 351 ? 11.319 -1.748 -20.930 1.00 88.38 351 ALA A N 1
ATOM 2871 C CA . ALA A 1 351 ? 12.081 -1.075 -21.979 1.00 88.38 351 ALA A CA 1
ATOM 2872 C C . ALA A 1 351 ? 12.537 -2.020 -23.107 1.00 88.38 351 ALA A C 1
ATOM 2874 O O . ALA A 1 351 ? 12.866 -1.564 -24.199 1.00 88.38 351 ALA A O 1
ATOM 2875 N N . SER A 1 352 ? 12.521 -3.333 -22.856 1.00 83.50 352 SER A N 1
ATOM 2876 C CA . SER A 1 352 ? 12.797 -4.373 -23.852 1.00 83.50 352 SER A CA 1
ATOM 2877 C C . SER A 1 352 ? 11.588 -4.747 -24.728 1.00 83.50 352 SER A C 1
ATOM 2879 O O . SER A 1 352 ? 11.741 -5.467 -25.717 1.00 83.50 352 SER A O 1
ATOM 2881 N N . LEU A 1 353 ? 10.380 -4.280 -24.387 1.00 86.81 353 LEU A N 1
ATOM 2882 C CA . LEU A 1 353 ? 9.144 -4.646 -25.075 1.00 86.81 353 LEU A CA 1
ATOM 2883 C C . LEU A 1 353 ? 8.915 -3.802 -26.341 1.00 86.81 353 LEU A C 1
ATOM 2885 O O . LEU A 1 353 ? 9.125 -2.588 -26.325 1.00 86.81 353 LEU A O 1
ATOM 2889 N N . PRO A 1 354 ? 8.353 -4.387 -27.419 1.00 86.25 354 PRO A N 1
ATOM 2890 C CA . PRO A 1 354 ? 7.978 -3.632 -28.621 1.00 86.25 354 PRO A CA 1
ATOM 2891 C C . PRO A 1 354 ? 6.947 -2.520 -28.365 1.00 86.25 354 PRO A C 1
ATOM 2893 O O . PRO A 1 354 ? 6.854 -1.566 -29.132 1.00 86.25 354 PRO A O 1
ATOM 2896 N N . THR A 1 355 ? 6.162 -2.639 -27.292 1.00 89.56 355 THR A N 1
ATOM 2897 C CA . THR A 1 355 ? 5.109 -1.696 -26.892 1.00 89.56 355 THR A CA 1
ATOM 2898 C C . THR A 1 355 ? 5.622 -0.518 -26.056 1.00 89.56 355 THR A C 1
ATOM 2900 O O . THR A 1 355 ? 4.811 0.305 -25.628 1.00 89.56 355 THR A O 1
ATOM 2903 N N . ILE A 1 356 ? 6.942 -0.390 -25.846 1.00 89.94 356 ILE A N 1
ATOM 2904 C CA . ILE A 1 356 ? 7.536 0.605 -24.938 1.00 89.94 356 ILE A CA 1
ATOM 2905 C C . ILE A 1 356 ? 7.104 2.044 -25.229 1.00 89.94 356 ILE A C 1
ATOM 2907 O O . ILE A 1 356 ? 6.808 2.781 -24.300 1.00 89.94 356 ILE A O 1
ATOM 2911 N N . ALA A 1 357 ? 6.954 2.436 -26.497 1.00 87.88 357 ALA A N 1
ATOM 2912 C CA . ALA A 1 357 ? 6.484 3.782 -26.833 1.00 87.88 357 ALA A CA 1
ATOM 2913 C C . ALA A 1 357 ? 5.076 4.065 -26.270 1.00 87.88 357 ALA A C 1
ATOM 2915 O O . ALA A 1 357 ? 4.827 5.131 -25.714 1.00 87.88 357 ALA A O 1
ATOM 2916 N N . GLY A 1 358 ? 4.170 3.084 -26.350 1.00 89.12 358 GLY A N 1
ATOM 2917 C CA . GLY A 1 358 ? 2.838 3.191 -25.755 1.00 89.12 358 GLY A CA 1
ATOM 2918 C C . GLY A 1 358 ? 2.874 3.169 -24.225 1.00 89.12 358 GLY A C 1
ATOM 2919 O O . GLY A 1 358 ? 2.080 3.855 -23.584 1.00 89.12 358 GLY A O 1
ATOM 2920 N N . ILE A 1 359 ? 3.807 2.418 -23.636 1.00 87.44 359 ILE A N 1
ATOM 2921 C CA . ILE A 1 359 ? 4.020 2.365 -22.183 1.00 87.44 359 ILE A CA 1
ATOM 2922 C C . ILE A 1 359 ? 4.530 3.717 -21.667 1.00 87.44 359 ILE A C 1
ATOM 2924 O O . ILE A 1 359 ? 3.969 4.247 -20.710 1.00 87.44 359 ILE A O 1
ATOM 2928 N N . ASP A 1 360 ? 5.523 4.309 -22.330 1.00 90.56 360 ASP A N 1
ATOM 2929 C CA . ASP A 1 360 ? 6.062 5.635 -22.021 1.00 90.56 360 ASP A CA 1
ATOM 2930 C C . ASP A 1 360 ? 4.978 6.705 -22.064 1.00 90.56 360 ASP A C 1
ATOM 2932 O O . ASP A 1 360 ? 4.867 7.517 -21.143 1.00 90.56 360 ASP A O 1
ATOM 2936 N N . ASP A 1 361 ? 4.151 6.691 -23.111 1.00 89.38 361 ASP A N 1
ATOM 2937 C CA . ASP A 1 361 ? 3.037 7.622 -23.250 1.00 89.38 361 ASP A CA 1
ATOM 2938 C C . ASP A 1 361 ? 2.022 7.439 -22.120 1.00 89.38 361 ASP A C 1
ATOM 2940 O O . ASP A 1 361 ? 1.537 8.421 -21.555 1.00 89.38 361 ASP A O 1
ATOM 2944 N N . VAL A 1 362 ? 1.706 6.198 -21.741 1.00 87.19 362 VAL A N 1
ATOM 2945 C CA . VAL A 1 362 ? 0.832 5.925 -20.593 1.00 87.19 362 VAL A CA 1
ATOM 2946 C C . VAL A 1 362 ? 1.450 6.486 -19.309 1.00 87.19 362 VAL A C 1
ATOM 2948 O O . VAL A 1 362 ? 0.773 7.265 -18.634 1.00 87.19 362 VAL A O 1
ATOM 2951 N N . ILE A 1 363 ? 2.721 6.175 -19.015 1.00 86.44 363 ILE A N 1
ATOM 2952 C CA . ILE A 1 363 ? 3.454 6.640 -17.823 1.00 86.44 363 ILE A CA 1
ATOM 2953 C C . ILE A 1 363 ? 3.481 8.167 -17.756 1.00 86.44 363 ILE A C 1
ATOM 2955 O O . ILE A 1 363 ? 3.102 8.744 -16.740 1.00 86.44 363 ILE A O 1
ATOM 2959 N N . LEU A 1 364 ? 3.861 8.845 -18.836 1.00 85.00 364 LEU A N 1
ATOM 2960 C CA . LEU A 1 364 ? 3.973 10.305 -18.861 1.00 85.00 364 LEU A CA 1
ATOM 2961 C C . LEU A 1 364 ? 2.620 11.012 -18.760 1.00 85.00 364 LEU A C 1
ATOM 2963 O O . LEU A 1 364 ? 2.534 12.105 -18.195 1.00 85.00 364 LEU A O 1
ATOM 2967 N N . ASN A 1 365 ? 1.550 10.384 -19.246 1.00 83.31 365 ASN A N 1
ATOM 2968 C CA . ASN A 1 365 ? 0.207 10.939 -19.137 1.00 83.31 365 ASN A CA 1
ATOM 2969 C C . ASN A 1 365 ? -0.336 10.936 -17.701 1.00 83.31 365 ASN A C 1
ATOM 2971 O O . ASN A 1 365 ? -1.322 11.633 -17.445 1.00 83.31 365 ASN A O 1
ATOM 2975 N N . ILE A 1 366 ? 0.284 10.233 -16.745 1.00 77.62 366 ILE A N 1
ATOM 2976 C CA . ILE A 1 366 ? -0.185 10.251 -15.352 1.00 77.62 366 ILE A CA 1
ATOM 2977 C C . ILE A 1 366 ? -0.104 11.651 -14.736 1.00 77.62 366 ILE A C 1
ATOM 2979 O O . ILE A 1 366 ? -1.032 12.074 -14.048 1.00 77.62 366 ILE A O 1
ATOM 2983 N N . SER A 1 367 ? 0.939 12.419 -15.071 1.00 68.56 367 SER A N 1
ATOM 2984 C CA . SER A 1 367 ? 1.123 13.792 -14.589 1.00 68.56 367 SER A CA 1
ATOM 2985 C C . SER A 1 367 ? 0.016 14.725 -15.089 1.00 68.56 367 SER A C 1
ATOM 2987 O O . SER A 1 367 ? -0.421 15.600 -14.354 1.00 68.56 367 SER A O 1
ATOM 2989 N N . SER A 1 368 ? -0.524 14.498 -16.294 1.00 71.50 368 SER A N 1
ATOM 2990 C CA . SER A 1 368 ? -1.626 15.311 -16.847 1.00 71.50 368 SER A CA 1
ATOM 2991 C C . SER A 1 368 ? -2.954 15.153 -16.091 1.00 71.50 368 SER A C 1
ATOM 2993 O O . SER A 1 368 ? -3.873 15.957 -16.242 1.00 71.50 368 SER A O 1
ATOM 2995 N N . ARG A 1 369 ? -3.080 14.106 -15.266 1.00 74.12 369 ARG A N 1
ATOM 2996 C CA . ARG A 1 369 ? -4.278 13.849 -14.454 1.00 74.12 369 ARG A CA 1
ATOM 2997 C C . ARG A 1 369 ? -4.238 14.553 -13.102 1.00 74.12 369 ARG A C 1
ATOM 2999 O O . ARG A 1 369 ? -5.269 14.622 -12.435 1.00 74.12 369 ARG A O 1
ATOM 3006 N N . ALA A 1 370 ? -3.096 15.143 -12.760 1.00 71.50 370 ALA A N 1
ATOM 3007 C CA . ALA A 1 370 ? -2.885 15.887 -11.533 1.00 71.50 370 ALA A CA 1
ATOM 3008 C C . ALA A 1 370 ? -3.870 17.039 -11.337 1.00 71.50 370 ALA A C 1
ATOM 3010 O O . ALA A 1 370 ? -4.452 17.202 -10.264 1.00 71.50 370 ALA A O 1
ATOM 3011 N N . ASP A 1 371 ? -4.112 17.805 -12.399 1.00 76.00 371 ASP A N 1
ATOM 3012 C CA . ASP A 1 371 ? -5.008 18.957 -12.344 1.00 76.00 371 ASP A CA 1
ATOM 3013 C C . ASP A 1 371 ? -6.459 18.536 -12.101 1.00 76.00 371 ASP A C 1
ATOM 3015 O O . ASP A 1 371 ? -7.185 19.193 -11.355 1.00 76.00 371 ASP A O 1
ATOM 3019 N N . LYS A 1 372 ? -6.878 17.400 -12.672 1.00 82.88 372 LYS A N 1
ATOM 3020 C CA . LYS A 1 372 ? -8.226 16.854 -12.461 1.00 82.88 372 LYS A CA 1
ATOM 3021 C C . LYS A 1 372 ? -8.420 16.398 -11.021 1.00 82.88 372 LYS A C 1
ATOM 3023 O O . LYS A 1 372 ? -9.453 16.694 -10.426 1.00 82.88 372 LYS A O 1
ATOM 3028 N N . GLU A 1 373 ? -7.426 15.719 -10.457 1.00 82.75 373 GLU A N 1
ATOM 3029 C CA . GLU A 1 373 ? -7.446 15.296 -9.057 1.00 82.75 373 GLU A CA 1
ATOM 3030 C C . GLU A 1 373 ? -7.455 16.498 -8.107 1.00 82.75 373 GLU A C 1
ATOM 3032 O O . GLU A 1 373 ? -8.228 16.516 -7.154 1.00 82.75 373 GLU A O 1
ATOM 3037 N N . LYS A 1 374 ? -6.681 17.548 -8.406 1.00 82.00 374 LYS A N 1
ATOM 3038 C CA . LYS A 1 374 ? -6.681 18.797 -7.634 1.00 82.00 374 LYS A CA 1
ATOM 3039 C C . LYS A 1 374 ? -8.046 19.490 -7.651 1.00 82.00 374 LYS A C 1
ATOM 3041 O O . LYS A 1 374 ? -8.538 19.897 -6.603 1.00 82.00 374 LYS A O 1
ATOM 3046 N N . VAL A 1 375 ? -8.678 19.605 -8.821 1.00 86.25 375 VAL A N 1
ATOM 3047 C CA . VAL A 1 375 ? -10.037 20.167 -8.939 1.00 86.25 375 VAL A CA 1
ATOM 3048 C C . VAL A 1 375 ? -11.045 19.319 -8.160 1.00 86.25 375 VAL A C 1
ATOM 3050 O O . VAL A 1 375 ? -11.898 19.861 -7.455 1.00 86.25 375 VAL A O 1
ATOM 3053 N N . PHE A 1 376 ? -10.931 17.991 -8.245 1.00 87.94 376 PHE A N 1
ATOM 3054 C CA . PHE A 1 376 ? -11.779 17.078 -7.485 1.00 87.94 376 PHE A CA 1
ATOM 3055 C C . PHE A 1 376 ? -11.571 17.225 -5.971 1.00 87.94 376 PHE A C 1
ATOM 3057 O O . PHE A 1 376 ? -12.548 17.287 -5.226 1.00 87.94 376 PHE A O 1
ATOM 3064 N N . PHE A 1 377 ? -10.324 17.372 -5.519 1.00 85.50 377 PHE A N 1
ATOM 3065 C CA . PHE A 1 377 ? -9.981 17.596 -4.118 1.00 85.50 377 PHE A CA 1
ATOM 3066 C C . PHE A 1 377 ? -10.625 18.862 -3.550 1.00 85.50 377 PHE A C 1
ATOM 3068 O O . PHE A 1 377 ? -11.212 18.813 -2.471 1.00 85.50 377 PHE A O 1
ATOM 3075 N N . GLU A 1 378 ? -10.604 19.977 -4.281 1.00 86.69 378 GLU A N 1
ATOM 3076 C CA . GLU A 1 378 ? -11.278 21.203 -3.833 1.00 86.69 378 GLU A CA 1
ATOM 3077 C C . GLU A 1 378 ? -12.802 21.016 -3.714 1.00 86.69 378 GLU A C 1
ATOM 3079 O O . GLU A 1 378 ? -13.427 21.511 -2.771 1.00 86.69 378 GLU A O 1
ATOM 3084 N N . SER A 1 379 ? -13.413 20.244 -4.619 1.00 87.88 379 SER A N 1
ATOM 3085 C CA . SER A 1 379 ? -14.839 19.899 -4.531 1.00 87.88 379 SER A CA 1
ATOM 3086 C C . SER A 1 379 ? -15.139 19.012 -3.314 1.00 87.88 379 SER A C 1
ATOM 3088 O O . SER A 1 379 ? -16.051 19.301 -2.535 1.00 87.88 379 SER A O 1
ATOM 3090 N N . PHE A 1 380 ? -14.318 17.984 -3.085 1.00 87.44 380 PHE A N 1
ATOM 3091 C CA . PHE A 1 380 ? -14.395 17.112 -1.913 1.00 87.44 380 PHE A CA 1
ATOM 3092 C C . PHE A 1 380 ? -14.243 17.902 -0.605 1.00 87.44 380 PHE A C 1
ATOM 3094 O O . PHE A 1 380 ? -15.067 17.781 0.305 1.00 87.44 380 PHE A O 1
ATOM 3101 N N . ARG A 1 381 ? -13.256 18.800 -0.535 1.00 84.69 381 ARG A N 1
ATOM 3102 C CA . ARG A 1 381 ? -13.035 19.695 0.606 1.00 84.69 381 ARG A CA 1
ATOM 3103 C C . ARG A 1 381 ? -14.244 20.586 0.876 1.00 84.69 381 ARG A C 1
ATOM 3105 O O . ARG A 1 381 ? -14.629 20.771 2.034 1.00 84.69 381 ARG A O 1
ATOM 3112 N N . LYS A 1 382 ? -14.872 21.123 -0.174 1.00 87.31 382 LYS A N 1
ATOM 3113 C CA . LYS A 1 382 ? -16.094 21.926 -0.050 1.00 87.31 382 LYS A CA 1
ATOM 3114 C C . LYS A 1 382 ? -17.256 21.105 0.520 1.00 87.31 382 LYS A C 1
ATOM 3116 O O . LYS A 1 382 ? -17.971 21.616 1.381 1.00 87.31 382 LYS A O 1
ATOM 3121 N N . LYS A 1 383 ? -17.413 19.840 0.105 1.00 85.06 383 LYS A N 1
ATOM 3122 C CA . LYS A 1 383 ? -18.414 18.919 0.676 1.00 85.06 383 LYS A CA 1
ATOM 3123 C C . LYS A 1 383 ? -18.171 18.658 2.166 1.00 85.06 383 LYS A C 1
ATOM 3125 O O . LYS A 1 383 ? -19.099 18.805 2.954 1.00 85.06 383 LYS A O 1
ATOM 3130 N N . LEU A 1 384 ? -16.932 18.364 2.569 1.00 81.50 384 LEU A N 1
ATOM 3131 C CA . LEU A 1 384 ? -16.576 18.181 3.985 1.00 81.50 384 LEU A CA 1
ATOM 3132 C C . LEU A 1 384 ? -16.824 19.446 4.824 1.00 81.50 384 LEU A C 1
ATOM 3134 O O . LEU A 1 384 ? -17.354 19.380 5.932 1.00 81.50 384 LEU A O 1
ATOM 3138 N N . SER A 1 385 ? -16.513 20.618 4.271 1.00 79.31 385 SER A N 1
ATOM 3139 C CA . SER A 1 385 ? -16.746 21.896 4.957 1.00 79.31 385 SER A CA 1
ATOM 3140 C C . SER A 1 385 ? -18.240 22.166 5.177 1.00 79.31 385 SER A C 1
ATOM 3142 O O . SER A 1 385 ? -18.626 22.711 6.210 1.00 79.31 385 SER A O 1
ATOM 3144 N N . ALA A 1 386 ? -19.102 21.757 4.237 1.00 77.38 386 ALA A N 1
ATOM 3145 C CA . ALA A 1 386 ? -20.552 21.933 4.346 1.00 77.38 386 ALA A CA 1
ATOM 3146 C C . ALA A 1 386 ? -21.167 21.142 5.515 1.00 77.38 386 ALA A C 1
ATOM 3148 O O . ALA A 1 386 ? -22.165 21.573 6.091 1.00 77.38 386 ALA A O 1
ATOM 3149 N N . ILE A 1 387 ? -20.542 20.031 5.910 1.00 68.31 387 ILE A N 1
ATOM 3150 C CA . ILE A 1 387 ? -20.938 19.220 7.071 1.00 68.31 387 ILE A CA 1
ATOM 3151 C C . ILE A 1 387 ? -20.162 19.582 8.347 1.00 68.31 387 ILE A C 1
ATOM 3153 O O . ILE A 1 387 ? -20.181 18.826 9.315 1.00 68.31 387 ILE A O 1
ATOM 3157 N N . LYS A 1 388 ? -19.518 20.760 8.364 1.00 69.69 388 LYS A N 1
ATOM 3158 C CA . LYS A 1 388 ? -18.739 21.313 9.486 1.00 69.69 388 LYS A CA 1
ATOM 3159 C C . LYS A 1 388 ? -17.566 20.440 9.936 1.00 69.69 388 LYS A C 1
ATOM 3161 O O . LYS A 1 388 ? -17.129 20.560 11.071 1.00 69.69 388 LYS A O 1
ATOM 3166 N N . ILE A 1 389 ? -17.036 19.593 9.059 1.00 63.88 389 ILE A N 1
ATOM 3167 C CA . ILE A 1 389 ? -15.853 18.798 9.374 1.00 63.88 389 ILE A CA 1
ATOM 3168 C C . ILE A 1 389 ? -14.614 19.602 8.966 1.00 63.88 389 ILE A C 1
ATOM 3170 O O . ILE A 1 389 ? -14.465 19.918 7.778 1.00 63.88 389 ILE A O 1
ATOM 3174 N N . PRO A 1 390 ? -13.717 19.954 9.903 1.00 58.12 390 PRO A N 1
ATOM 3175 C CA . PRO A 1 390 ? -12.507 20.680 9.562 1.00 58.12 390 PRO A CA 1
ATOM 3176 C C . PRO A 1 390 ? -11.583 19.784 8.726 1.00 58.12 390 PRO A C 1
ATOM 3178 O O . PRO A 1 390 ? -11.172 18.701 9.143 1.00 58.12 390 PRO A O 1
ATOM 3181 N N . VAL A 1 391 ? -11.270 20.240 7.512 1.00 57.72 391 VAL A N 1
ATOM 3182 C CA . VAL A 1 391 ? -10.375 19.533 6.589 1.00 57.72 391 VAL A CA 1
ATOM 3183 C C . VAL A 1 391 ? -8.949 20.004 6.829 1.00 57.72 391 VAL A C 1
ATOM 3185 O O . VAL A 1 391 ? -8.555 21.075 6.366 1.00 57.72 391 VAL A O 1
ATOM 3188 N N . TRP A 1 392 ? -8.186 19.179 7.538 1.00 57.00 392 TRP A N 1
ATOM 3189 C CA . TRP A 1 392 ? -6.761 19.390 7.820 1.00 57.00 392 TRP A CA 1
ATOM 3190 C C . TRP A 1 392 ? -5.841 18.776 6.771 1.00 57.00 392 TRP A C 1
ATOM 3192 O O . TRP A 1 392 ? -4.636 18.710 6.975 1.00 57.00 392 TRP A O 1
ATOM 3202 N N . VAL A 1 393 ? -6.413 18.280 5.680 1.00 53.97 393 VAL A N 1
ATOM 3203 C CA . VAL A 1 393 ? -5.695 17.385 4.790 1.00 53.97 393 VAL A CA 1
ATOM 3204 C C . VAL A 1 393 ? -5.132 18.129 3.589 1.00 53.97 393 VAL A C 1
ATOM 3206 O O . VAL A 1 393 ? -5.803 18.973 2.989 1.00 53.97 393 VAL A O 1
ATOM 3209 N N . SER A 1 394 ? -3.890 17.815 3.246 1.00 55.72 394 SER A N 1
ATOM 3210 C CA . SER A 1 394 ? -3.183 18.316 2.075 1.00 55.72 394 SER A CA 1
ATOM 3211 C C . SER A 1 394 ? -3.187 17.266 0.959 1.00 55.72 394 SER A C 1
ATOM 3213 O O . SER A 1 394 ? -3.055 16.078 1.243 1.00 55.72 394 SER A O 1
ATOM 3215 N N . PRO A 1 395 ? -3.211 17.664 -0.330 1.00 51.84 395 PRO A N 1
ATOM 3216 C CA . PRO A 1 395 ? -2.940 16.770 -1.464 1.00 51.84 395 PRO A CA 1
ATOM 3217 C C . PRO A 1 395 ? -1.656 15.929 -1.323 1.00 51.84 395 PRO A C 1
ATOM 3219 O O . PRO A 1 395 ? -1.535 14.869 -1.938 1.00 51.84 395 PRO A O 1
ATOM 3222 N N . GLN A 1 396 ? -0.700 16.418 -0.526 1.00 53.25 396 GLN A N 1
ATOM 3223 C CA . GLN A 1 396 ? 0.571 15.756 -0.224 1.00 53.25 396 GLN A CA 1
ATOM 3224 C C . GLN A 1 396 ? 0.404 14.578 0.750 1.00 53.25 396 GLN A C 1
ATOM 3226 O O . GLN A 1 396 ? 1.139 13.601 0.640 1.00 53.25 396 GLN A O 1
ATOM 3231 N N . ASP A 1 397 ? -0.596 14.628 1.634 1.00 50.91 397 ASP A N 1
ATOM 3232 C CA . ASP A 1 397 ? -0.838 13.615 2.672 1.00 50.91 397 ASP A CA 1
ATOM 3233 C C . ASP A 1 397 ? -1.482 12.340 2.106 1.00 50.91 397 ASP A C 1
ATOM 3235 O O . ASP A 1 397 ? -1.483 11.291 2.746 1.00 50.91 397 ASP A O 1
ATOM 3239 N N . TYR A 1 398 ? -2.014 12.411 0.883 1.00 54.50 398 TYR A N 1
ATOM 3240 C CA . TYR A 1 398 ? -2.671 11.288 0.213 1.00 54.50 398 TYR A CA 1
ATOM 3241 C C . TYR A 1 398 ? -1.743 10.480 -0.694 1.00 54.50 398 TYR A C 1
ATOM 3243 O O . TYR A 1 398 ? -2.200 9.538 -1.340 1.00 54.50 398 TYR A O 1
ATOM 3251 N N . GLY A 1 399 ? -0.462 10.859 -0.798 1.00 51.75 399 GLY A N 1
ATOM 3252 C CA . GLY A 1 399 ? 0.486 10.175 -1.680 1.00 51.75 399 GLY A CA 1
ATOM 3253 C C . GLY A 1 399 ? 0.031 10.149 -3.141 1.00 51.75 399 GLY A C 1
ATOM 3254 O O . GLY A 1 399 ? 0.353 9.205 -3.864 1.00 51.75 399 GLY A O 1
ATOM 3255 N N . SER A 1 400 ? -0.749 11.149 -3.577 1.00 59.91 400 SER A N 1
ATOM 3256 C CA . SER A 1 400 ? -1.223 11.197 -4.957 1.00 59.91 400 SER A CA 1
ATOM 3257 C C . SER A 1 400 ? -0.015 11.216 -5.892 1.00 59.91 400 SER A C 1
ATOM 3259 O O . SER A 1 400 ? 0.895 12.038 -5.752 1.00 59.91 400 SER A O 1
ATOM 3261 N N . ILE A 1 401 ? 0.014 10.294 -6.857 1.00 59.34 401 ILE A N 1
ATOM 3262 C CA . ILE A 1 401 ? 1.107 10.200 -7.839 1.00 59.34 401 ILE A CA 1
ATOM 3263 C C . ILE A 1 401 ? 1.286 11.540 -8.556 1.00 59.34 401 ILE A C 1
ATOM 3265 O O . ILE A 1 401 ? 2.400 11.945 -8.861 1.00 59.34 401 ILE A O 1
ATOM 3269 N N . SER A 1 402 ? 0.180 12.256 -8.739 1.00 56.84 402 SER A N 1
ATOM 3270 C CA . SER A 1 402 ? 0.091 13.656 -9.133 1.00 56.84 402 SER A CA 1
ATOM 3271 C C . SER A 1 402 ? 0.962 14.599 -8.290 1.00 56.84 402 SER A C 1
ATOM 3273 O O . SER A 1 402 ? 1.850 15.258 -8.833 1.00 56.84 402 SER A O 1
ATOM 3275 N N . ALA A 1 403 ? 0.749 14.662 -6.971 1.00 60.16 403 ALA A N 1
ATOM 3276 C CA . ALA A 1 403 ? 1.507 15.551 -6.096 1.00 60.16 403 ALA A CA 1
ATOM 3277 C C . ALA A 1 403 ? 2.988 15.162 -6.054 1.00 60.16 403 ALA A C 1
ATOM 3279 O O . ALA A 1 403 ? 3.852 16.038 -6.063 1.00 60.16 403 ALA A O 1
ATOM 3280 N N . ILE A 1 404 ? 3.292 13.862 -6.072 1.00 62.47 404 ILE A N 1
ATOM 3281 C CA . ILE A 1 404 ? 4.673 13.367 -6.100 1.00 62.47 404 ILE A CA 1
ATOM 3282 C C . ILE A 1 404 ? 5.344 13.728 -7.439 1.00 62.47 404 ILE A C 1
ATOM 3284 O O . ILE A 1 404 ? 6.470 14.223 -7.453 1.00 62.47 404 ILE A O 1
ATOM 3288 N N . ALA A 1 405 ? 4.640 13.583 -8.565 1.00 62.34 405 ALA A N 1
ATOM 3289 C CA . ALA A 1 405 ? 5.123 13.995 -9.881 1.00 62.34 405 ALA A CA 1
ATOM 3290 C C . ALA A 1 405 ? 5.379 15.510 -9.952 1.00 62.34 405 ALA A C 1
ATOM 3292 O O . ALA A 1 405 ? 6.421 15.926 -10.453 1.00 62.34 405 ALA A O 1
ATOM 3293 N N . GLN A 1 406 ? 4.484 16.334 -9.396 1.00 63.59 406 GLN A N 1
ATOM 3294 C CA . GLN A 1 406 ? 4.663 17.789 -9.330 1.00 63.59 406 GLN A CA 1
ATOM 3295 C C . GLN A 1 406 ? 5.855 18.190 -8.452 1.00 63.59 406 GLN A C 1
ATOM 3297 O O . GLN A 1 406 ? 6.601 19.106 -8.795 1.00 63.59 406 GLN A O 1
ATOM 3302 N N . GLN A 1 407 ? 6.070 17.513 -7.320 1.00 61.41 407 GLN A N 1
ATOM 3303 C CA . GLN A 1 407 ? 7.234 17.778 -6.472 1.00 61.41 407 GLN A CA 1
ATOM 3304 C C . GLN A 1 407 ? 8.549 17.358 -7.146 1.00 61.41 407 GLN A C 1
ATOM 3306 O O . GLN A 1 407 ? 9.561 18.044 -6.980 1.00 61.41 407 GLN A O 1
ATOM 3311 N N . PHE A 1 408 ? 8.535 16.279 -7.935 1.00 61.31 408 PHE A N 1
ATOM 3312 C CA . PHE A 1 408 ? 9.668 15.883 -8.770 1.00 61.31 408 PHE A CA 1
ATOM 3313 C C . PHE A 1 408 ? 9.965 16.926 -9.851 1.00 61.31 408 PHE A C 1
ATOM 3315 O O . PHE A 1 408 ? 11.108 17.358 -9.981 1.00 61.31 408 PHE A O 1
ATOM 3322 N N . GLU A 1 409 ? 8.944 17.393 -10.575 1.00 63.34 409 GLU A N 1
ATOM 3323 C CA . GLU A 1 409 ? 9.080 18.459 -11.579 1.00 63.34 409 GLU A CA 1
ATOM 3324 C C . GLU A 1 409 ? 9.595 19.771 -10.973 1.00 63.34 409 GLU A C 1
ATOM 3326 O O . GLU A 1 409 ? 10.394 20.469 -11.591 1.00 63.34 409 GLU A O 1
ATOM 3331 N N . ALA A 1 410 ? 9.200 20.081 -9.738 1.00 62.09 410 ALA A N 1
ATOM 3332 C CA . ALA A 1 410 ? 9.679 21.247 -9.002 1.00 62.09 410 ALA A CA 1
ATOM 3333 C C . ALA A 1 410 ? 11.107 21.090 -8.437 1.00 62.09 410 ALA A C 1
ATOM 3335 O O . ALA A 1 410 ? 11.574 21.990 -7.739 1.00 62.09 410 ALA A O 1
ATOM 3336 N N . GLY A 1 411 ? 11.777 19.952 -8.667 1.00 54.78 411 GLY A N 1
ATOM 3337 C CA . GLY A 1 411 ? 13.105 19.654 -8.119 1.00 54.78 411 GLY A CA 1
ATOM 3338 C C . GLY A 1 411 ? 13.132 19.513 -6.593 1.00 54.78 411 GLY A C 1
ATOM 3339 O O . GLY A 1 411 ? 14.196 19.579 -5.988 1.00 54.78 411 GLY A O 1
ATOM 3340 N N . LYS A 1 412 ? 11.966 19.346 -5.953 1.00 52.09 412 LYS A N 1
ATOM 3341 C CA . LYS A 1 412 ? 11.820 19.280 -4.488 1.00 52.09 412 LYS A CA 1
ATOM 3342 C C . LYS A 1 412 ? 11.985 17.868 -3.929 1.00 52.09 412 LYS A C 1
ATOM 3344 O O . LYS A 1 412 ? 12.132 17.715 -2.721 1.00 52.09 412 LYS A O 1
ATOM 3349 N N . LEU A 1 413 ? 11.963 16.849 -4.789 1.00 49.12 413 LEU A N 1
ATOM 3350 C CA . LEU A 1 413 ? 12.250 15.465 -4.419 1.00 49.12 413 LEU A CA 1
ATOM 3351 C C . LEU A 1 413 ? 13.678 15.099 -4.831 1.00 49.12 413 LEU A C 1
ATOM 3353 O O . LEU A 1 413 ? 13.955 14.830 -6.001 1.00 49.12 413 LEU A O 1
ATOM 3357 N N . SER A 1 414 ? 14.582 15.045 -3.853 1.00 42.66 414 SER A N 1
ATOM 3358 C CA . SER A 1 414 ? 15.839 14.309 -3.972 1.00 42.66 414 SER A CA 1
ATOM 3359 C C . SER A 1 414 ? 15.547 12.846 -3.657 1.00 42.66 414 SER A C 1
ATOM 3361 O O . SER A 1 414 ? 15.379 12.441 -2.508 1.00 42.66 414 SER A O 1
ATOM 3363 N N . PHE A 1 415 ? 15.406 12.033 -4.699 1.00 42.62 415 PHE A N 1
ATOM 3364 C CA . PHE A 1 415 ? 15.199 10.610 -4.500 1.00 42.62 415 PHE A CA 1
ATOM 3365 C C . PHE A 1 415 ? 16.490 9.985 -3.976 1.00 42.62 415 PHE A C 1
ATOM 3367 O O . PHE A 1 415 ? 17.483 9.882 -4.694 1.00 42.62 415 PHE A O 1
ATOM 3374 N N . ILE A 1 416 ? 16.474 9.578 -2.711 1.00 39.00 416 ILE A N 1
ATOM 3375 C CA . ILE A 1 416 ? 17.390 8.561 -2.217 1.00 39.00 416 ILE A CA 1
ATOM 3376 C C . ILE A 1 416 ? 16.829 7.231 -2.736 1.00 39.00 416 ILE A C 1
ATOM 3378 O O . ILE A 1 416 ? 15.695 6.903 -2.380 1.00 39.00 416 ILE A O 1
ATOM 3382 N N . PRO A 1 417 ? 17.566 6.473 -3.567 1.00 32.97 417 PRO A N 1
ATOM 3383 C CA . PRO A 1 417 ? 17.069 5.227 -4.128 1.00 32.97 417 PRO A CA 1
ATOM 3384 C C . PRO A 1 417 ? 16.546 4.287 -3.030 1.00 32.97 417 PRO A C 1
ATOM 3386 O O . PRO A 1 417 ? 17.214 4.122 -2.002 1.00 32.97 417 PRO A O 1
ATOM 3389 N N . PRO A 1 418 ? 15.410 3.598 -3.237 1.00 36.34 418 PRO A N 1
ATOM 3390 C CA . PRO A 1 418 ? 14.878 2.578 -2.344 1.00 36.34 418 PRO A CA 1
ATOM 3391 C C . PRO A 1 418 ? 15.813 1.374 -2.230 1.00 36.34 418 PRO A C 1
ATOM 3393 O O . PRO A 1 418 ? 15.546 0.464 -1.461 1.00 36.34 418 PRO A O 1
ATOM 3396 N N . GLU A 1 419 ? 16.971 1.378 -2.889 1.00 35.56 419 GLU A N 1
ATOM 3397 C CA . GLU A 1 419 ? 18.085 0.498 -2.546 1.00 35.56 419 GLU A CA 1
ATOM 3398 C C . GLU A 1 419 ? 18.602 0.714 -1.107 1.00 35.56 419 GLU A C 1
ATOM 3400 O O . GLU A 1 419 ? 19.168 -0.208 -0.518 1.00 35.56 419 GLU A O 1
ATOM 3405 N N . LEU A 1 420 ? 18.327 1.873 -0.489 1.00 33.41 420 LEU A N 1
ATOM 3406 C CA . LEU A 1 420 ? 18.477 2.091 0.957 1.00 33.41 420 LEU A CA 1
ATOM 3407 C C . LEU A 1 420 ? 17.316 1.526 1.794 1.00 33.41 420 LEU A C 1
ATOM 3409 O O . LEU A 1 420 ? 17.427 1.495 3.018 1.00 33.41 420 LEU A O 1
ATOM 3413 N N . ILE A 1 421 ? 16.274 0.999 1.148 1.00 36.25 421 ILE A N 1
ATOM 3414 C CA . ILE A 1 421 ? 15.174 0.176 1.677 1.00 36.25 421 ILE A CA 1
ATOM 3415 C C . ILE A 1 421 ? 15.244 -1.209 0.992 1.00 36.25 421 ILE A C 1
ATOM 3417 O O . ILE A 1 421 ? 14.278 -1.720 0.430 1.00 36.25 421 ILE A O 1
ATOM 3421 N N . LYS A 1 422 ? 16.422 -1.847 0.983 1.00 34.47 422 LYS A N 1
ATOM 3422 C CA . LYS A 1 422 ? 16.499 -3.280 0.667 1.00 34.47 422 LYS A CA 1
ATOM 3423 C C . LYS A 1 422 ? 15.963 -4.089 1.841 1.00 34.47 422 LYS A C 1
ATOM 3425 O O . LYS A 1 422 ? 16.698 -4.368 2.776 1.00 34.47 422 LYS A O 1
ATOM 3430 N N . GLU A 1 423 ? 14.675 -4.389 1.740 1.00 35.97 423 GLU A N 1
ATOM 3431 C CA . GLU A 1 423 ? 13.896 -5.532 2.243 1.00 35.97 423 GLU A CA 1
ATOM 3432 C C . GLU A 1 423 ? 12.444 -5.058 2.097 1.00 35.97 423 GLU A C 1
ATOM 3434 O O . GLU A 1 423 ? 12.014 -4.138 2.776 1.00 35.97 423 GLU A O 1
ATOM 3439 N N . GLN A 1 424 ? 11.685 -5.464 1.084 1.00 31.39 424 GLN A N 1
ATOM 3440 C CA . GLN A 1 424 ? 10.861 -6.670 1.131 1.00 31.39 424 GLN A CA 1
ATOM 3441 C C . GLN A 1 424 ? 10.247 -6.921 -0.262 1.00 31.39 424 GLN A C 1
ATOM 3443 O O . GLN A 1 424 ? 9.030 -7.038 -0.413 1.00 31.39 424 GLN A O 1
ATOM 3448 N N . SER A 1 425 ? 11.061 -7.080 -1.310 1.00 30.20 425 SER A N 1
ATOM 3449 C CA . SER A 1 425 ? 10.591 -7.964 -2.375 1.00 30.20 425 SER A CA 1
ATOM 3450 C C . SER A 1 425 ? 10.617 -9.373 -1.786 1.00 30.20 425 SER A C 1
ATOM 3452 O O . SER A 1 425 ? 11.611 -10.096 -1.837 1.00 30.20 425 SER A O 1
ATOM 3454 N N . LEU A 1 426 ? 9.493 -9.768 -1.173 1.00 35.69 426 LEU A N 1
ATOM 3455 C CA . LEU A 1 426 ? 9.039 -11.145 -1.269 1.00 35.69 426 LEU A CA 1
ATOM 3456 C C . LEU A 1 426 ? 9.213 -11.478 -2.743 1.00 35.69 426 LEU A C 1
ATOM 3458 O O . LEU A 1 426 ? 8.416 -11.046 -3.577 1.00 35.69 426 LEU A O 1
ATOM 3462 N N . LYS A 1 427 ? 10.305 -12.178 -3.073 1.00 30.42 427 LYS A N 1
ATOM 3463 C CA . LYS A 1 427 ? 10.378 -12.935 -4.306 1.00 30.42 427 LYS A CA 1
ATOM 3464 C C . LYS A 1 427 ? 9.047 -13.657 -4.328 1.00 30.42 427 LYS A C 1
ATOM 3466 O O . LYS A 1 427 ? 8.800 -14.523 -3.485 1.00 30.42 427 LYS A O 1
ATOM 3471 N N . ARG A 1 428 ? 8.155 -13.241 -5.230 1.00 32.22 428 ARG A N 1
ATOM 3472 C CA . ARG A 1 428 ? 7.127 -14.133 -5.722 1.00 32.22 428 ARG A CA 1
ATOM 3473 C C . ARG A 1 428 ? 7.953 -15.325 -6.167 1.00 32.22 428 ARG A C 1
ATOM 3475 O O . ARG A 1 428 ? 8.624 -15.266 -7.192 1.00 32.22 428 ARG A O 1
ATOM 3482 N N . ASN A 1 429 ? 8.006 -16.359 -5.334 1.00 31.02 429 ASN A N 1
ATOM 3483 C CA . ASN A 1 429 ? 8.293 -17.681 -5.827 1.00 31.02 429 ASN A CA 1
ATOM 3484 C C . ASN A 1 429 ? 7.105 -17.929 -6.741 1.00 31.02 429 ASN A C 1
ATOM 3486 O O . ASN A 1 429 ? 6.056 -18.392 -6.292 1.00 31.02 429 ASN A O 1
ATOM 3490 N N . ILE A 1 430 ? 7.246 -17.492 -7.995 1.00 34.16 430 ILE A N 1
ATOM 3491 C CA . ILE A 1 430 ? 6.486 -18.003 -9.113 1.00 34.16 430 ILE A CA 1
ATOM 3492 C C . ILE A 1 430 ? 6.866 -19.476 -9.104 1.00 34.16 430 ILE A C 1
ATOM 3494 O O . ILE A 1 430 ? 7.855 -19.903 -9.687 1.00 34.16 430 ILE A O 1
ATOM 3498 N N . THR A 1 431 ? 6.147 -20.230 -8.284 1.00 40.50 431 THR A N 1
ATOM 3499 C CA . THR A 1 431 ? 6.057 -21.662 -8.452 1.00 40.50 431 THR A CA 1
ATOM 3500 C C . THR A 1 431 ? 5.272 -21.736 -9.744 1.00 40.50 431 THR A C 1
ATOM 3502 O O . THR A 1 431 ? 4.132 -21.270 -9.757 1.00 40.50 431 THR A O 1
ATOM 3505 N N . ALA A 1 432 ? 5.908 -22.141 -10.843 1.00 44.72 432 ALA A N 1
ATOM 3506 C CA . ALA A 1 432 ? 5.193 -22.370 -12.087 1.00 44.72 432 ALA A CA 1
ATOM 3507 C C . ALA A 1 432 ? 4.057 -23.340 -11.744 1.00 44.72 432 ALA A C 1
ATOM 3509 O O . ALA A 1 432 ? 4.304 -24.486 -11.368 1.00 44.72 432 ALA A O 1
ATOM 3510 N N . SER A 1 433 ? 2.831 -22.826 -11.691 1.00 55.50 433 SER A N 1
ATOM 3511 C CA . SER A 1 433 ? 1.679 -23.605 -11.278 1.00 55.50 433 SER A CA 1
ATOM 3512 C C . SER A 1 433 ? 1.399 -24.627 -12.367 1.00 55.50 433 SER A C 1
ATOM 3514 O O . SER A 1 433 ? 1.409 -24.293 -13.551 1.00 55.50 433 SER A O 1
ATOM 3516 N N . PHE A 1 434 ? 1.193 -25.883 -11.979 1.00 67.25 434 PHE A N 1
ATOM 3517 C CA . PHE A 1 434 ? 0.878 -26.924 -12.943 1.00 67.25 434 PHE A CA 1
ATOM 3518 C C . PHE A 1 434 ? -0.628 -26.897 -13.222 1.00 67.25 434 PHE A C 1
ATOM 3520 O O . PHE A 1 434 ? -1.422 -27.254 -12.351 1.00 67.25 434 PHE A O 1
ATOM 3527 N N . ASP A 1 435 ? -1.020 -26.431 -14.411 1.00 72.50 435 ASP A N 1
ATOM 3528 C CA . ASP A 1 435 ? -2.427 -26.304 -14.805 1.00 72.50 435 ASP A CA 1
ATOM 3529 C C . ASP A 1 435 ? -3.055 -27.686 -15.030 1.00 72.50 435 ASP A C 1
ATOM 3531 O O . ASP A 1 435 ? -2.939 -28.305 -16.092 1.00 72.50 435 ASP A O 1
ATOM 3535 N N . LEU A 1 436 ? -3.723 -28.190 -13.993 1.00 77.75 436 LEU A N 1
ATOM 3536 C CA . LEU A 1 436 ? -4.523 -29.406 -14.064 1.00 77.75 436 LEU A CA 1
ATOM 3537 C C . LEU A 1 436 ? -5.884 -29.126 -14.708 1.00 77.75 436 LEU A C 1
ATOM 3539 O O . LEU A 1 436 ? -6.478 -28.064 -14.528 1.00 77.75 436 LEU A O 1
ATOM 3543 N N . ALA A 1 437 ? -6.432 -30.125 -15.405 1.00 76.88 437 ALA A N 1
ATOM 3544 C CA . ALA A 1 437 ? -7.819 -30.070 -15.855 1.00 76.88 437 ALA A CA 1
ATOM 3545 C C . ALA A 1 437 ? -8.767 -29.880 -14.648 1.00 76.88 437 ALA A C 1
ATOM 3547 O O . ALA A 1 437 ? -8.516 -30.494 -13.597 1.00 76.88 437 ALA A O 1
ATOM 3548 N N . PRO A 1 438 ? -9.871 -29.116 -14.795 1.00 64.81 438 PRO A N 1
ATOM 3549 C CA . PRO A 1 438 ? -10.899 -29.011 -13.764 1.00 64.81 438 PRO A CA 1
ATOM 3550 C C . PRO A 1 438 ? -11.321 -30.409 -13.288 1.00 64.81 438 PRO A C 1
ATOM 3552 O O . PRO A 1 438 ? -11.380 -31.346 -14.087 1.00 64.81 438 PRO A O 1
ATOM 3555 N N . GLU A 1 439 ? -11.576 -30.561 -11.986 1.00 74.75 439 GLU A N 1
ATOM 3556 C CA . GLU A 1 439 ? -11.999 -31.825 -11.346 1.00 74.75 439 GLU A CA 1
ATOM 3557 C C . GLU A 1 439 ? -10.913 -32.911 -11.187 1.00 74.75 439 GLU A C 1
ATOM 3559 O O . GLU A 1 439 ? -11.226 -34.074 -10.922 1.00 74.75 439 GLU A O 1
ATOM 3564 N N . THR A 1 440 ? -9.627 -32.582 -11.341 1.00 83.94 440 THR A N 1
ATOM 3565 C CA . THR A 1 440 ? -8.541 -33.536 -11.049 1.00 83.94 440 THR A CA 1
ATOM 3566 C C . THR A 1 440 ? -8.385 -33.734 -9.538 1.00 83.94 440 THR A C 1
ATOM 3568 O O . THR A 1 440 ? -8.185 -32.774 -8.798 1.00 83.94 440 THR A O 1
ATOM 3571 N N . ASN A 1 441 ? -8.451 -34.984 -9.071 1.00 91.62 441 ASN A N 1
ATOM 3572 C CA . ASN A 1 441 ? -8.254 -35.335 -7.666 1.00 91.62 441 ASN A CA 1
ATOM 3573 C C . ASN A 1 441 ? -6.857 -35.919 -7.429 1.00 91.62 441 ASN A C 1
ATOM 3575 O O . ASN A 1 441 ? -6.184 -36.379 -8.347 1.00 91.62 441 ASN A O 1
ATOM 3579 N N . TRP A 1 442 ? -6.444 -36.014 -6.162 1.00 94.31 442 TRP A N 1
ATOM 3580 C CA . TRP A 1 442 ? -5.138 -36.579 -5.793 1.00 94.31 442 TRP A CA 1
ATOM 3581 C C . TRP A 1 442 ? -4.862 -37.973 -6.355 1.00 94.31 442 TRP A C 1
ATOM 3583 O O . TRP A 1 442 ? -3.718 -38.289 -6.655 1.00 94.31 442 TRP A O 1
ATOM 3593 N N . LYS A 1 443 ? -5.897 -38.805 -6.494 1.00 93.19 443 LYS A N 1
ATOM 3594 C CA . LYS A 1 443 ? -5.770 -40.179 -7.003 1.00 93.19 443 LYS A CA 1
ATOM 3595 C C . LYS A 1 443 ? -5.446 -40.243 -8.496 1.00 93.19 443 LYS A C 1
ATOM 3597 O O . LYS A 1 443 ? -4.964 -41.271 -8.952 1.00 93.19 443 LYS A O 1
ATOM 3602 N N . ASP A 1 444 ? -5.704 -39.162 -9.225 1.00 92.38 444 ASP A N 1
ATOM 3603 C CA . ASP A 1 444 ? -5.481 -39.074 -10.669 1.00 92.38 444 ASP A CA 1
ATOM 3604 C C . ASP A 1 444 ? -4.045 -38.638 -11.001 1.00 92.38 444 ASP A C 1
ATOM 3606 O O . ASP A 1 444 ? -3.681 -38.554 -12.173 1.00 92.38 444 ASP A O 1
ATOM 3610 N N . ILE A 1 445 ? -3.237 -38.340 -9.976 1.00 94.69 445 ILE A N 1
ATOM 3611 C CA . ILE A 1 445 ? -1.873 -37.828 -10.096 1.00 94.69 445 ILE A CA 1
ATOM 3612 C C . ILE A 1 445 ? -0.877 -38.948 -9.789 1.00 94.69 445 ILE A C 1
ATOM 3614 O O . ILE A 1 445 ? -0.915 -39.571 -8.725 1.00 94.69 445 ILE A O 1
ATOM 3618 N N . THR A 1 446 ? 0.070 -39.147 -10.701 1.00 95.06 446 THR A N 1
ATOM 3619 C CA . THR A 1 446 ? 1.256 -39.983 -10.504 1.00 95.06 446 THR A CA 1
ATOM 3620 C C . THR A 1 446 ? 2.511 -39.126 -10.592 1.00 95.06 446 THR A C 1
ATOM 3622 O O . THR A 1 446 ? 2.697 -38.407 -11.567 1.00 95.06 446 THR A O 1
ATOM 3625 N N . ILE A 1 447 ? 3.398 -39.225 -9.604 1.00 95.69 447 ILE A N 1
ATOM 3626 C CA . ILE A 1 447 ? 4.741 -38.636 -9.653 1.00 95.69 447 ILE A CA 1
ATOM 3627 C C . ILE A 1 447 ? 5.737 -39.778 -9.833 1.00 95.69 447 ILE A C 1
ATOM 3629 O O . ILE A 1 447 ? 5.906 -40.618 -8.945 1.00 95.69 447 ILE A O 1
ATOM 3633 N N . LYS A 1 448 ? 6.388 -39.812 -10.995 1.00 94.81 448 LYS A N 1
ATOM 3634 C CA . LYS A 1 448 ? 7.423 -40.784 -11.337 1.00 94.81 448 LYS A CA 1
ATOM 3635 C C . LYS A 1 448 ? 8.796 -40.142 -11.248 1.00 94.81 448 LYS A C 1
ATOM 3637 O O . LYS A 1 448 ? 9.113 -39.280 -12.059 1.00 94.81 448 LYS A O 1
ATOM 3642 N N . PHE A 1 449 ? 9.616 -40.578 -10.304 1.00 93.56 449 PHE A N 1
ATOM 3643 C CA . PHE A 1 449 ? 10.990 -40.103 -10.191 1.00 93.56 449 PHE A CA 1
ATOM 3644 C C . PHE A 1 449 ? 11.840 -40.663 -11.337 1.00 93.56 449 PHE A C 1
ATOM 3646 O O . PHE A 1 449 ? 11.814 -41.860 -11.618 1.00 93.56 449 PHE A O 1
ATOM 3653 N N . ILE A 1 450 ? 12.557 -39.779 -12.035 1.00 91.94 450 ILE A N 1
ATOM 3654 C CA . ILE A 1 450 ? 13.574 -40.158 -13.027 1.00 91.94 450 ILE A CA 1
ATOM 3655 C C . ILE A 1 450 ? 14.895 -40.423 -12.300 1.00 91.94 450 ILE A C 1
ATOM 3657 O O . ILE A 1 450 ? 15.579 -41.398 -12.582 1.00 91.94 450 ILE A O 1
ATOM 3661 N N . ASN A 1 451 ? 15.234 -39.547 -11.357 1.00 90.25 451 ASN A N 1
ATOM 3662 C CA . ASN A 1 451 ? 16.368 -39.646 -10.445 1.00 90.25 451 ASN A CA 1
ATOM 3663 C C . ASN A 1 451 ? 15.957 -38.978 -9.111 1.00 90.25 451 ASN A C 1
ATOM 3665 O O . ASN A 1 451 ? 14.773 -38.734 -8.881 1.00 90.25 451 ASN A O 1
ATOM 3669 N N . ASN A 1 452 ? 16.905 -38.670 -8.225 1.00 89.81 452 ASN A N 1
ATOM 3670 C CA . ASN A 1 452 ? 16.595 -38.038 -6.934 1.00 89.81 452 ASN A CA 1
ATOM 3671 C C . ASN A 1 452 ? 16.155 -36.564 -7.035 1.00 89.81 452 ASN A C 1
ATOM 3673 O O . ASN A 1 452 ? 15.726 -36.000 -6.032 1.00 89.81 452 ASN A O 1
ATOM 3677 N N . GLU A 1 453 ? 16.255 -35.932 -8.202 1.00 90.94 453 GLU A N 1
ATOM 3678 C CA . GLU A 1 453 ? 16.023 -34.498 -8.418 1.00 90.94 453 GLU A CA 1
ATOM 3679 C C . GLU A 1 453 ? 14.899 -34.203 -9.424 1.00 90.94 453 GLU A C 1
ATOM 3681 O O . GLU A 1 453 ? 14.161 -33.230 -9.254 1.00 90.94 453 GLU A O 1
ATOM 3686 N N . ASP A 1 454 ? 14.750 -35.054 -10.437 1.00 91.25 454 ASP A N 1
ATOM 3687 C CA . ASP A 1 454 ? 13.832 -34.919 -11.562 1.00 91.25 454 ASP A CA 1
ATOM 3688 C C . ASP A 1 454 ? 12.662 -35.900 -11.460 1.00 91.25 454 ASP A C 1
ATOM 3690 O O . ASP A 1 454 ? 12.829 -37.085 -11.149 1.00 91.25 454 ASP A O 1
ATOM 3694 N N . VAL A 1 455 ? 11.470 -35.429 -11.825 1.00 95.19 455 VAL A N 1
ATOM 3695 C CA . VAL A 1 455 ? 10.239 -36.221 -11.860 1.00 95.19 455 VAL A CA 1
ATOM 3696 C C . VAL A 1 455 ? 9.464 -36.005 -13.159 1.00 95.19 455 VAL A C 1
ATOM 3698 O O . VAL A 1 455 ? 9.565 -34.975 -13.824 1.00 95.19 455 VAL A O 1
ATOM 3701 N N . ILE A 1 456 ? 8.640 -36.986 -13.506 1.00 93.81 456 ILE A N 1
ATOM 3702 C CA . ILE A 1 456 ? 7.562 -36.868 -14.482 1.00 93.81 456 ILE A CA 1
ATOM 3703 C C . ILE A 1 456 ? 6.253 -36.953 -13.711 1.00 93.81 456 ILE A C 1
ATOM 3705 O O . ILE A 1 456 ? 5.954 -37.962 -13.073 1.00 93.81 456 ILE A O 1
ATOM 3709 N N . ILE A 1 457 ? 5.467 -35.893 -13.794 1.00 94.12 457 ILE A N 1
ATOM 3710 C CA . ILE A 1 457 ? 4.108 -35.828 -13.286 1.00 94.12 457 ILE A CA 1
ATOM 3711 C C . ILE A 1 457 ? 3.170 -36.283 -14.397 1.00 94.12 457 ILE A C 1
ATOM 3713 O O . ILE A 1 457 ? 3.237 -35.788 -15.522 1.00 94.12 457 ILE A O 1
ATOM 3717 N N . ILE A 1 458 ? 2.298 -37.229 -14.073 1.00 91.88 458 ILE A N 1
ATOM 3718 C CA . ILE A 1 458 ? 1.274 -37.756 -14.967 1.00 91.88 458 ILE A CA 1
ATOM 3719 C C . ILE A 1 458 ? -0.077 -37.479 -14.321 1.00 91.88 458 ILE A C 1
ATOM 3721 O O . ILE A 1 458 ? -0.326 -37.928 -13.202 1.00 91.88 458 ILE A O 1
ATOM 3725 N N . ALA A 1 459 ? -0.938 -36.740 -15.013 1.00 89.88 459 ALA A N 1
ATOM 3726 C CA . ALA A 1 459 ? -2.307 -36.483 -14.582 1.00 89.88 459 ALA A CA 1
ATOM 3727 C C . ALA A 1 459 ? -3.246 -36.604 -15.786 1.00 89.88 459 ALA A C 1
ATOM 3729 O O . ALA A 1 459 ? -3.212 -35.774 -16.696 1.00 89.88 459 ALA A O 1
ATOM 3730 N N . LYS A 1 460 ? -4.080 -37.651 -15.815 1.00 80.56 460 LYS A N 1
ATOM 3731 C CA . LYS A 1 460 ? -4.907 -38.010 -16.987 1.00 80.56 460 LYS A CA 1
ATOM 3732 C C . LYS A 1 460 ? -4.042 -38.119 -18.264 1.00 80.56 460 LYS A C 1
ATOM 3734 O O . LYS A 1 460 ? -3.200 -39.007 -18.334 1.00 80.56 460 LYS A O 1
ATOM 3739 N N . ASN A 1 461 ? -4.217 -37.219 -19.239 1.00 76.19 461 ASN A N 1
ATOM 3740 C CA . ASN A 1 461 ? -3.466 -37.192 -20.506 1.00 76.19 461 ASN A CA 1
ATOM 3741 C C . ASN A 1 461 ? -2.253 -36.236 -20.488 1.00 76.19 461 ASN A C 1
ATOM 3743 O O . ASN A 1 461 ? -1.610 -36.045 -21.518 1.00 76.19 461 ASN A O 1
ATOM 3747 N N . LEU A 1 462 ? -1.958 -35.595 -19.352 1.00 82.06 462 LEU A N 1
ATOM 3748 C CA . LEU A 1 462 ? -0.852 -34.647 -19.223 1.00 82.06 462 LEU A CA 1
ATOM 3749 C C . LEU A 1 462 ? 0.393 -35.342 -18.681 1.00 82.06 462 LEU A C 1
ATOM 3751 O O . LEU A 1 462 ? 0.340 -36.009 -17.649 1.00 82.06 462 LEU A O 1
ATOM 3755 N N . HIS A 1 463 ? 1.516 -35.117 -19.361 1.00 87.75 463 HIS A N 1
ATOM 3756 C CA . HIS A 1 463 ? 2.849 -35.515 -18.926 1.00 87.75 463 HIS A CA 1
ATOM 3757 C C . HIS A 1 463 ? 3.702 -34.262 -18.761 1.00 87.75 463 HIS A C 1
ATOM 3759 O O . HIS A 1 463 ? 3.938 -33.539 -19.727 1.00 87.75 463 HIS A O 1
ATOM 3765 N N . HIS A 1 464 ? 4.181 -34.013 -17.549 1.00 88.44 464 HIS A N 1
ATOM 3766 C CA . HIS A 1 464 ? 4.986 -32.841 -17.240 1.00 88.44 464 HIS A CA 1
ATOM 3767 C C . HIS A 1 464 ? 6.268 -33.256 -16.546 1.00 88.44 464 HIS A C 1
ATOM 3769 O O . HIS A 1 464 ? 6.253 -33.801 -15.444 1.00 88.44 464 HIS A O 1
ATOM 3775 N N . ARG A 1 465 ? 7.390 -33.027 -17.224 1.00 90.81 465 ARG A N 1
ATOM 3776 C CA . ARG A 1 465 ? 8.707 -33.202 -16.627 1.00 90.81 465 ARG A CA 1
ATOM 3777 C C . ARG A 1 465 ? 9.041 -31.946 -15.834 1.00 90.81 465 ARG A C 1
ATOM 3779 O O . ARG A 1 465 ? 8.948 -30.854 -16.379 1.00 90.81 465 ARG A O 1
ATOM 3786 N N . THR A 1 466 ? 9.443 -32.129 -14.586 1.00 91.81 466 THR A N 1
ATOM 3787 C CA . THR A 1 466 ? 9.844 -31.045 -13.688 1.00 91.81 466 THR A CA 1
ATOM 3788 C C . THR A 1 466 ? 10.891 -31.548 -12.695 1.00 91.81 466 THR A C 1
ATOM 3790 O O . THR A 1 466 ? 11.249 -32.727 -12.699 1.00 91.81 466 THR A O 1
ATOM 3793 N N . ASN A 1 467 ? 11.404 -30.665 -11.848 1.00 91.25 467 ASN A N 1
ATOM 3794 C CA . ASN A 1 467 ? 12.395 -30.984 -10.826 1.00 91.25 467 ASN A CA 1
ATOM 3795 C C . ASN A 1 467 ? 12.026 -30.351 -9.479 1.00 91.25 467 ASN A C 1
ATOM 3797 O O . ASN A 1 467 ? 11.092 -29.554 -9.355 1.00 91.25 467 ASN A O 1
ATOM 3801 N N . TYR A 1 468 ? 12.795 -30.689 -8.446 1.00 90.12 468 TYR A N 1
ATOM 3802 C CA . TYR A 1 468 ? 12.583 -30.143 -7.109 1.00 90.12 468 TYR A CA 1
ATOM 3803 C C . TYR A 1 468 ? 12.634 -28.607 -7.056 1.00 90.12 468 TYR A C 1
ATOM 3805 O O . TYR A 1 468 ? 11.971 -28.031 -6.198 1.00 90.12 468 TYR A O 1
ATOM 3813 N N . ARG A 1 469 ? 13.392 -27.918 -7.925 1.00 86.94 469 ARG A N 1
ATOM 3814 C CA . ARG A 1 469 ? 13.484 -26.446 -7.913 1.00 86.94 469 ARG A CA 1
ATOM 3815 C C . ARG A 1 469 ? 12.195 -25.817 -8.417 1.00 86.94 469 ARG A C 1
ATOM 3817 O O . ARG A 1 469 ? 11.605 -24.993 -7.724 1.00 86.94 469 ARG A O 1
ATOM 3824 N N . GLU A 1 470 ? 11.726 -26.270 -9.571 1.00 85.06 470 GLU A N 1
ATOM 3825 C CA . GLU A 1 470 ? 10.493 -25.804 -10.214 1.00 85.06 470 GLU A CA 1
ATOM 3826 C C . GLU A 1 470 ? 9.246 -26.105 -9.379 1.00 85.06 470 GLU A C 1
ATOM 3828 O O . GLU A 1 470 ? 8.353 -25.267 -9.263 1.00 85.06 470 GLU A O 1
ATOM 3833 N N . MET A 1 471 ? 9.218 -27.260 -8.706 1.00 86.81 471 MET A N 1
ATOM 3834 C CA . MET A 1 471 ? 8.158 -27.612 -7.757 1.00 86.81 471 MET A CA 1
ATOM 3835 C C . MET A 1 471 ? 8.251 -26.851 -6.416 1.00 86.81 471 MET A C 1
ATOM 3837 O O . MET A 1 471 ? 7.465 -27.091 -5.497 1.00 86.81 471 MET A O 1
ATOM 3841 N N . GLY A 1 472 ? 9.220 -25.941 -6.268 1.00 87.00 472 GLY A N 1
ATOM 3842 C CA . GLY A 1 472 ? 9.383 -25.087 -5.094 1.00 87.00 472 GLY A CA 1
ATOM 3843 C C . GLY A 1 472 ? 9.995 -25.792 -3.883 1.00 87.00 472 GLY A C 1
ATOM 3844 O O . GLY A 1 472 ? 9.778 -25.364 -2.750 1.00 87.00 472 GLY A O 1
ATOM 3845 N N . PHE A 1 473 ? 10.739 -26.882 -4.075 1.00 90.38 473 PHE A N 1
ATOM 3846 C CA . PHE A 1 473 ? 11.428 -27.668 -3.044 1.00 90.38 473 PHE A CA 1
ATOM 3847 C C . PHE A 1 473 ? 12.943 -27.404 -2.937 1.00 90.38 473 PHE A C 1
ATOM 3849 O O . PHE A 1 473 ? 13.630 -28.154 -2.247 1.00 90.38 473 PHE A O 1
ATOM 3856 N N . GLU A 1 474 ? 13.478 -26.345 -3.546 1.00 88.69 474 GLU A N 1
ATOM 3857 C CA . GLU A 1 474 ? 14.893 -25.970 -3.394 1.00 88.69 474 GLU A CA 1
ATOM 3858 C C . GLU A 1 474 ? 15.225 -25.449 -1.980 1.00 88.69 474 GLU A C 1
ATOM 3860 O O . GLU A 1 474 ? 14.511 -24.624 -1.405 1.00 88.69 474 GLU A O 1
ATOM 3865 N N . ASP A 1 475 ? 16.335 -25.929 -1.420 1.00 79.69 475 ASP A N 1
ATOM 3866 C CA . ASP A 1 475 ? 17.062 -25.323 -0.307 1.00 79.69 475 ASP A CA 1
ATOM 3867 C C . ASP A 1 475 ? 18.098 -24.344 -0.884 1.00 79.69 475 ASP A C 1
ATOM 3869 O O . ASP A 1 475 ? 19.163 -24.737 -1.370 1.00 79.69 475 ASP A O 1
ATOM 3873 N N . LEU A 1 476 ? 17.781 -23.047 -0.819 1.00 66.31 476 LEU A N 1
ATOM 3874 C CA . LEU A 1 476 ? 18.599 -21.972 -1.393 1.00 66.31 476 LEU A CA 1
ATOM 3875 C C . LEU A 1 476 ? 20.007 -21.877 -0.783 1.00 66.31 476 LEU A C 1
ATOM 3877 O O . LEU A 1 476 ? 20.907 -21.345 -1.431 1.00 66.31 476 LEU A O 1
ATOM 3881 N N . LYS A 1 477 ? 20.221 -22.382 0.444 1.00 67.62 477 LYS A N 1
ATOM 3882 C CA . LYS A 1 477 ? 21.544 -22.362 1.087 1.00 67.62 477 LYS A CA 1
ATOM 3883 C C . LYS A 1 477 ? 22.456 -23.436 0.501 1.00 67.62 477 LYS A C 1
ATOM 3885 O O . LYS A 1 477 ? 23.643 -23.192 0.312 1.00 67.62 477 LYS A O 1
ATOM 3890 N N . LYS A 1 478 ? 21.904 -24.617 0.213 1.00 71.19 478 LYS A N 1
ATOM 3891 C CA . LYS A 1 478 ? 22.665 -25.776 -0.283 1.00 71.19 478 LYS A CA 1
ATOM 3892 C C . LYS A 1 478 ? 22.632 -25.931 -1.802 1.00 71.19 478 LYS A C 1
ATOM 3894 O O . LYS A 1 478 ? 23.413 -26.713 -2.333 1.00 71.19 478 LYS A O 1
ATOM 3899 N N . LYS A 1 479 ? 21.745 -25.199 -2.490 1.00 77.81 479 LYS A N 1
ATOM 3900 C CA . LYS A 1 479 ? 21.417 -25.393 -3.916 1.00 77.81 479 LYS A CA 1
ATOM 3901 C C . LYS A 1 479 ? 21.008 -26.843 -4.231 1.00 77.81 479 LYS A C 1
ATOM 3903 O O . LYS A 1 479 ? 21.277 -27.340 -5.324 1.00 77.81 479 LYS A O 1
ATOM 3908 N N . SER A 1 480 ? 20.379 -27.505 -3.256 1.00 82.25 480 SER A N 1
ATOM 3909 C CA . SER A 1 480 ? 19.906 -28.896 -3.299 1.00 82.25 480 SER A CA 1
ATOM 3910 C C . SER A 1 480 ? 18.425 -28.965 -2.921 1.00 82.25 480 SER A C 1
ATOM 3912 O O . SER A 1 480 ? 17.843 -27.964 -2.509 1.00 82.25 480 SER A O 1
ATOM 3914 N N . TYR A 1 481 ? 17.793 -30.133 -3.006 1.00 86.50 481 TYR A N 1
ATOM 3915 C CA . TYR A 1 481 ? 16.414 -30.294 -2.543 1.00 86.50 481 TYR A CA 1
ATOM 3916 C C . TYR A 1 481 ? 16.293 -30.218 -1.012 1.00 86.50 481 TYR A C 1
ATOM 3918 O O . TYR A 1 481 ? 17.223 -30.539 -0.268 1.00 86.50 481 TYR A O 1
ATOM 3926 N N . ASN A 1 482 ? 15.128 -29.783 -0.531 1.00 88.25 482 ASN A N 1
ATOM 3927 C CA . ASN A 1 482 ? 14.851 -29.583 0.887 1.00 88.25 482 ASN A CA 1
ATOM 3928 C C . ASN A 1 482 ? 14.279 -30.844 1.577 1.00 88.25 482 ASN A C 1
ATOM 3930 O O . ASN A 1 482 ? 13.993 -31.867 0.952 1.00 88.25 482 ASN A O 1
ATOM 3934 N N . LEU A 1 483 ? 14.046 -30.765 2.894 1.00 87.69 483 LEU A N 1
ATOM 3935 C CA . LEU A 1 483 ? 13.552 -31.901 3.690 1.00 87.69 483 LEU A CA 1
ATOM 3936 C C . LEU A 1 483 ? 12.169 -32.430 3.264 1.00 87.69 483 LEU A C 1
ATOM 3938 O O . LEU A 1 483 ? 11.855 -33.582 3.548 1.00 87.69 483 LEU A O 1
ATOM 3942 N N . GLN A 1 484 ? 11.326 -31.626 2.608 1.00 92.62 484 GLN A N 1
ATOM 3943 C CA . GLN A 1 484 ? 10.010 -32.087 2.144 1.00 92.62 484 GLN A CA 1
ATOM 3944 C C . GLN A 1 484 ? 10.122 -32.908 0.862 1.00 92.62 484 GLN A C 1
ATOM 3946 O O . GLN A 1 484 ? 9.404 -33.894 0.726 1.00 92.62 484 GLN A O 1
ATOM 3951 N N . TRP A 1 485 ? 11.040 -32.549 -0.037 1.00 93.75 485 TRP A N 1
ATOM 3952 C CA . TRP A 1 485 ? 11.374 -33.402 -1.176 1.00 93.75 485 TRP A CA 1
ATOM 3953 C C . TRP A 1 485 ? 11.967 -34.728 -0.712 1.00 93.75 485 TRP A C 1
ATOM 3955 O O . TRP A 1 485 ? 11.557 -35.789 -1.170 1.00 93.75 485 TRP A O 1
ATOM 3965 N N . ASN A 1 486 ? 12.848 -34.674 0.292 1.00 90.56 486 ASN A N 1
ATOM 3966 C CA . ASN A 1 486 ? 13.387 -35.879 0.910 1.00 90.56 486 ASN A CA 1
ATOM 3967 C C . ASN A 1 486 ? 12.282 -36.760 1.519 1.00 90.56 486 ASN A C 1
ATOM 3969 O O . ASN A 1 486 ? 12.307 -37.975 1.366 1.00 90.56 486 ASN A O 1
ATOM 3973 N N . LEU A 1 487 ? 11.270 -36.165 2.162 1.00 90.06 487 LEU A N 1
ATOM 3974 C CA . LEU A 1 487 ? 10.108 -36.916 2.647 1.00 90.06 487 LEU A CA 1
ATOM 3975 C C . LEU A 1 487 ? 9.306 -37.552 1.497 1.00 90.06 487 LEU A C 1
ATOM 3977 O O . LEU A 1 487 ? 8.791 -38.655 1.661 1.00 90.06 487 LEU A O 1
ATOM 3981 N N . LEU A 1 488 ? 9.197 -36.884 0.345 1.00 92.06 488 LEU A N 1
ATOM 3982 C CA . LEU A 1 488 ? 8.527 -37.428 -0.838 1.00 92.06 488 LEU A CA 1
ATOM 3983 C C . LEU A 1 488 ? 9.289 -38.632 -1.418 1.00 92.06 488 LEU A C 1
ATOM 3985 O O . LEU A 1 488 ? 8.658 -39.631 -1.752 1.00 92.06 488 LEU A O 1
ATOM 3989 N N . LEU A 1 489 ? 10.626 -38.572 -1.446 1.00 89.56 489 LEU A N 1
ATOM 3990 C CA . LEU A 1 489 ? 11.502 -39.701 -1.788 1.00 89.56 489 LEU A CA 1
ATOM 3991 C C . LEU A 1 489 ? 11.361 -40.860 -0.791 1.00 89.56 489 LEU A C 1
ATOM 3993 O O . LEU A 1 489 ? 11.174 -42.001 -1.187 1.00 89.56 489 LEU A O 1
ATOM 3997 N N . ILE A 1 490 ? 11.367 -40.585 0.513 1.00 88.44 490 ILE A N 1
ATOM 3998 C CA . ILE A 1 490 ? 11.148 -41.625 1.531 1.00 88.44 490 ILE A CA 1
ATOM 3999 C C . ILE A 1 490 ? 9.771 -42.286 1.339 1.00 88.44 490 ILE A C 1
ATOM 4001 O O . ILE A 1 490 ? 9.628 -43.503 1.441 1.00 88.44 490 ILE A O 1
ATOM 4005 N N . LEU A 1 491 ? 8.737 -41.500 1.024 1.00 89.62 491 LEU A N 1
ATOM 4006 C CA . LEU A 1 491 ? 7.413 -42.044 0.729 1.00 89.62 491 LEU A CA 1
ATOM 4007 C C . LEU A 1 491 ? 7.423 -42.949 -0.510 1.00 89.62 491 LEU A C 1
ATOM 4009 O O . LEU A 1 491 ? 6.664 -43.914 -0.517 1.00 89.62 491 LEU A O 1
ATOM 4013 N N . THR A 1 492 ? 8.255 -42.702 -1.529 1.00 89.06 492 THR A N 1
ATOM 4014 C CA . THR A 1 492 ? 8.335 -43.602 -2.697 1.00 89.06 492 THR A CA 1
ATOM 4015 C C . THR A 1 492 ? 8.895 -44.970 -2.302 1.00 89.06 492 THR A C 1
ATOM 4017 O O . THR A 1 492 ? 8.311 -45.991 -2.665 1.00 89.06 492 THR A O 1
ATOM 4020 N N . GLN A 1 493 ? 9.932 -44.991 -1.459 1.00 84.69 493 GLN A N 1
ATOM 4021 C CA . GLN A 1 493 ? 10.563 -46.213 -0.938 1.00 84.69 493 GLN A CA 1
ATOM 4022 C C . GLN A 1 493 ? 9.592 -47.072 -0.118 1.00 84.69 493 GLN A C 1
ATOM 4024 O O . GLN A 1 493 ? 9.667 -48.299 -0.118 1.00 84.69 493 GLN A O 1
ATOM 4029 N N . HIS A 1 494 ? 8.623 -46.438 0.542 1.00 86.69 494 HIS A N 1
ATOM 4030 C CA . HIS A 1 494 ? 7.611 -47.121 1.342 1.00 86.69 494 HIS A CA 1
ATOM 4031 C C . HIS A 1 494 ? 6.225 -47.176 0.675 1.00 86.69 494 HIS A C 1
ATOM 4033 O O . HIS A 1 494 ? 5.202 -47.223 1.361 1.00 86.69 494 HIS A O 1
ATOM 4039 N N . LYS A 1 495 ? 6.160 -47.178 -0.666 1.00 86.12 495 LYS A N 1
ATOM 4040 C CA . LYS A 1 495 ? 4.905 -47.325 -1.441 1.00 86.12 495 LYS A CA 1
ATOM 4041 C C . LYS A 1 495 ? 3.806 -46.328 -1.025 1.00 86.12 495 LYS A C 1
ATOM 4043 O O . LYS A 1 495 ? 2.620 -46.657 -0.982 1.00 86.12 495 LYS A O 1
ATOM 4048 N N . GLY A 1 496 ? 4.207 -45.103 -0.698 1.00 87.44 496 GLY A N 1
ATOM 4049 C CA . GLY A 1 496 ? 3.339 -44.004 -0.279 1.00 87.44 496 GLY A CA 1
ATOM 4050 C C . GLY A 1 496 ? 2.895 -44.047 1.187 1.00 87.44 496 GLY A C 1
ATOM 4051 O O . GLY A 1 496 ? 1.980 -43.301 1.553 1.00 87.44 496 GLY A O 1
ATOM 4052 N N . GLU A 1 497 ? 3.497 -44.897 2.026 1.00 88.69 497 GLU A N 1
ATOM 4053 C CA . GLU A 1 497 ? 3.081 -45.120 3.414 1.00 88.69 497 GLU A CA 1
ATOM 4054 C C . GLU A 1 497 ? 4.228 -44.960 4.422 1.00 88.69 497 GLU A C 1
ATOM 4056 O O . GLU A 1 497 ? 5.324 -45.445 4.210 1.00 88.69 497 GLU A O 1
ATOM 4061 N N . LEU A 1 498 ? 3.979 -44.327 5.571 1.00 86.00 498 LEU A N 1
ATOM 4062 C CA . LEU A 1 498 ? 4.950 -44.228 6.668 1.00 86.00 498 LEU A CA 1
ATOM 4063 C C . LEU A 1 498 ? 4.299 -44.567 8.013 1.00 86.00 498 LEU A C 1
ATOM 4065 O O . LEU A 1 498 ? 3.344 -43.903 8.435 1.00 86.00 498 LEU A O 1
ATOM 4069 N N . SER A 1 499 ? 4.822 -45.597 8.686 1.00 76.69 499 SER A N 1
ATOM 4070 C CA . SER A 1 499 ? 4.384 -46.062 10.010 1.00 76.69 499 SER A CA 1
ATOM 4071 C C . SER A 1 499 ? 5.360 -45.665 11.120 1.00 76.69 499 SER A C 1
ATOM 4073 O O . SER A 1 499 ? 6.569 -45.663 10.927 1.00 76.69 499 SER A O 1
ATOM 4075 N N . TRP A 1 500 ? 4.833 -45.395 12.316 1.00 65.50 500 TRP A N 1
ATOM 4076 C CA . TRP A 1 500 ? 5.590 -44.899 13.478 1.00 65.50 500 TRP A CA 1
ATOM 4077 C C . TRP A 1 500 ? 6.541 -45.901 14.138 1.00 65.50 500 TRP A C 1
ATOM 4079 O O . TRP A 1 500 ? 7.292 -45.517 15.028 1.00 65.50 500 TRP A O 1
ATOM 4089 N N . SER A 1 501 ? 6.505 -47.174 13.751 1.00 59.12 501 SER A N 1
ATOM 4090 C CA . SER A 1 501 ? 7.241 -48.244 14.429 1.00 59.12 501 SER A CA 1
ATOM 4091 C C . SER A 1 501 ? 8.752 -48.253 14.164 1.00 59.12 501 SER A C 1
ATOM 4093 O O . SER A 1 501 ? 9.426 -49.128 14.694 1.00 59.12 501 SER A O 1
ATOM 4095 N N . THR A 1 502 ? 9.295 -47.330 13.360 1.00 54.12 502 THR A N 1
ATOM 4096 C CA . THR A 1 502 ? 10.684 -47.417 12.867 1.00 54.12 502 THR A CA 1
ATOM 4097 C C . THR A 1 502 ? 11.533 -46.143 12.956 1.00 54.12 502 THR A C 1
ATOM 4099 O O . THR A 1 502 ? 12.701 -46.212 12.589 1.00 54.12 502 THR A O 1
ATOM 4102 N N . GLN A 1 503 ? 11.041 -44.992 13.441 1.00 50.03 503 GLN A N 1
ATOM 4103 C CA . GLN A 1 503 ? 11.869 -43.768 13.496 1.00 50.03 503 GLN A CA 1
ATOM 4104 C C . GLN A 1 503 ? 11.735 -42.969 14.803 1.00 50.03 503 GLN A C 1
ATOM 4106 O O . GLN A 1 503 ? 10.689 -42.405 15.131 1.00 50.03 503 GLN A O 1
ATOM 4111 N N . GLU A 1 504 ? 12.858 -42.880 15.518 1.00 39.50 504 GLU A N 1
ATOM 4112 C CA . GLU A 1 504 ? 13.087 -42.081 16.723 1.00 39.50 504 GLU A CA 1
ATOM 4113 C C . GLU A 1 504 ? 13.159 -40.577 16.388 1.00 39.50 504 GLU A C 1
ATOM 4115 O O . GLU A 1 504 ? 14.222 -40.001 16.193 1.00 39.50 504 GLU A O 1
ATOM 4120 N N . SER A 1 505 ? 12.003 -39.924 16.244 1.00 43.12 505 SER A N 1
ATOM 4121 C CA . SER A 1 505 ? 11.754 -38.513 16.623 1.00 43.12 505 SER A CA 1
ATOM 4122 C C . SER A 1 505 ? 10.372 -38.081 16.124 1.00 43.12 505 SER A C 1
ATOM 4124 O O . SER A 1 505 ? 10.161 -37.647 14.991 1.00 43.12 505 SER A O 1
ATOM 4126 N N . ASN A 1 506 ? 9.379 -38.209 17.005 1.00 55.09 506 ASN A N 1
ATOM 4127 C CA . ASN A 1 506 ? 7.966 -38.189 16.627 1.00 55.09 506 ASN A CA 1
ATOM 4128 C C . ASN A 1 506 ? 7.476 -36.813 16.086 1.00 55.09 506 ASN A C 1
ATOM 4130 O O . ASN A 1 506 ? 6.564 -36.713 15.264 1.00 55.09 506 ASN A O 1
ATOM 4134 N N . TYR A 1 507 ? 8.127 -35.723 16.498 1.00 55.22 507 TYR A N 1
ATOM 4135 C CA . TYR A 1 507 ? 7.713 -34.356 16.166 1.00 55.22 507 TYR A CA 1
ATOM 4136 C C . TYR A 1 507 ? 8.120 -33.905 14.749 1.00 55.22 507 TYR A C 1
ATOM 4138 O O . TYR A 1 507 ? 7.359 -33.214 14.063 1.00 55.22 507 TYR A O 1
ATOM 4146 N N . THR A 1 508 ? 9.291 -34.334 14.273 1.00 69.94 508 THR A N 1
ATOM 4147 C CA . THR A 1 508 ? 9.899 -33.851 13.023 1.00 69.94 508 THR A CA 1
ATOM 4148 C C . THR A 1 508 ? 9.104 -34.292 11.793 1.00 69.94 508 THR A C 1
ATOM 4150 O O . THR A 1 508 ? 8.801 -33.471 10.925 1.00 69.94 508 THR A O 1
ATOM 4153 N N . ILE A 1 509 ? 8.671 -35.557 11.750 1.00 77.25 509 ILE A N 1
ATOM 4154 C CA . ILE A 1 509 ? 7.913 -36.122 10.620 1.00 77.25 509 ILE A CA 1
ATOM 4155 C C . ILE A 1 509 ? 6.522 -35.486 10.511 1.00 77.25 509 ILE A C 1
ATOM 4157 O O . ILE A 1 509 ? 6.060 -35.189 9.409 1.00 77.25 509 ILE A O 1
ATOM 4161 N N . LYS A 1 510 ? 5.859 -35.198 11.641 1.00 78.19 510 LYS A N 1
ATOM 4162 C CA . LYS A 1 510 ? 4.550 -34.522 11.649 1.00 78.19 510 LYS A CA 1
ATOM 4163 C C . LYS A 1 510 ? 4.638 -33.137 11.003 1.00 78.19 510 LYS A C 1
ATOM 4165 O O . LYS A 1 510 ? 3.816 -32.811 10.143 1.00 78.19 510 LYS A O 1
ATOM 4170 N N . LYS A 1 511 ? 5.656 -32.352 11.381 1.00 77.62 511 LYS A N 1
ATOM 4171 C CA . LYS A 1 511 ? 5.912 -31.037 10.782 1.00 77.62 511 LYS A CA 1
ATOM 4172 C C . LYS A 1 511 ? 6.268 -31.187 9.300 1.00 77.62 511 LYS A C 1
ATOM 4174 O O . LYS A 1 511 ? 5.652 -30.532 8.471 1.00 77.62 511 LYS A O 1
ATOM 4179 N N . GLN A 1 512 ? 7.162 -32.103 8.926 1.00 84.81 512 GLN A N 1
ATOM 4180 C CA . GLN A 1 512 ? 7.515 -32.328 7.517 1.00 84.81 512 GLN A CA 1
ATOM 4181 C C . GLN A 1 512 ? 6.309 -32.739 6.650 1.00 84.81 512 GLN A C 1
ATOM 4183 O O . GLN A 1 512 ? 6.137 -32.172 5.571 1.00 84.81 512 GLN A O 1
ATOM 4188 N N . LYS A 1 513 ? 5.423 -33.628 7.130 1.00 90.06 513 LYS A N 1
ATOM 4189 C CA . LYS A 1 513 ? 4.183 -34.014 6.429 1.00 90.06 513 LYS A CA 1
ATOM 4190 C C . LYS A 1 513 ? 3.258 -32.825 6.207 1.00 90.06 513 LYS A C 1
ATOM 4192 O O . LYS A 1 513 ? 2.692 -32.685 5.124 1.00 90.06 513 LYS A O 1
ATOM 4197 N N . GLN A 1 514 ? 3.067 -31.981 7.224 1.00 87.06 514 GLN A N 1
ATOM 4198 C CA . GLN A 1 514 ? 2.212 -30.794 7.115 1.00 87.06 514 GLN A CA 1
ATOM 4199 C C . GLN A 1 514 ? 2.706 -29.865 5.999 1.00 87.06 514 GLN A C 1
ATOM 4201 O O . GLN A 1 514 ? 1.915 -29.333 5.224 1.00 87.06 514 GLN A O 1
ATOM 4206 N N . LEU A 1 515 ? 4.023 -29.711 5.892 1.00 85.94 515 LEU A N 1
ATOM 4207 C CA . LEU A 1 515 ? 4.661 -28.824 4.926 1.00 85.94 515 LEU A CA 1
ATOM 4208 C C . LEU A 1 515 ? 4.678 -29.403 3.519 1.00 85.94 515 LEU A C 1
ATOM 4210 O O . LEU A 1 515 ? 4.395 -28.680 2.569 1.00 85.94 515 LEU A O 1
ATOM 4214 N N . LEU A 1 516 ? 4.941 -30.703 3.395 1.00 91.56 516 LEU A N 1
ATOM 4215 C CA . LEU A 1 516 ? 4.808 -31.422 2.133 1.00 91.56 516 LEU A CA 1
ATOM 4216 C C . LEU A 1 516 ? 3.368 -31.327 1.607 1.00 91.56 516 LEU A C 1
ATOM 4218 O O . LEU A 1 516 ? 3.159 -30.985 0.450 1.00 91.56 516 LEU A O 1
ATOM 4222 N N . SER A 1 517 ? 2.376 -31.529 2.481 1.00 91.25 517 SER A N 1
ATOM 4223 C CA . SER A 1 517 ? 0.955 -31.362 2.150 1.00 91.25 517 SER A CA 1
ATOM 4224 C C . SER A 1 517 ? 0.643 -29.941 1.664 1.00 91.25 517 SER A C 1
ATOM 4226 O O . SER A 1 517 ? -0.016 -29.781 0.642 1.00 91.25 517 SER A O 1
ATOM 4228 N N . LYS A 1 518 ? 1.166 -28.896 2.324 1.00 86.56 518 LYS A N 1
ATOM 4229 C CA . LYS A 1 518 ? 1.006 -27.505 1.864 1.00 86.56 518 LYS A CA 1
ATOM 4230 C C . LYS A 1 518 ? 1.617 -27.286 0.474 1.00 86.56 518 LYS A C 1
ATOM 4232 O O . LYS A 1 518 ? 0.933 -26.747 -0.385 1.00 86.56 518 LYS A O 1
ATOM 4237 N N . LYS A 1 519 ? 2.857 -27.733 0.243 1.00 89.62 519 LYS A N 1
ATOM 4238 C CA . LYS A 1 519 ? 3.551 -27.546 -1.043 1.00 89.62 519 LYS A CA 1
ATOM 4239 C C . LYS A 1 519 ? 2.848 -28.245 -2.201 1.00 89.62 519 LYS A C 1
ATOM 4241 O O . LYS A 1 519 ? 2.642 -27.624 -3.235 1.00 89.62 519 LYS A O 1
ATOM 4246 N N . LEU A 1 520 ? 2.432 -29.497 -2.011 1.00 91.50 520 LEU A N 1
ATOM 4247 C CA . LEU A 1 520 ? 1.712 -30.240 -3.045 1.00 91.50 520 LEU A CA 1
ATOM 4248 C C . LEU A 1 520 ? 0.375 -29.567 -3.378 1.00 91.50 520 LEU A C 1
ATOM 4250 O O . LEU A 1 520 ? 0.085 -29.377 -4.552 1.00 91.50 520 LEU A O 1
ATOM 4254 N N . ARG A 1 521 ? -0.406 -29.144 -2.371 1.00 91.62 521 ARG A N 1
ATOM 4255 C CA . ARG A 1 521 ? -1.669 -28.417 -2.602 1.00 91.62 521 ARG A CA 1
ATOM 4256 C C . ARG A 1 521 ? -1.465 -27.140 -3.408 1.00 91.62 521 ARG A C 1
ATOM 4258 O O . ARG A 1 521 ? -2.207 -26.900 -4.348 1.00 91.62 521 ARG A O 1
ATOM 4265 N N . THR A 1 522 ? -0.443 -26.354 -3.067 1.00 85.62 522 THR A N 1
ATOM 4266 C CA . THR A 1 522 ? -0.105 -25.130 -3.804 1.00 85.62 522 THR A CA 1
ATOM 4267 C C . THR A 1 522 ? 0.325 -25.428 -5.239 1.00 85.62 522 THR A C 1
ATOM 4269 O O . THR A 1 522 ? -0.142 -24.761 -6.152 1.00 85.62 522 THR A O 1
ATOM 4272 N N . TYR A 1 523 ? 1.179 -26.431 -5.448 1.00 87.56 523 TYR A N 1
ATOM 4273 C CA . TYR A 1 523 ? 1.696 -26.766 -6.776 1.00 87.56 523 TYR A CA 1
ATOM 4274 C C . TYR A 1 523 ? 0.608 -27.305 -7.721 1.00 87.56 523 TYR A C 1
ATOM 4276 O O . TYR A 1 523 ? 0.557 -26.917 -8.884 1.00 87.56 523 TYR A O 1
ATOM 4284 N N . PHE A 1 524 ? -0.277 -28.169 -7.208 1.00 88.56 524 PHE A N 1
ATOM 4285 C CA . PHE A 1 524 ? -1.353 -28.803 -7.979 1.00 88.56 524 PHE A CA 1
ATOM 4286 C C . PHE A 1 524 ? -2.686 -28.046 -7.947 1.00 88.56 524 PHE A C 1
ATOM 4288 O O . PHE A 1 524 ? -3.620 -28.458 -8.623 1.00 88.56 524 PHE A O 1
ATOM 4295 N N . GLN A 1 525 ? -2.801 -26.974 -7.158 1.00 88.12 525 GLN A N 1
ATOM 4296 C CA . GLN A 1 525 ? -4.040 -26.204 -6.983 1.00 88.12 525 GLN A CA 1
ATOM 4297 C C . GLN A 1 525 ? -5.248 -27.061 -6.536 1.00 88.12 525 GLN A C 1
ATOM 4299 O O . GLN A 1 525 ? -6.382 -26.829 -6.944 1.00 88.12 525 GLN A O 1
ATOM 4304 N N . ILE A 1 526 ? -5.010 -28.067 -5.683 1.00 87.00 526 ILE A N 1
ATOM 4305 C CA . ILE A 1 526 ? -6.062 -28.908 -5.085 1.00 87.00 526 ILE A CA 1
ATOM 4306 C C . ILE A 1 526 ? -6.155 -28.580 -3.590 1.00 87.00 526 ILE A C 1
ATOM 4308 O O . ILE A 1 526 ? -5.200 -28.808 -2.848 1.00 87.00 526 ILE A O 1
ATOM 4312 N N . ASP A 1 527 ? -7.307 -28.091 -3.126 1.00 85.31 527 ASP A N 1
ATOM 4313 C CA . ASP A 1 527 ? -7.494 -27.647 -1.731 1.00 85.31 527 ASP A CA 1
ATOM 4314 C C . ASP A 1 527 ? -7.491 -28.797 -0.705 1.00 85.31 527 ASP A C 1
ATOM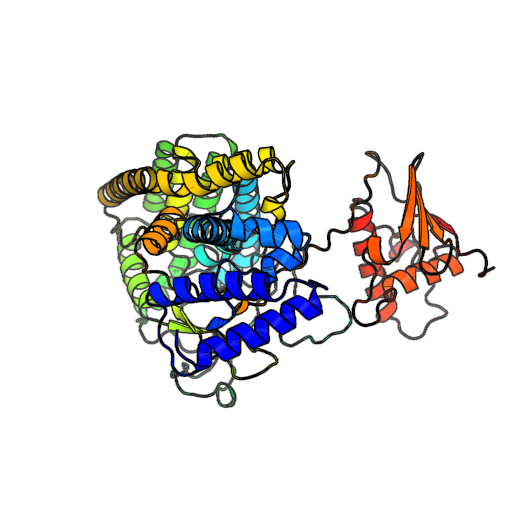 4316 O O . ASP A 1 527 ? -7.083 -28.628 0.456 1.00 85.31 527 ASP A O 1
ATOM 4320 N N . GLU A 1 528 ? -7.931 -29.987 -1.130 1.00 89.94 528 GLU A N 1
ATOM 4321 C CA . GLU A 1 528 ? -8.015 -31.183 -0.289 1.00 89.94 528 GLU A CA 1
ATOM 4322 C C . GLU A 1 528 ? -6.619 -31.642 0.180 1.00 89.94 528 GLU A C 1
ATOM 4324 O O . GLU A 1 528 ? -5.640 -31.539 -0.554 1.00 89.94 528 GLU A O 1
ATOM 4329 N N . ASP A 1 529 ? -6.489 -32.204 1.389 1.00 90.88 529 ASP A N 1
ATOM 4330 C CA . ASP A 1 529 ? -5.198 -32.731 1.867 1.00 90.88 529 ASP A CA 1
ATOM 4331 C C . ASP A 1 529 ? -4.749 -33.939 1.010 1.00 90.88 529 ASP A C 1
ATOM 4333 O O . ASP A 1 529 ? -5.517 -34.903 0.902 1.00 90.88 529 ASP A O 1
ATOM 4337 N N . PRO A 1 530 ? -3.516 -33.958 0.457 1.00 94.06 530 PRO A N 1
ATOM 4338 C CA . PRO A 1 530 ? -2.968 -35.090 -0.295 1.00 94.06 530 PRO A CA 1
ATOM 4339 C C . PRO A 1 530 ? -2.764 -36.355 0.542 1.00 94.06 530 PRO A C 1
ATOM 4341 O O . PRO A 1 530 ? -2.387 -37.383 -0.008 1.00 94.06 530 PRO A O 1
ATOM 4344 N N . PHE A 1 531 ? -2.990 -36.322 1.856 1.00 93.75 531 PHE A N 1
ATOM 4345 C CA . PHE A 1 531 ? -2.889 -37.489 2.729 1.00 93.75 531 PHE A CA 1
ATOM 4346 C C . PHE A 1 531 ? -4.248 -37.931 3.264 1.00 93.75 531 PHE A C 1
ATOM 4348 O O . PHE A 1 531 ? -5.154 -37.135 3.511 1.00 93.75 531 PHE A O 1
ATOM 4355 N N . HIS A 1 532 ? -4.378 -39.229 3.523 1.00 89.56 532 HIS A N 1
ATOM 4356 C CA . HIS A 1 532 ? -5.518 -39.759 4.258 1.00 89.56 532 HIS A CA 1
ATOM 4357 C C . HIS A 1 532 ? -5.499 -39.310 5.733 1.00 89.56 532 HIS A C 1
ATOM 4359 O O . HIS A 1 532 ? -4.423 -39.186 6.329 1.00 89.56 532 HIS A O 1
ATOM 4365 N N . PRO A 1 533 ? -6.675 -39.118 6.370 1.00 85.75 533 PRO A N 1
ATOM 4366 C CA . PRO A 1 533 ? -6.755 -38.753 7.779 1.00 85.75 533 PRO A CA 1
ATOM 4367 C C . PRO A 1 533 ? -6.037 -39.761 8.681 1.00 85.75 533 PRO A C 1
ATOM 4369 O O . PRO A 1 533 ? -6.427 -40.927 8.779 1.00 85.75 533 PRO A O 1
ATOM 4372 N N . TYR A 1 534 ? -5.025 -39.281 9.406 1.00 78.62 534 TYR A N 1
ATOM 4373 C CA . TYR A 1 534 ? -4.179 -40.108 10.267 1.00 78.62 534 TYR A CA 1
ATOM 4374 C C . TYR A 1 534 ? -4.979 -40.932 11.294 1.00 78.62 534 TYR A C 1
ATOM 4376 O O . TYR A 1 534 ? -4.692 -42.109 11.502 1.00 78.62 534 TYR A O 1
ATOM 4384 N N . ARG A 1 535 ? -6.037 -40.344 11.882 1.00 70.00 535 ARG A N 1
ATOM 4385 C CA . ARG A 1 535 ? -6.895 -40.987 12.900 1.00 70.00 535 ARG A CA 1
ATOM 4386 C C . ARG A 1 535 ? -7.506 -42.318 12.441 1.00 70.00 535 ARG A C 1
ATOM 4388 O O . ARG A 1 535 ? -7.807 -43.149 13.287 1.00 70.00 535 ARG A O 1
ATOM 4395 N N . LYS A 1 536 ? -7.677 -42.523 11.129 1.00 74.81 536 LYS A N 1
ATOM 4396 C CA . LYS A 1 536 ? -8.261 -43.749 10.561 1.00 74.81 536 LYS A CA 1
ATOM 4397 C C . LYS A 1 536 ? -7.223 -44.838 10.289 1.00 74.81 536 LYS A C 1
ATOM 4399 O O . LYS A 1 536 ? -7.532 -46.010 10.439 1.00 74.81 536 LYS A O 1
ATOM 4404 N N . LEU A 1 537 ? -6.012 -44.459 9.880 1.00 75.25 537 LEU A N 1
ATOM 4405 C CA . LEU A 1 537 ? -5.009 -45.405 9.375 1.00 75.25 537 LEU A CA 1
ATOM 4406 C C . LEU A 1 537 ? -3.841 -45.646 10.339 1.00 75.25 537 LEU A C 1
ATOM 4408 O O . LEU A 1 537 ? -3.097 -46.600 10.143 1.00 75.25 537 LEU A O 1
ATOM 4412 N N . LYS A 1 538 ? -3.649 -44.780 11.348 1.00 80.06 538 LYS A N 1
ATOM 4413 C CA . LYS A 1 538 ? -2.477 -44.770 12.250 1.00 80.06 538 LYS A CA 1
ATOM 4414 C C . LYS A 1 538 ? -1.119 -44.770 11.517 1.00 80.06 538 LYS A C 1
ATOM 4416 O O . LYS A 1 538 ? -0.091 -45.111 12.093 1.00 80.06 538 LYS A O 1
ATOM 4421 N N . LYS A 1 539 ? -1.109 -44.341 10.253 1.00 84.25 539 LYS A N 1
ATOM 4422 C CA . LYS A 1 539 ? 0.061 -44.156 9.386 1.00 84.25 539 LYS A CA 1
ATOM 4423 C C . LYS A 1 539 ? -0.168 -42.956 8.473 1.00 84.25 539 LYS A C 1
ATOM 4425 O O . LYS A 1 539 ? -1.320 -42.597 8.208 1.00 84.25 539 LYS A O 1
ATOM 4430 N N . TYR A 1 540 ? 0.901 -42.328 7.999 1.00 87.62 540 TYR A N 1
ATOM 4431 C CA . TYR A 1 540 ? 0.790 -41.337 6.932 1.00 87.62 540 TYR A CA 1
ATOM 4432 C C . TYR A 1 540 ? 0.691 -42.078 5.606 1.00 87.62 540 TYR A C 1
ATOM 4434 O O . TYR A 1 540 ? 1.607 -42.804 5.249 1.00 87.62 540 TYR A O 1
ATOM 4442 N N . LYS A 1 541 ? -0.430 -41.917 4.901 1.00 91.00 541 LYS A N 1
ATOM 4443 C CA . LYS A 1 541 ? -0.643 -42.485 3.569 1.00 91.00 541 LYS A CA 1
ATOM 4444 C C . LYS A 1 541 ? -1.001 -41.371 2.605 1.00 91.00 541 LYS A C 1
ATOM 4446 O O . LYS A 1 541 ? -1.984 -40.665 2.849 1.00 91.00 541 LYS A O 1
ATOM 4451 N N . ILE A 1 542 ? -0.209 -41.212 1.554 1.00 94.62 542 ILE A N 1
ATOM 4452 C CA . ILE A 1 542 ? -0.476 -40.236 0.500 1.00 94.62 542 ILE A CA 1
ATOM 4453 C C . ILE A 1 542 ? -1.526 -40.796 -0.479 1.00 94.62 542 ILE A C 1
ATOM 4455 O O . ILE A 1 542 ? -1.637 -42.008 -0.654 1.00 94.62 542 ILE A O 1
ATOM 4459 N N . LYS A 1 543 ? -2.366 -39.924 -1.039 1.00 95.25 543 LYS A N 1
ATOM 4460 C CA . LYS A 1 543 ? -3.485 -40.267 -1.933 1.00 95.25 543 LYS A CA 1
ATOM 4461 C C . LYS A 1 543 ? -3.067 -40.394 -3.400 1.00 95.25 543 LYS A C 1
ATOM 4463 O O . LYS A 1 543 ? -3.772 -41.057 -4.152 1.00 95.25 543 LYS A O 1
ATOM 4468 N N . LEU A 1 544 ? -1.974 -39.732 -3.779 1.00 94.19 544 LEU A N 1
ATOM 4469 C CA . LEU A 1 544 ? -1.386 -39.786 -5.119 1.00 94.19 544 LEU A CA 1
ATOM 4470 C C . LEU A 1 544 ? -0.457 -40.991 -5.269 1.00 94.19 544 LEU A C 1
ATOM 4472 O O . LEU A 1 544 ? 0.000 -41.559 -4.274 1.00 94.19 544 LEU A O 1
ATOM 4476 N N . GLN A 1 545 ? -0.161 -41.371 -6.506 1.00 94.94 545 GLN A N 1
ATOM 4477 C CA . GLN A 1 545 ? 0.750 -42.474 -6.789 1.00 94.94 545 GLN A CA 1
ATOM 4478 C C . GLN A 1 545 ? 2.196 -41.972 -6.877 1.00 94.94 545 GLN A C 1
ATOM 4480 O O . GLN A 1 545 ? 2.490 -40.995 -7.562 1.00 94.94 545 GLN A O 1
ATOM 4485 N N . LEU A 1 546 ? 3.108 -42.652 -6.183 1.00 94.00 546 LEU A N 1
ATOM 4486 C CA . LEU A 1 546 ? 4.544 -42.375 -6.205 1.00 94.00 546 LEU A CA 1
ATOM 4487 C C . LEU A 1 546 ? 5.280 -43.562 -6.825 1.00 94.00 546 LEU A C 1
ATOM 4489 O O . LEU A 1 546 ? 5.071 -44.695 -6.393 1.00 94.00 546 LEU A O 1
ATOM 4493 N N . ILE A 1 547 ? 6.141 -43.303 -7.810 1.00 92.38 547 ILE A N 1
ATOM 4494 C CA . ILE A 1 547 ? 7.017 -44.311 -8.422 1.00 92.38 547 ILE A CA 1
ATOM 4495 C C . ILE A 1 547 ? 8.474 -43.916 -8.125 1.00 92.38 547 ILE A C 1
ATOM 4497 O O . ILE A 1 547 ? 8.850 -42.790 -8.467 1.00 92.38 547 ILE A O 1
ATOM 4501 N N . PRO A 1 548 ? 9.272 -44.783 -7.470 1.00 91.12 548 PRO A N 1
ATOM 4502 C CA . PRO A 1 548 ? 10.659 -44.489 -7.101 1.00 91.12 548 PRO A CA 1
ATOM 4503 C C . PRO A 1 548 ? 11.583 -44.388 -8.333 1.00 91.12 548 PRO A C 1
ATOM 4505 O O . PRO A 1 548 ? 11.194 -44.829 -9.420 1.00 91.12 548 PRO A O 1
ATOM 4508 N N . PRO A 1 549 ? 12.787 -43.798 -8.196 1.00 88.94 549 PRO A N 1
ATOM 4509 C CA . PRO A 1 549 ? 13.760 -43.761 -9.284 1.00 88.94 549 PRO A CA 1
ATOM 4510 C C . PRO A 1 549 ? 14.286 -45.171 -9.640 1.00 88.94 549 PRO A C 1
ATOM 4512 O O . PRO A 1 549 ? 14.285 -46.052 -8.776 1.00 88.94 549 PRO A O 1
ATOM 4515 N N . PRO A 1 550 ? 14.765 -45.399 -10.880 1.00 81.56 550 PRO A N 1
ATOM 4516 C CA . PRO A 1 550 ? 15.165 -46.725 -11.375 1.00 81.56 550 PRO A CA 1
ATOM 4517 C C . PRO A 1 550 ? 16.226 -47.444 -10.527 1.00 81.56 550 PRO A C 1
ATOM 4519 O O . PRO A 1 550 ? 16.233 -48.667 -10.480 1.00 81.56 550 PRO A O 1
ATOM 4522 N N . ASP A 1 551 ? 17.080 -46.697 -9.823 1.00 67.31 551 ASP A N 1
ATOM 4523 C CA . ASP A 1 551 ? 18.211 -47.235 -9.051 1.00 67.31 551 ASP A CA 1
ATOM 4524 C C . ASP A 1 551 ? 17.878 -47.504 -7.567 1.00 67.31 551 ASP A C 1
ATOM 4526 O O . ASP A 1 551 ? 18.769 -47.518 -6.718 1.00 67.31 551 ASP A O 1
ATOM 4530 N N . SER A 1 552 ? 16.595 -47.649 -7.217 1.00 56.56 552 SER A N 1
ATOM 4531 C CA . SER A 1 552 ? 16.143 -47.773 -5.818 1.00 56.56 552 SER A CA 1
ATOM 4532 C C . SER A 1 552 ? 15.201 -48.952 -5.530 1.00 56.56 552 SER A C 1
ATOM 4534 O O . SER A 1 552 ? 14.484 -48.919 -4.527 1.00 56.56 552 SER A O 1
ATOM 4536 N N . GLU A 1 553 ? 15.222 -49.982 -6.386 1.00 41.91 553 GLU A N 1
ATOM 4537 C CA . GLU A 1 553 ? 14.594 -51.294 -6.122 1.00 41.91 553 GLU A CA 1
ATOM 4538 C C . GLU A 1 553 ? 15.418 -52.197 -5.197 1.00 41.91 553 GLU A C 1
ATOM 4540 O O . GLU A 1 553 ? 16.661 -52.254 -5.350 1.00 41.91 553 GLU A O 1
#

Radius of gyration: 27.53 Å; chains: 1; bounding box: 63×73×62 Å

Secondary structure (DSSP, 8-state):
--HHHHHHHHHHHHHHHHHTT-S-HHHHHHHHHHHHHHHHTTT----TT-TTGGG-PSS-HHHHHHHS-HHHHHHHHHHS-HHHHHHHHHHHHHHHSTTS----HHHHHHHHHHHHHHHHHTHHHHHHTSS-SEE-TT-HHHHHHHS----SS--SEEE-TTTT---TT---TTB-TTSPEEPEEEEESS---TTS-GGG--EE-TTTSPPPTTS-HHHHHHHHHHHHHHHHHHHHHHHHHHHHHHTT--HHHHHHHHHHHHHHHH-HHHHHHHHHHHHHHHT-EEEEEE--TTS--EEEEEE----SHHHHHHHHHHHHHHHHH-HHHHHHHHHHHHTTT---SSHHHHTTSTTHHHHHHHHHHTGGGHHHHHHHHHHHHHHHHHTT------TTTTT-HHHHHHHHHTT------GGGG--------------PPTT--GGGEEEEESSSSEEEEEETTEEEEEETTTTT-EETTTTEE-HHHHHHHHHHHTTTEEEGGG-S-HHHHHHHHHHHHHHHHHHHT--S-SB--HHHHSEEEBSSEEE--GGG-